Protein AF-A0A2N2X087-F1 (afdb_monomer_lite)

Foldseek 3Di:
DAKDWLNHRLCVVLQKDFPDKPQPPPDFAWPWDWDDDPPDPDIDTDPPDTFGDKTKMKTWMKGKDLDPVSNVVSVVSSVVSQVVQWTWIWDDDPDIDIATKGWDPDWDWDWDDDDPRMTMIITITMIIRRGPQWDKAKDWAAQVDKDKFFFAAADWWKKDFSNRDIDIDRGTDIDIDHDNHTDMGMMTIPDGPGPTPDPSDDDDQDDDDFDDDDDDDDDDDDDDDDDDDDPVPDPDDKQKWKFKAKPNRTPDIDSDLEDDDDDDDRPSDQIAIDIWIWIWDDDPNDTDTDRDDPQQEAGAAACALVQHAADDDDDDDQDAHHYAYEYAHAQYQYDQVRLLNVLVVCLSRDAAEHEEAHYHHNHDDHDPSSVVSVVSNVVSVYHYHYDDD

Radius of gyration: 27.39 Å; chains: 1; bounding box: 71×67×73 Å

pLDDT: mean 71.03, std 23.8, range [21.38, 96.44]

Structure (mmCIF, N/CA/C/O backbone):
data_AF-A0A2N2X087-F1
#
_entry.id   AF-A0A2N2X087-F1
#
loop_
_atom_site.group_PDB
_atom_site.id
_atom_site.type_symbol
_atom_site.label_atom_id
_atom_site.label_alt_id
_atom_site.label_comp_id
_atom_site.label_asym_id
_atom_site.label_entity_id
_atom_site.label_seq_id
_atom_site.pdbx_PDB_ins_code
_atom_site.Cartn_x
_atom_site.Cartn_y
_atom_site.Cartn_z
_atom_site.occupancy
_atom_site.B_iso_or_equiv
_atom_site.auth_seq_id
_atom_site.auth_comp_id
_atom_site.auth_asym_id
_atom_site.auth_atom_id
_atom_site.pdbx_PDB_model_num
ATOM 1 N N . MET A 1 1 ? -4.943 -2.454 8.389 1.00 78.50 1 MET A N 1
ATOM 2 C CA . MET A 1 1 ? -4.763 -2.503 6.923 1.00 78.50 1 MET A CA 1
ATOM 3 C C . MET A 1 1 ? -5.751 -1.544 6.287 1.00 78.50 1 MET A C 1
ATOM 5 O O . MET A 1 1 ? -6.910 -1.565 6.676 1.00 78.50 1 MET A O 1
ATOM 9 N N . GLN A 1 2 ? -5.284 -0.704 5.374 1.00 88.69 2 GLN A N 1
ATOM 10 C CA . GLN A 1 2 ? -6.066 0.229 4.569 1.00 88.69 2 GLN A CA 1
ATOM 11 C C . GLN A 1 2 ? -6.028 -0.224 3.109 1.00 88.69 2 GLN A C 1
ATOM 13 O O . GLN A 1 2 ? -5.008 -0.743 2.646 1.00 88.69 2 GLN A O 1
ATOM 18 N N . TYR A 1 3 ? -7.135 -0.015 2.401 1.00 92.38 3 TYR A N 1
ATOM 19 C CA . TYR A 1 3 ? -7.304 -0.392 1.002 1.00 92.38 3 TYR A CA 1
ATOM 20 C C . TYR A 1 3 ? -7.762 0.841 0.235 1.00 92.38 3 TYR A C 1
ATOM 22 O O . TYR A 1 3 ? -8.877 1.315 0.433 1.00 92.38 3 TYR A O 1
ATOM 30 N N . LEU A 1 4 ? -6.895 1.380 -0.614 1.00 93.75 4 LEU A N 1
ATOM 31 C CA . LEU A 1 4 ? -7.186 2.597 -1.362 1.00 93.75 4 LEU A CA 1
ATOM 32 C C . LEU A 1 4 ? -7.322 2.274 -2.843 1.00 93.75 4 LEU A C 1
ATOM 34 O O . LEU A 1 4 ? -6.470 1.594 -3.408 1.00 93.75 4 LEU A O 1
ATOM 38 N N . ILE A 1 5 ? -8.378 2.783 -3.466 1.00 94.69 5 ILE A N 1
ATOM 39 C CA . ILE A 1 5 ? -8.545 2.773 -4.918 1.00 94.69 5 ILE A CA 1
ATOM 40 C C . ILE A 1 5 ? -8.195 4.165 -5.409 1.00 94.69 5 ILE A C 1
ATOM 42 O O . ILE A 1 5 ? -8.817 5.133 -4.973 1.00 94.69 5 ILE A O 1
ATOM 46 N N . ASN A 1 6 ? -7.196 4.270 -6.284 1.00 94.06 6 ASN A N 1
ATOM 47 C CA . ASN A 1 6 ? -6.706 5.549 -6.797 1.00 94.06 6 ASN A CA 1
ATOM 48 C C . ASN A 1 6 ? -6.433 6.548 -5.650 1.00 94.06 6 ASN A C 1
ATOM 50 O O . ASN A 1 6 ? -6.949 7.665 -5.625 1.00 94.06 6 ASN A O 1
ATOM 54 N N . ASN A 1 7 ? -5.691 6.075 -4.641 1.00 91.38 7 ASN A N 1
ATOM 55 C CA . ASN A 1 7 ? -5.330 6.800 -3.420 1.00 91.38 7 ASN A CA 1
ATOM 56 C C . ASN A 1 7 ? -6.515 7.324 -2.578 1.00 91.38 7 ASN A C 1
ATOM 58 O O . ASN A 1 7 ? -6.328 8.121 -1.663 1.00 91.38 7 ASN A O 1
ATOM 62 N N . THR A 1 8 ? -7.731 6.844 -2.840 1.00 92.19 8 THR A N 1
ATOM 63 C CA . THR A 1 8 ? -8.935 7.170 -2.070 1.00 92.19 8 THR A CA 1
ATOM 64 C C . THR A 1 8 ? -9.412 5.943 -1.299 1.00 92.19 8 THR A C 1
ATOM 66 O O . THR A 1 8 ? -9.586 4.866 -1.874 1.00 92.19 8 THR A O 1
ATOM 69 N N . ASP A 1 9 ? -9.671 6.088 0.004 1.00 92.62 9 ASP A N 1
ATOM 70 C CA . ASP A 1 9 ? -10.248 5.014 0.825 1.00 92.62 9 ASP A CA 1
ATOM 71 C C . ASP A 1 9 ? -11.763 4.892 0.578 1.00 92.62 9 ASP A C 1
ATOM 73 O O . ASP A 1 9 ? -12.613 5.301 1.373 1.00 92.62 9 ASP A O 1
ATOM 77 N N . VAL A 1 10 ? -12.106 4.345 -0.589 1.00 90.50 10 VAL A N 1
ATOM 78 C CA . VAL A 1 10 ? -13.495 4.119 -1.012 1.00 90.50 10 VAL A CA 1
ATOM 79 C C . VAL A 1 10 ? -14.198 3.059 -0.165 1.00 90.50 10 VAL A C 1
ATOM 81 O O . VAL A 1 10 ? -15.427 3.009 -0.163 1.00 90.50 10 VAL A O 1
ATOM 84 N N . PHE A 1 11 ? -13.453 2.221 0.560 1.00 92.56 11 PHE A N 1
ATOM 85 C CA . PHE A 1 11 ? -14.024 1.229 1.464 1.00 92.56 11 PHE A CA 1
ATOM 86 C C . PHE A 1 11 ? -14.569 1.930 2.709 1.00 92.56 11 PHE A C 1
ATOM 88 O O . PHE A 1 11 ? -15.778 1.890 2.957 1.00 92.56 11 PHE A O 1
ATOM 95 N N . ALA A 1 12 ? -13.716 2.674 3.419 1.00 90.56 12 ALA A N 1
ATOM 96 C CA . ALA A 1 12 ? -14.115 3.422 4.606 1.00 90.56 12 ALA A CA 1
ATOM 97 C C . ALA A 1 12 ? -15.182 4.482 4.285 1.00 90.56 12 ALA A C 1
ATOM 99 O O . ALA A 1 12 ? -16.182 4.576 4.998 1.00 90.56 12 ALA A O 1
ATOM 100 N N . ALA A 1 13 ? -15.034 5.215 3.173 1.00 91.25 13 ALA A N 1
ATOM 101 C CA . ALA A 1 13 ? -15.993 6.245 2.761 1.00 91.25 13 ALA A CA 1
ATOM 102 C C . ALA A 1 13 ? -17.414 5.699 2.527 1.00 91.25 13 ALA A C 1
ATOM 104 O O . ALA A 1 13 ? -18.395 6.408 2.748 1.00 91.25 13 ALA A O 1
ATOM 105 N N . ASN A 1 14 ? -17.540 4.431 2.121 1.00 90.44 14 ASN A N 1
ATOM 106 C CA . ASN A 1 14 ? -18.829 3.775 1.891 1.00 90.44 14 ASN A CA 1
ATOM 107 C C . ASN A 1 14 ? -19.262 2.867 3.057 1.00 90.44 14 ASN A C 1
ATOM 109 O O . ASN A 1 14 ? -20.253 2.146 2.940 1.00 90.44 14 ASN A O 1
ATOM 113 N N . GLY A 1 15 ? -18.564 2.904 4.200 1.00 89.06 15 GLY A N 1
ATOM 114 C CA . GLY A 1 15 ? -18.848 2.039 5.351 1.00 89.06 15 GLY A CA 1
ATOM 115 C C . GLY A 1 15 ? -18.732 0.551 5.012 1.00 89.06 15 GLY A C 1
ATOM 116 O O . GLY A 1 15 ? -19.585 -0.242 5.418 1.00 89.06 15 GLY A O 1
ATOM 117 N N . ILE A 1 16 ? -17.734 0.208 4.196 1.00 92.94 16 ILE A N 1
ATOM 118 C CA . ILE A 1 16 ? -17.401 -1.156 3.802 1.00 92.94 16 ILE A CA 1
ATOM 119 C C . ILE A 1 16 ? -16.166 -1.580 4.583 1.00 92.94 16 ILE A C 1
ATOM 121 O O . ILE A 1 16 ? -15.105 -0.968 4.477 1.00 92.94 16 ILE A O 1
ATOM 125 N N . GLU A 1 17 ? -16.295 -2.668 5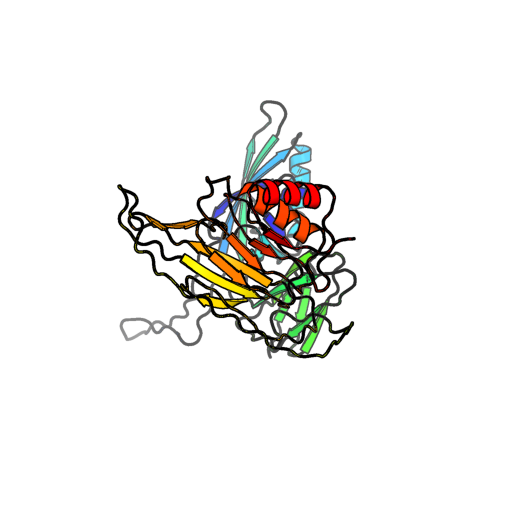.326 1.00 93.25 17 GLU A N 1
ATOM 126 C CA . GLU A 1 17 ? -15.189 -3.291 6.038 1.00 93.25 17 GLU A CA 1
ATOM 127 C C . GLU A 1 17 ? -14.736 -4.544 5.291 1.00 93.25 17 GLU A C 1
ATOM 129 O O . GLU A 1 17 ? -15.550 -5.351 4.836 1.00 93.25 17 GLU A O 1
ATOM 134 N N . VAL A 1 18 ? -13.421 -4.716 5.164 1.00 92.94 18 VAL A N 1
ATOM 135 C CA . VAL A 1 18 ? -12.815 -5.928 4.606 1.00 92.94 18 VAL A CA 1
ATOM 136 C C . VAL A 1 18 ? -12.541 -6.894 5.753 1.00 92.94 18 VAL A C 1
ATOM 138 O O . VAL A 1 18 ? -11.678 -6.642 6.591 1.00 92.94 18 VAL A O 1
ATOM 141 N N . ILE A 1 19 ? -13.263 -8.010 5.773 1.00 93.19 19 ILE A N 1
ATOM 142 C CA . ILE A 1 19 ? -13.162 -9.049 6.805 1.00 93.19 19 ILE A CA 1
ATOM 143 C C . ILE A 1 19 ? -11.949 -9.936 6.539 1.00 93.19 19 ILE A C 1
ATOM 145 O O . ILE A 1 19 ? -11.201 -10.291 7.450 1.00 93.19 19 ILE A O 1
ATOM 149 N N . LYS A 1 20 ? -11.768 -10.320 5.274 1.00 91.25 20 LYS A N 1
ATOM 150 C CA . LYS A 1 20 ? -10.739 -11.269 4.864 1.00 91.25 20 LYS A CA 1
ATOM 151 C C . LYS A 1 20 ? -10.288 -10.985 3.444 1.00 91.25 20 LYS A C 1
ATOM 153 O O . LYS A 1 20 ? -11.096 -10.652 2.582 1.00 91.25 20 LYS A O 1
ATOM 158 N N . VAL A 1 21 ? -9.001 -11.197 3.192 1.00 91.44 21 VAL A N 1
ATOM 159 C CA . VAL A 1 21 ? -8.431 -11.187 1.844 1.00 91.44 21 VAL A CA 1
ATOM 160 C C . VAL A 1 21 ? -7.760 -12.527 1.573 1.00 91.44 21 VAL A C 1
ATOM 162 O O . VAL A 1 21 ? -7.046 -13.054 2.424 1.00 91.44 21 VAL A O 1
ATOM 165 N N . THR A 1 22 ? -8.004 -13.085 0.390 1.00 92.31 22 THR A N 1
ATOM 166 C CA . THR A 1 22 ? -7.371 -14.317 -0.102 1.00 92.31 22 THR A CA 1
ATOM 167 C C . THR A 1 22 ? -6.601 -14.008 -1.386 1.00 92.31 22 THR A C 1
ATOM 169 O O . THR A 1 22 ? -7.081 -13.224 -2.205 1.00 92.31 22 THR A O 1
ATOM 172 N N . GLY A 1 23 ? -5.415 -14.601 -1.554 1.00 85.50 23 GLY A N 1
ATOM 173 C CA . GLY A 1 23 ? -4.579 -14.446 -2.753 1.00 85.50 23 GLY A CA 1
ATOM 174 C C . GLY A 1 23 ? -3.555 -13.308 -2.705 1.00 85.50 23 GLY A C 1
ATOM 175 O O . GLY A 1 23 ? -2.685 -13.233 -3.564 1.00 85.50 23 GLY A O 1
ATOM 176 N N . LEU A 1 24 ? -3.622 -12.414 -1.712 1.00 83.69 24 LEU A N 1
ATOM 177 C CA . LEU A 1 24 ? -2.851 -11.161 -1.713 1.00 83.69 24 LEU A CA 1
ATOM 178 C C . LEU A 1 24 ? -1.328 -11.350 -1.579 1.00 83.69 24 LEU A C 1
ATOM 180 O O . LEU A 1 24 ? -0.558 -10.579 -2.159 1.00 83.69 24 LEU A O 1
ATOM 184 N N . LEU A 1 25 ? -0.911 -12.372 -0.827 1.00 80.12 25 LEU A N 1
ATOM 185 C CA . LEU A 1 25 ? 0.495 -12.738 -0.614 1.00 80.12 25 LEU A CA 1
ATOM 186 C C . LEU A 1 25 ? 0.968 -13.861 -1.546 1.00 80.12 25 LEU A C 1
ATOM 188 O O . LEU A 1 25 ? 2.143 -14.224 -1.513 1.00 80.12 25 LEU A O 1
ATOM 192 N N . ASP A 1 26 ? 0.070 -14.409 -2.364 1.00 81.75 26 ASP A N 1
ATOM 193 C CA . ASP A 1 26 ? 0.421 -15.479 -3.286 1.00 81.75 26 ASP A CA 1
ATOM 194 C C . ASP A 1 26 ? 1.277 -14.909 -4.426 1.00 81.75 26 ASP A C 1
ATOM 196 O O . ASP A 1 26 ? 1.158 -13.738 -4.801 1.00 81.75 26 ASP A O 1
ATOM 200 N N . GLY A 1 27 ? 2.157 -15.734 -4.987 1.00 74.25 27 GLY A N 1
ATOM 201 C CA . GLY A 1 27 ? 2.878 -15.382 -6.207 1.00 74.25 27 GLY A CA 1
ATOM 202 C C . GLY A 1 27 ? 1.988 -15.567 -7.434 1.00 74.25 27 GLY A C 1
ATOM 203 O O . GLY A 1 27 ? 1.254 -16.554 -7.522 1.00 74.25 27 GLY A O 1
ATOM 204 N N . ALA A 1 28 ? 2.080 -14.657 -8.404 1.00 84.00 28 ALA A N 1
ATOM 205 C CA . ALA A 1 28 ? 1.399 -14.829 -9.681 1.00 84.00 28 ALA A CA 1
ATOM 206 C C . ALA A 1 28 ? 1.903 -16.090 -10.404 1.00 84.00 28 ALA A C 1
ATOM 208 O O . ALA A 1 28 ? 3.104 -16.376 -10.452 1.00 84.00 28 ALA A O 1
ATOM 209 N N . ALA A 1 29 ? 0.973 -16.849 -10.983 1.00 84.31 29 ALA A N 1
ATOM 210 C CA . ALA A 1 29 ? 1.307 -18.052 -11.731 1.00 84.31 29 ALA A CA 1
ATOM 211 C C . ALA A 1 29 ? 2.053 -17.699 -13.026 1.00 84.31 29 ALA A C 1
ATOM 213 O O . ALA A 1 29 ? 1.765 -16.695 -13.673 1.00 84.31 29 ALA A O 1
ATOM 214 N N . GLN A 1 30 ? 2.978 -18.556 -13.456 1.00 83.19 30 GLN A N 1
ATOM 215 C CA . GLN A 1 30 ? 3.636 -18.385 -14.750 1.00 83.19 30 GLN A CA 1
ATOM 216 C C . GLN A 1 30 ? 2.669 -18.695 -15.899 1.00 83.19 30 GLN A C 1
ATOM 218 O O . GLN A 1 30 ? 1.930 -19.684 -15.881 1.00 83.19 30 GLN A O 1
ATOM 223 N N . ARG A 1 31 ? 2.715 -17.875 -16.948 1.00 81.38 31 ARG A N 1
ATOM 224 C CA . ARG A 1 31 ? 2.085 -18.150 -18.236 1.00 81.38 31 ARG A CA 1
ATOM 225 C C . ARG A 1 31 ? 2.969 -19.143 -18.990 1.00 81.38 31 ARG A C 1
ATOM 227 O O . ARG A 1 31 ? 3.974 -18.776 -19.589 1.00 81.38 31 ARG A O 1
ATOM 234 N N . ILE A 1 32 ? 2.596 -20.418 -18.939 1.00 78.75 32 ILE A N 1
ATOM 235 C CA . ILE A 1 32 ? 3.364 -21.497 -19.568 1.00 78.75 32 ILE A CA 1
ATOM 236 C C . ILE A 1 32 ? 3.076 -21.524 -21.073 1.00 78.75 32 ILE A C 1
ATOM 238 O O . ILE A 1 32 ? 1.993 -21.934 -21.494 1.00 78.75 32 ILE A O 1
ATOM 242 N N . SER A 1 33 ? 4.065 -21.143 -21.883 1.00 77.75 33 SER A N 1
ATOM 243 C CA . SER A 1 33 ? 4.078 -21.427 -23.321 1.00 77.75 33 SER A CA 1
ATOM 244 C C . SER A 1 33 ? 4.770 -22.768 -23.552 1.00 77.75 33 SER A C 1
ATOM 246 O O . SER A 1 33 ? 5.942 -22.928 -23.209 1.00 77.75 33 SER A O 1
ATOM 248 N N . LYS A 1 34 ? 4.039 -23.754 -24.086 1.00 85.75 34 LYS A N 1
ATOM 249 C CA . LYS A 1 34 ? 4.584 -25.086 -24.372 1.00 85.75 34 LYS A CA 1
ATOM 250 C C . LYS A 1 34 ? 4.253 -25.550 -25.783 1.00 85.75 34 LYS A C 1
ATOM 252 O O . LYS A 1 34 ? 3.119 -25.406 -26.239 1.00 85.75 34 LYS A O 1
ATOM 257 N N . ARG A 1 35 ? 5.220 -26.187 -26.440 1.00 82.25 35 ARG A N 1
ATOM 258 C CA . ARG A 1 35 ? 5.034 -26.900 -27.706 1.00 82.25 35 ARG A CA 1
ATOM 259 C C . ARG A 1 35 ? 5.014 -28.401 -27.440 1.00 82.25 35 ARG A C 1
ATOM 261 O O . ARG A 1 35 ? 5.923 -28.949 -26.821 1.00 82.25 35 ARG A O 1
ATOM 268 N N . VAL A 1 36 ? 3.972 -29.069 -27.923 1.00 86.88 36 VAL A N 1
ATOM 269 C CA . VAL A 1 36 ? 3.868 -30.531 -27.865 1.00 86.88 36 VAL A CA 1
ATOM 270 C C . VAL A 1 36 ? 4.496 -31.114 -29.129 1.00 86.88 36 VAL A C 1
ATOM 272 O O . VAL A 1 36 ? 4.206 -30.656 -30.235 1.00 86.88 36 VAL A O 1
ATOM 275 N N . TRP A 1 37 ? 5.370 -32.103 -28.970 1.00 82.12 37 TRP A N 1
ATOM 276 C CA . TRP A 1 37 ? 5.986 -32.810 -30.091 1.00 82.12 37 TRP A CA 1
ATOM 277 C C . TRP A 1 37 ? 5.013 -33.850 -30.653 1.00 82.12 37 TRP A C 1
ATOM 279 O O . TRP A 1 37 ? 4.328 -34.530 -29.895 1.00 82.12 37 TRP A O 1
ATOM 289 N N . ALA A 1 38 ? 4.945 -33.984 -31.978 1.00 86.69 38 ALA A N 1
ATOM 290 C CA . ALA A 1 38 ? 4.065 -34.970 -32.614 1.00 86.69 38 ALA A CA 1
ATOM 291 C C . ALA A 1 38 ? 4.642 -36.397 -32.559 1.00 86.69 38 ALA A C 1
ATOM 293 O O . ALA A 1 38 ? 3.900 -37.372 -32.608 1.00 86.69 38 ALA A O 1
ATOM 294 N N . ASP A 1 39 ? 5.966 -36.510 -32.469 1.00 90.81 39 ASP A N 1
ATOM 295 C CA . ASP A 1 39 ? 6.742 -37.735 -32.666 1.00 90.81 39 ASP A CA 1
ATOM 296 C C . ASP A 1 39 ? 7.603 -38.121 -31.449 1.00 90.81 39 ASP A C 1
ATOM 298 O O . ASP A 1 39 ? 8.312 -39.126 -31.489 1.00 90.81 39 ASP A O 1
ATOM 302 N N . LYS A 1 40 ? 7.566 -37.337 -30.363 1.00 84.62 40 LYS A N 1
ATOM 303 C CA . LYS A 1 40 ? 8.411 -37.530 -29.173 1.00 84.62 40 LYS A CA 1
ATOM 304 C C . LYS A 1 40 ? 7.601 -37.416 -27.888 1.00 84.62 40 LYS A C 1
ATOM 306 O O . LYS A 1 40 ? 6.651 -36.643 -27.806 1.00 84.62 40 LYS A O 1
ATOM 311 N N . SER A 1 41 ? 8.026 -38.144 -26.859 1.00 85.88 41 SER A N 1
ATOM 312 C CA . SER A 1 41 ? 7.508 -37.975 -25.500 1.00 85.88 41 SER A CA 1
ATOM 313 C C . SER A 1 41 ? 7.981 -36.646 -24.902 1.00 85.88 41 SER A C 1
ATOM 315 O O . SER A 1 41 ? 9.164 -36.319 -24.984 1.00 85.88 41 SER A O 1
ATOM 317 N N . GLY A 1 42 ? 7.076 -35.918 -24.246 1.00 84.44 42 GLY A N 1
ATOM 318 C CA . GLY A 1 42 ? 7.377 -34.672 -23.531 1.00 84.44 42 GLY A CA 1
ATOM 319 C C . GLY A 1 42 ? 6.886 -33.403 -24.234 1.00 84.44 42 GLY A C 1
ATOM 320 O O . GLY A 1 42 ? 6.186 -33.452 -25.246 1.00 84.44 42 GLY A O 1
ATOM 321 N N . VAL A 1 43 ? 7.231 -32.248 -23.662 1.00 88.19 43 VAL A N 1
ATOM 322 C CA . VAL A 1 43 ? 6.901 -30.914 -24.185 1.00 88.19 43 VAL A CA 1
ATOM 323 C C . VAL A 1 43 ? 8.136 -30.023 -24.140 1.00 88.19 43 VAL A C 1
ATOM 325 O O . VAL A 1 43 ? 8.976 -30.180 -23.258 1.00 88.19 43 VAL A O 1
ATOM 328 N N . ASP A 1 44 ? 8.238 -29.105 -25.092 1.00 83.12 44 ASP A N 1
ATOM 329 C CA . ASP A 1 44 ? 9.218 -28.020 -25.074 1.00 83.12 44 ASP A CA 1
ATOM 330 C C . ASP A 1 44 ? 8.598 -26.800 -24.385 1.00 83.12 44 ASP A C 1
ATOM 332 O O . ASP A 1 44 ? 7.475 -26.418 -24.724 1.00 83.12 44 ASP A O 1
ATOM 336 N N . VAL A 1 45 ? 9.286 -26.238 -23.393 1.00 82.44 45 VAL A N 1
ATOM 337 C CA . VAL A 1 45 ? 8.829 -25.091 -22.594 1.00 82.44 45 VAL A CA 1
ATOM 338 C C . VAL A 1 45 ? 9.865 -23.987 -22.729 1.00 82.44 45 VAL A C 1
ATOM 340 O O . VAL A 1 45 ? 11.046 -24.214 -22.472 1.00 82.44 45 VAL A O 1
ATOM 343 N N . ASP A 1 46 ? 9.423 -22.791 -23.114 1.00 75.88 46 ASP A N 1
ATOM 344 C CA . ASP A 1 46 ? 10.311 -21.637 -23.229 1.00 75.88 46 ASP A CA 1
ATOM 345 C C . ASP A 1 46 ? 10.592 -21.035 -21.844 1.00 75.88 46 ASP A C 1
ATOM 347 O O . ASP A 1 46 ? 9.732 -20.391 -21.241 1.00 75.88 46 ASP A O 1
ATOM 351 N N . PHE A 1 47 ? 11.805 -21.255 -21.335 1.00 71.94 47 PHE A N 1
ATOM 352 C CA . PHE A 1 47 ? 12.278 -20.677 -20.073 1.00 71.94 47 PHE A CA 1
ATOM 353 C C . PHE A 1 47 ? 12.969 -19.316 -20.243 1.00 71.94 47 PHE A C 1
ATOM 355 O O . PHE A 1 47 ? 13.268 -18.668 -19.242 1.00 71.94 47 PHE A O 1
ATOM 362 N N . ASN A 1 48 ? 13.225 -18.862 -21.475 1.00 72.00 48 ASN A N 1
ATOM 363 C CA . ASN A 1 48 ? 13.944 -17.607 -21.726 1.00 72.00 48 ASN A CA 1
ATOM 364 C C . ASN A 1 48 ? 13.025 -16.378 -21.671 1.00 72.00 48 ASN A C 1
ATOM 366 O O . ASN A 1 48 ? 13.507 -15.254 -21.562 1.00 72.00 48 ASN A O 1
ATOM 370 N N . ASN A 1 49 ? 11.708 -16.582 -21.739 1.00 70.75 49 ASN A N 1
ATOM 371 C CA . ASN A 1 49 ? 10.708 -15.518 -21.754 1.00 70.75 49 ASN A CA 1
ATOM 372 C C . ASN A 1 49 ? 9.576 -15.813 -20.756 1.00 70.75 49 ASN A C 1
ATOM 374 O O . ASN A 1 49 ? 8.421 -16.011 -21.138 1.00 70.75 49 ASN A O 1
ATOM 378 N N . ILE A 1 50 ? 9.916 -15.878 -19.464 1.00 73.88 50 ILE A N 1
ATOM 379 C CA . ILE A 1 50 ? 8.938 -16.116 -18.395 1.00 73.88 50 ILE A CA 1
ATOM 380 C C . ILE A 1 50 ? 7.990 -14.916 -18.312 1.00 73.88 50 ILE A C 1
ATOM 382 O O . ILE A 1 50 ? 8.403 -13.802 -17.998 1.00 73.88 50 ILE A O 1
ATOM 386 N N . ARG A 1 51 ? 6.703 -15.160 -18.558 1.00 81.19 51 ARG A N 1
ATOM 387 C CA . ARG A 1 51 ? 5.621 -14.187 -18.358 1.00 81.19 51 ARG A CA 1
ATOM 388 C C . ARG A 1 51 ? 4.728 -14.647 -17.223 1.00 81.19 51 ARG A C 1
ATOM 390 O O . ARG A 1 51 ? 4.579 -15.849 -17.004 1.00 81.19 51 ARG A O 1
ATOM 397 N N . LEU A 1 52 ? 4.126 -13.707 -16.510 1.00 86.31 52 LEU A N 1
ATOM 398 C CA . LEU A 1 52 ? 3.163 -14.008 -15.455 1.00 86.31 52 LEU A CA 1
ATOM 399 C C . LEU A 1 52 ? 1.740 -13.953 -16.024 1.00 86.31 52 LEU A C 1
ATOM 401 O O . LEU A 1 52 ? 1.457 -13.230 -16.980 1.00 86.31 52 LEU A O 1
ATOM 405 N N . LYS A 1 53 ? 0.858 -14.791 -15.487 1.00 88.50 53 LYS A N 1
ATOM 406 C CA . LYS A 1 53 ? -0.585 -14.717 -15.718 1.00 88.50 53 LYS A CA 1
ATOM 407 C C . LYS A 1 53 ? -1.176 -13.634 -14.809 1.00 88.50 53 LYS A C 1
ATOM 409 O O . LYS A 1 53 ? -0.588 -13.349 -13.767 1.00 88.50 53 LYS A O 1
ATOM 414 N N . GLU A 1 54 ? -2.334 -13.082 -15.177 1.00 91.81 54 GLU A N 1
ATOM 415 C CA . GLU A 1 54 ? -3.152 -12.304 -14.246 1.00 91.81 54 GLU A CA 1
ATOM 416 C C . GLU A 1 54 ? -3.364 -13.033 -12.903 1.00 91.81 54 GLU A C 1
ATOM 418 O O . GLU A 1 54 ? -3.401 -14.271 -12.846 1.00 91.81 54 GLU A O 1
ATOM 423 N N . GLN A 1 55 ? -3.465 -12.258 -11.821 1.00 92.44 55 GLN A N 1
ATOM 424 C CA . GLN A 1 55 ? -3.594 -12.778 -10.459 1.00 92.44 55 GLN A CA 1
ATOM 425 C C . GLN A 1 55 ? -4.916 -12.346 -9.833 1.00 92.44 55 GLN A C 1
ATOM 427 O O . GLN A 1 55 ? -5.199 -11.157 -9.726 1.00 92.44 55 GLN A O 1
ATOM 432 N N . ASP A 1 56 ? -5.693 -13.317 -9.361 1.00 93.44 56 ASP A N 1
ATOM 433 C CA . ASP A 1 56 ? -6.990 -13.058 -8.746 1.00 93.44 56 ASP A CA 1
ATOM 434 C C . ASP A 1 56 ? -6.876 -12.885 -7.230 1.00 93.44 56 ASP A C 1
ATOM 436 O O . ASP A 1 56 ? -6.189 -13.632 -6.527 1.00 93.44 56 ASP A O 1
ATOM 440 N N . TYR A 1 57 ? -7.634 -11.925 -6.718 1.00 93.44 57 TYR A N 1
ATOM 441 C CA . TYR A 1 57 ? -7.793 -11.639 -5.304 1.00 93.44 57 TYR A CA 1
ATOM 442 C C . TYR A 1 57 ? -9.272 -11.675 -4.944 1.00 93.44 57 TYR A C 1
ATOM 444 O O . TYR A 1 57 ? -10.126 -11.167 -5.673 1.00 93.44 57 TYR A O 1
ATOM 452 N N . THR A 1 58 ? -9.588 -12.245 -3.784 1.00 94.19 58 THR A N 1
ATOM 453 C CA . THR A 1 58 ? -10.952 -12.221 -3.243 1.00 94.19 58 THR A CA 1
ATOM 454 C C . THR A 1 58 ? -10.962 -11.526 -1.894 1.00 94.19 58 THR A C 1
ATOM 456 O O . THR A 1 58 ? -10.298 -11.965 -0.952 1.00 94.19 58 THR A O 1
ATOM 459 N N . PHE A 1 59 ? -11.742 -10.455 -1.821 1.00 94.00 59 PHE A N 1
ATOM 460 C CA . PHE A 1 59 ? -12.000 -9.668 -0.628 1.00 94.00 59 PHE A CA 1
ATOM 461 C C . PHE A 1 59 ? -13.402 -10.013 -0.131 1.00 94.00 59 PHE A C 1
ATOM 463 O O . PHE A 1 59 ? -14.391 -9.792 -0.830 1.00 94.00 59 PHE A O 1
ATOM 470 N N . GLU A 1 60 ? -13.488 -10.575 1.066 1.00 94.06 60 GLU A N 1
ATOM 471 C CA . GLU A 1 60 ? -14.754 -10.760 1.766 1.00 94.06 60 GLU A CA 1
ATOM 472 C C . GLU A 1 60 ? -15.066 -9.470 2.522 1.00 94.06 60 GLU A C 1
ATOM 474 O O . GLU A 1 60 ? -14.296 -9.041 3.387 1.00 94.06 60 GLU A O 1
ATOM 479 N N . CYS A 1 61 ? -16.173 -8.830 2.161 1.00 94.44 61 CYS A N 1
ATOM 480 C CA . CYS A 1 61 ? -16.527 -7.492 2.609 1.00 94.44 61 CYS A CA 1
ATOM 481 C C . CYS A 1 61 ? -17.912 -7.464 3.251 1.00 94.44 61 CYS A C 1
ATOM 483 O O . CYS A 1 61 ? -18.821 -8.181 2.824 1.00 94.44 61 CYS A O 1
ATOM 485 N N . ILE A 1 62 ? -18.097 -6.571 4.221 1.00 93.50 62 ILE A N 1
ATOM 486 C CA . ILE A 1 62 ? -19.401 -6.236 4.793 1.00 93.50 62 ILE A CA 1
ATOM 487 C C . ILE A 1 62 ? -19.672 -4.740 4.644 1.00 93.50 62 ILE A C 1
ATOM 489 O O . ILE A 1 62 ? -18.843 -3.913 5.001 1.00 93.50 62 ILE A O 1
ATOM 493 N N . CYS A 1 63 ? -20.840 -4.392 4.110 1.00 91.69 63 CYS A N 1
ATOM 494 C CA . CYS A 1 63 ? -21.352 -3.024 4.099 1.00 91.69 63 CYS A CA 1
ATOM 495 C C . CYS A 1 63 ? -22.474 -2.895 5.129 1.00 91.69 63 CYS A C 1
ATOM 497 O O . CYS A 1 63 ? -23.422 -3.689 5.104 1.00 91.69 63 CYS A O 1
ATOM 499 N N . LEU A 1 64 ? -22.375 -1.894 6.006 1.00 88.94 64 LEU A N 1
ATOM 500 C CA . LEU A 1 64 ? -23.375 -1.596 7.034 1.00 88.94 64 LEU A CA 1
ATOM 501 C C . LEU A 1 64 ? -24.085 -0.265 6.744 1.00 88.94 64 LEU A C 1
ATOM 503 O O . LEU A 1 64 ? -23.459 0.731 6.361 1.00 88.94 64 LEU A O 1
ATOM 507 N N . ALA A 1 65 ? -25.404 -0.222 6.939 1.00 89.38 65 ALA A N 1
ATOM 508 C CA . ALA A 1 65 ? -26.203 0.991 6.755 1.00 89.38 65 ALA A CA 1
ATOM 509 C C . ALA A 1 65 ? -27.480 0.999 7.608 1.00 89.38 65 ALA A C 1
ATOM 511 O O . ALA A 1 65 ? -28.022 -0.052 7.934 1.00 89.38 65 ALA A O 1
ATOM 512 N N . ASP A 1 66 ? -28.016 2.185 7.892 1.00 90.06 66 ASP A N 1
ATOM 513 C CA . ASP A 1 66 ? -29.221 2.346 8.728 1.00 90.06 66 ASP A CA 1
ATOM 514 C C . ASP A 1 66 ? -30.527 2.063 7.969 1.00 90.06 66 ASP A C 1
ATOM 516 O O . ASP A 1 66 ? -31.600 1.936 8.552 1.00 90.06 66 ASP A O 1
ATOM 520 N N . SER A 1 67 ? -30.459 1.955 6.642 1.00 89.88 67 SER A N 1
ATOM 521 C CA . SER A 1 67 ? -31.595 1.573 5.809 1.00 89.88 67 SER A CA 1
ATOM 522 C C . SER A 1 67 ? -31.144 0.766 4.600 1.00 89.88 67 SER A C 1
ATOM 524 O O . SER A 1 67 ? -30.008 0.874 4.133 1.00 89.88 67 SER A O 1
ATOM 526 N N . LYS A 1 68 ? -32.072 -0.012 4.036 1.00 89.44 68 LYS A N 1
ATOM 527 C CA . LYS A 1 68 ? -31.844 -0.718 2.771 1.00 89.44 68 LYS A CA 1
ATOM 528 C C . LYS A 1 68 ? -31.477 0.242 1.629 1.00 89.44 68 LYS A C 1
ATOM 530 O O . LYS A 1 68 ? -30.629 -0.108 0.819 1.00 89.44 68 LYS A O 1
ATOM 535 N N . GLN A 1 69 ? -32.095 1.425 1.563 1.00 92.44 69 GLN A N 1
ATOM 536 C CA . GLN A 1 69 ? -31.799 2.404 0.511 1.00 92.44 69 GLN A CA 1
ATOM 537 C C . GLN A 1 69 ? -30.374 2.947 0.649 1.00 92.44 69 GLN A C 1
ATOM 539 O O . GLN A 1 69 ? -29.616 2.896 -0.311 1.00 92.44 69 GLN A O 1
ATOM 544 N N . ALA A 1 70 ? -29.971 3.340 1.860 1.00 91.50 70 ALA A N 1
ATOM 545 C CA . ALA A 1 70 ? -28.608 3.804 2.117 1.00 91.50 70 ALA A CA 1
ATOM 546 C C . ALA A 1 70 ? -27.554 2.736 1.776 1.00 91.50 70 ALA A C 1
ATOM 548 O O . ALA A 1 70 ? -26.468 3.064 1.306 1.00 91.50 70 ALA A O 1
ATOM 549 N N . LEU A 1 71 ? -27.877 1.453 1.972 1.00 90.31 71 LEU A N 1
ATOM 550 C CA . LEU A 1 71 ? -27.014 0.351 1.549 1.00 90.31 71 LEU A CA 1
ATOM 551 C C . LEU A 1 71 ? -26.856 0.302 0.022 1.00 90.31 71 LEU A C 1
ATOM 553 O O . LEU A 1 71 ? -25.745 0.128 -0.475 1.00 90.31 71 LEU A O 1
ATOM 557 N N . VAL A 1 72 ? -27.952 0.459 -0.725 1.00 91.81 72 VAL A N 1
ATOM 558 C CA . VAL A 1 72 ? -27.921 0.503 -2.196 1.00 91.81 72 VAL A CA 1
ATOM 559 C C . VAL A 1 72 ? -27.082 1.683 -2.682 1.00 91.81 72 VAL A C 1
ATOM 561 O O . VAL A 1 72 ? -26.213 1.484 -3.528 1.00 91.81 72 VAL A O 1
ATOM 564 N N . ASP A 1 73 ? -27.283 2.870 -2.110 1.00 94.12 73 ASP A N 1
ATOM 565 C CA . ASP A 1 73 ? -26.569 4.089 -2.506 1.00 94.12 73 ASP A CA 1
ATOM 566 C C . ASP A 1 73 ? -25.054 3.949 -2.266 1.00 94.12 73 ASP A C 1
ATOM 568 O O . ASP A 1 73 ? -24.250 4.215 -3.162 1.00 94.12 73 ASP A O 1
ATOM 572 N N . LYS A 1 74 ? -24.656 3.421 -1.097 1.00 94.00 74 LYS A N 1
ATOM 573 C CA . LYS A 1 74 ? -23.253 3.108 -0.769 1.00 94.00 74 LYS A CA 1
ATOM 574 C C . LYS A 1 74 ? -22.635 2.109 -1.748 1.00 94.00 74 LYS A C 1
ATOM 576 O O . LYS A 1 74 ? -21.522 2.313 -2.225 1.00 94.00 74 LYS A O 1
ATOM 581 N N . MET A 1 75 ? -23.353 1.038 -2.092 1.00 92.69 75 MET A N 1
ATOM 582 C CA . MET A 1 75 ? -22.849 0.040 -3.042 1.00 92.69 75 MET A CA 1
ATOM 583 C C . MET A 1 75 ? -22.769 0.576 -4.479 1.00 92.69 75 MET A C 1
ATOM 585 O O . MET A 1 75 ? -21.888 0.164 -5.235 1.00 92.69 75 MET A O 1
ATOM 589 N N . GLN A 1 76 ? -23.653 1.492 -4.880 1.00 92.75 76 GLN A N 1
ATOM 590 C CA . GLN A 1 76 ? -23.571 2.171 -6.177 1.00 92.75 76 GLN A CA 1
ATOM 591 C C . GLN A 1 76 ? -22.367 3.117 -6.241 1.00 92.75 76 GLN A C 1
ATOM 593 O O . GLN A 1 76 ? -21.611 3.077 -7.217 1.00 92.75 76 GLN A O 1
ATOM 598 N N . ALA A 1 77 ? -22.142 3.910 -5.191 1.00 92.69 77 ALA A N 1
ATOM 599 C CA . ALA A 1 77 ? -20.972 4.776 -5.076 1.00 92.69 77 ALA A CA 1
ATOM 600 C C . ALA A 1 77 ? -19.668 3.961 -5.085 1.00 92.69 77 ALA A C 1
ATOM 602 O O . ALA A 1 77 ? -18.750 4.272 -5.844 1.00 92.69 77 ALA A O 1
ATOM 603 N N . PHE A 1 78 ? -19.625 2.851 -4.340 1.00 93.75 78 PHE A N 1
ATOM 604 C CA . PHE A 1 78 ? -18.490 1.929 -4.345 1.00 93.75 78 PHE A CA 1
ATOM 605 C C . PHE A 1 78 ? -18.215 1.336 -5.735 1.00 93.75 78 PHE A C 1
ATOM 607 O O . PHE A 1 78 ? -17.076 1.344 -6.193 1.00 93.75 78 PHE A O 1
ATOM 614 N N . ASN A 1 79 ? -19.244 0.868 -6.452 1.00 91.50 79 ASN A N 1
ATOM 615 C CA . ASN A 1 79 ? -19.065 0.354 -7.815 1.00 91.50 79 ASN A CA 1
ATOM 616 C C . ASN A 1 79 ? -18.582 1.432 -8.796 1.00 91.50 79 ASN A C 1
ATOM 618 O O . ASN A 1 79 ? -17.813 1.128 -9.706 1.00 91.50 79 ASN A O 1
ATOM 622 N N . SER A 1 80 ? -19.002 2.683 -8.602 1.00 91.38 80 SER A N 1
ATOM 623 C CA . SER A 1 80 ? -18.611 3.802 -9.466 1.00 91.38 80 SER A CA 1
ATOM 624 C C . SER A 1 80 ? -17.117 4.124 -9.368 1.00 91.38 80 SER A C 1
ATOM 626 O O . SER A 1 80 ? -16.536 4.584 -10.348 1.00 91.38 80 SER A O 1
ATOM 628 N N . ALA A 1 81 ? -16.464 3.796 -8.247 1.00 90.38 81 ALA A N 1
ATOM 629 C CA . ALA A 1 81 ? -15.011 3.919 -8.109 1.00 90.38 81 ALA A CA 1
ATOM 630 C C . ALA A 1 81 ? -14.227 3.044 -9.110 1.00 90.38 81 ALA A C 1
ATOM 632 O O . ALA A 1 81 ? -13.076 3.342 -9.416 1.00 90.38 81 ALA A O 1
ATOM 633 N N . PHE A 1 82 ? -14.853 1.997 -9.659 1.00 91.62 82 PHE A N 1
ATOM 634 C CA . PHE A 1 82 ? -14.263 1.099 -10.658 1.00 91.62 82 PHE A CA 1
ATOM 635 C C . PHE A 1 82 ? -14.703 1.415 -12.097 1.00 91.62 82 PHE A C 1
ATOM 637 O O . PHE A 1 82 ? -14.387 0.658 -13.013 1.00 91.62 82 PHE A O 1
ATOM 644 N N . ALA A 1 83 ? -15.427 2.516 -12.335 1.00 89.75 83 ALA A N 1
ATOM 645 C CA . ALA A 1 83 ? -15.998 2.826 -13.651 1.00 89.75 83 ALA A CA 1
ATOM 646 C C . ALA A 1 83 ? -14.944 3.009 -14.761 1.00 89.75 83 ALA A C 1
ATOM 648 O O . ALA A 1 83 ? -15.236 2.767 -15.930 1.00 89.75 83 ALA A O 1
ATOM 649 N N . ALA A 1 84 ? -13.711 3.384 -14.403 1.00 86.44 84 ALA A N 1
ATOM 650 C CA . ALA A 1 84 ? -12.585 3.491 -15.335 1.00 86.44 84 ALA A CA 1
ATOM 651 C C . ALA A 1 84 ? -12.078 2.126 -15.860 1.00 86.44 84 ALA A C 1
ATOM 653 O O . ALA A 1 84 ? -11.264 2.082 -16.786 1.00 86.44 84 ALA A O 1
ATOM 654 N N . GLY A 1 85 ? -12.554 1.014 -15.288 1.00 91.12 85 GLY A N 1
ATOM 655 C CA . GLY A 1 85 ? -12.114 -0.346 -15.591 1.00 91.12 85 GLY A CA 1
ATOM 656 C C . GLY A 1 85 ? -10.869 -0.719 -14.793 1.00 91.12 85 GLY A C 1
ATOM 657 O O . GLY A 1 85 ? -10.976 -1.382 -13.763 1.00 91.12 85 GLY A O 1
ATOM 658 N N . LEU A 1 86 ? -9.703 -0.279 -15.270 1.00 94.38 86 LEU A N 1
ATOM 659 C CA . LEU A 1 86 ? -8.415 -0.473 -14.600 1.00 94.38 86 LEU A CA 1
ATOM 660 C C . LEU A 1 86 ? -8.157 0.656 -13.605 1.00 94.38 86 LEU A C 1
ATOM 662 O O . LEU A 1 86 ? -8.258 1.833 -13.956 1.00 94.38 86 LEU A O 1
ATOM 666 N N . VAL A 1 87 ? -7.811 0.286 -12.377 1.00 95.62 87 VAL A N 1
ATOM 667 C CA . VAL A 1 87 ? -7.538 1.209 -11.272 1.00 95.62 87 VAL A CA 1
ATOM 668 C C . VAL A 1 87 ? -6.326 0.744 -10.473 1.00 95.62 87 VAL A C 1
ATOM 670 O O . VAL A 1 87 ? -5.990 -0.442 -10.457 1.00 95.62 87 VAL A O 1
ATOM 673 N N . VAL A 1 88 ? -5.682 1.672 -9.770 1.00 95.81 88 VAL A N 1
ATOM 674 C CA . VAL A 1 88 ? -4.614 1.329 -8.828 1.00 95.81 88 VAL A CA 1
ATOM 675 C C . VAL A 1 88 ? -5.240 0.973 -7.485 1.00 95.81 88 VAL A C 1
ATOM 677 O O . VAL A 1 88 ? -5.922 1.797 -6.877 1.00 95.81 88 VAL A O 1
ATOM 680 N N . LEU A 1 89 ? -4.998 -0.249 -7.012 1.00 95.56 89 LEU A N 1
ATOM 681 C CA . LEU A 1 89 ? -5.299 -0.674 -5.649 1.00 95.56 89 LEU A CA 1
ATOM 682 C C . LEU A 1 89 ? -4.025 -0.621 -4.806 1.00 95.56 89 LEU A C 1
ATOM 684 O O . LEU A 1 89 ? -3.079 -1.370 -5.051 1.00 95.56 89 LEU A O 1
ATOM 688 N N . SER A 1 90 ? -4.046 0.202 -3.765 1.00 93.62 90 SER A N 1
ATOM 689 C CA . SER A 1 90 ? -2.986 0.299 -2.768 1.00 93.62 90 SER A CA 1
ATOM 690 C C . SER A 1 90 ? -3.416 -0.370 -1.473 1.00 93.62 90 SER A C 1
ATOM 692 O O . SER A 1 90 ? -4.386 0.035 -0.833 1.00 93.62 90 SER A O 1
ATOM 694 N N . VAL A 1 91 ? -2.659 -1.374 -1.051 1.00 90.56 91 VAL A N 1
ATOM 695 C CA . VAL A 1 91 ? -2.767 -1.971 0.280 1.00 90.56 91 VAL A CA 1
ATOM 696 C C . VAL A 1 91 ? -1.718 -1.324 1.169 1.00 90.56 91 VAL A C 1
ATOM 698 O O . VAL A 1 91 ? -0.544 -1.315 0.800 1.00 90.56 91 VAL A O 1
ATOM 701 N N . ARG A 1 92 ? -2.126 -0.783 2.321 1.00 87.94 92 ARG A N 1
ATOM 702 C CA . ARG A 1 92 ? -1.232 -0.123 3.288 1.00 87.94 92 ARG A CA 1
ATOM 703 C C . ARG A 1 92 ? -1.443 -0.668 4.701 1.00 87.94 92 ARG A C 1
ATOM 705 O O . ARG A 1 92 ? -2.569 -0.944 5.117 1.00 87.94 92 ARG A O 1
ATOM 712 N N . GLY A 1 93 ? -0.372 -0.821 5.465 1.00 80.44 93 GLY A N 1
ATOM 713 C CA . GLY A 1 93 ? -0.406 -1.375 6.818 1.00 80.44 93 GLY A CA 1
ATOM 714 C C . GLY A 1 93 ? 0.961 -1.924 7.191 1.00 80.44 93 GLY A C 1
ATOM 715 O O . GLY A 1 93 ? 1.961 -1.243 6.990 1.00 80.44 93 GLY A O 1
ATOM 716 N N . ASP A 1 94 ? 0.998 -3.169 7.665 1.00 74.94 94 ASP A N 1
ATOM 717 C CA . ASP A 1 94 ? 2.244 -3.873 8.007 1.00 74.94 94 ASP A CA 1
ATOM 718 C C . ASP A 1 94 ? 3.179 -4.040 6.796 1.00 74.94 94 ASP A C 1
ATOM 720 O O . ASP A 1 94 ? 4.387 -4.199 6.941 1.00 74.94 94 ASP A O 1
ATOM 724 N N . TYR A 1 95 ? 2.612 -3.987 5.591 1.00 76.25 95 TYR A N 1
ATOM 725 C CA . TYR A 1 95 ? 3.328 -3.881 4.330 1.00 76.25 95 TYR A CA 1
ATOM 726 C C . TYR A 1 95 ? 2.564 -2.962 3.375 1.00 76.25 95 TYR A C 1
ATOM 728 O O . TYR A 1 95 ? 1.387 -2.644 3.585 1.00 76.25 95 TYR A O 1
ATOM 736 N N . ARG A 1 96 ? 3.242 -2.555 2.299 1.00 84.31 96 ARG A N 1
ATOM 737 C CA . ARG A 1 96 ? 2.650 -1.791 1.204 1.00 84.31 96 ARG A CA 1
ATOM 738 C C . ARG A 1 96 ? 2.720 -2.579 -0.098 1.00 84.31 96 ARG A C 1
ATOM 740 O O . ARG A 1 96 ? 3.775 -3.109 -0.437 1.00 84.31 96 ARG A O 1
ATOM 747 N N . LYS A 1 97 ? 1.602 -2.654 -0.823 1.00 84.69 97 LYS A N 1
ATOM 748 C CA . LYS A 1 97 ? 1.527 -3.286 -2.149 1.00 84.69 97 LYS A CA 1
ATOM 749 C C . LYS A 1 97 ? 0.589 -2.488 -3.055 1.00 84.69 97 LYS A C 1
ATOM 751 O O . LYS A 1 97 ? -0.596 -2.383 -2.750 1.00 84.69 97 LYS A O 1
ATOM 756 N N . GLY A 1 98 ? 1.120 -1.955 -4.155 1.00 90.06 98 GLY A N 1
ATOM 757 C CA . GLY A 1 98 ? 0.340 -1.371 -5.250 1.00 90.06 98 GLY A CA 1
ATOM 758 C C . GLY A 1 98 ? 0.057 -2.417 -6.330 1.00 90.06 98 GLY A C 1
ATOM 759 O O . GLY A 1 98 ? 0.949 -3.182 -6.699 1.00 90.06 98 GLY A O 1
ATOM 760 N N . MET A 1 99 ? -1.174 -2.492 -6.822 1.00 93.38 99 MET A N 1
ATOM 761 C CA . MET A 1 99 ? -1.602 -3.452 -7.847 1.00 93.38 99 MET A CA 1
ATOM 762 C C . MET A 1 99 ? -2.467 -2.750 -8.886 1.00 93.38 99 MET A C 1
ATOM 764 O O . MET A 1 99 ? -3.256 -1.871 -8.538 1.00 93.38 99 MET A O 1
ATOM 768 N N . LEU A 1 100 ? -2.339 -3.155 -10.147 1.00 95.38 100 LEU A N 1
ATOM 769 C CA . LEU A 1 100 ? -3.161 -2.632 -11.228 1.00 95.38 100 LEU A CA 1
ATOM 770 C C . LEU A 1 100 ? -4.336 -3.581 -11.435 1.00 95.38 100 LEU A C 1
ATOM 772 O O . LEU A 1 100 ? -4.195 -4.632 -12.054 1.00 95.38 100 LEU A O 1
ATOM 776 N N . VAL A 1 101 ? -5.492 -3.234 -10.876 1.00 96.19 101 VAL A N 1
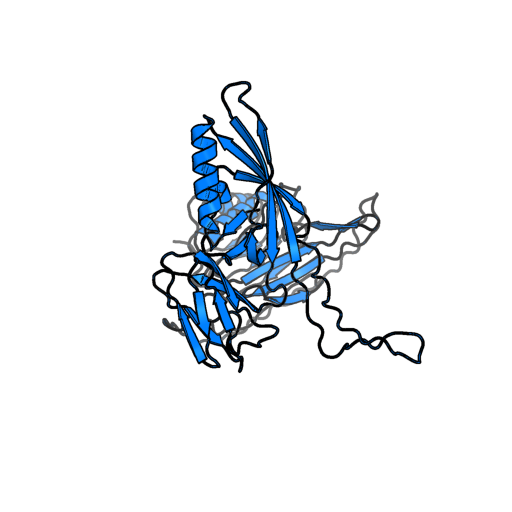ATOM 777 C CA . VAL A 1 101 ? -6.618 -4.163 -10.771 1.00 96.19 101 VAL A CA 1
ATOM 778 C C . VAL A 1 101 ? -7.823 -3.712 -11.574 1.00 96.19 101 VAL A C 1
ATOM 780 O O . VAL A 1 101 ? -8.071 -2.522 -11.760 1.00 96.19 101 VAL A O 1
ATOM 783 N N . PHE A 1 102 ? -8.627 -4.682 -11.985 1.00 95.25 102 PHE A N 1
ATOM 784 C CA . PHE A 1 102 ? -10.001 -4.458 -12.411 1.00 95.25 102 PHE A CA 1
ATOM 785 C C . PHE A 1 102 ? -10.944 -5.364 -11.621 1.00 95.25 102 PHE A C 1
ATOM 787 O O . PHE A 1 102 ? -10.549 -6.395 -11.074 1.00 95.25 102 PHE A O 1
ATOM 794 N N . LYS A 1 103 ? -12.207 -4.948 -11.535 1.00 94.44 103 LYS A N 1
ATOM 795 C CA . LYS A 1 103 ? -13.252 -5.672 -10.809 1.00 94.44 103 LYS A CA 1
ATOM 796 C C . LYS A 1 103 ? -13.946 -6.674 -11.726 1.00 94.44 103 LYS A C 1
ATOM 798 O O . LYS A 1 103 ? -14.307 -6.317 -12.847 1.00 94.44 103 LYS A O 1
ATOM 803 N N . GLU A 1 104 ? -14.242 -7.876 -11.230 1.00 89.69 104 GLU A N 1
ATOM 804 C CA . GLU A 1 104 ? -15.204 -8.745 -11.920 1.00 89.69 104 GLU A CA 1
ATOM 805 C C . GLU A 1 104 ? -16.588 -8.059 -11.993 1.00 89.69 104 GLU A C 1
ATOM 807 O O . GLU A 1 104 ? -16.992 -7.346 -11.064 1.00 89.69 104 GLU A O 1
ATOM 812 N N . PRO A 1 105 ? -17.343 -8.228 -13.092 1.00 81.75 105 PRO A N 1
ATOM 813 C CA . PRO A 1 105 ? -18.577 -7.477 -13.322 1.00 81.75 105 PRO A CA 1
ATOM 814 C C . PRO A 1 105 ? -19.629 -7.718 -12.232 1.00 81.75 105 PRO A C 1
ATOM 816 O O . PRO A 1 105 ? -20.269 -6.766 -11.777 1.00 81.75 105 PRO A O 1
ATOM 819 N N . GLU A 1 106 ? -19.756 -8.951 -11.745 1.00 81.50 106 GLU A N 1
ATOM 820 C CA . GLU A 1 106 ? -20.765 -9.325 -10.757 1.00 81.50 106 GLU A CA 1
ATOM 821 C C . GLU A 1 106 ? -20.215 -9.300 -9.326 1.00 81.50 106 GLU A C 1
ATOM 823 O O . GLU A 1 106 ? -19.217 -9.941 -9.007 1.00 81.50 106 GLU A O 1
ATOM 828 N N . ILE A 1 107 ? -20.915 -8.589 -8.435 1.00 85.06 107 ILE A N 1
ATOM 829 C CA . ILE A 1 107 ? -20.725 -8.714 -6.986 1.00 85.06 107 ILE A CA 1
ATOM 830 C C . ILE A 1 107 ? -21.844 -9.599 -6.449 1.00 85.06 107 ILE A C 1
ATOM 832 O O . ILE A 1 107 ? -22.990 -9.167 -6.321 1.00 85.06 107 ILE A O 1
ATOM 836 N N . THR A 1 108 ? -21.506 -10.835 -6.100 1.00 79.81 108 THR A N 1
ATOM 837 C CA . THR A 1 108 ? -22.436 -11.751 -5.436 1.00 79.81 108 THR A CA 1
ATOM 838 C C . THR A 1 108 ? -22.341 -11.592 -3.923 1.00 79.81 108 THR A C 1
ATOM 840 O O . THR A 1 108 ? -21.245 -11.650 -3.356 1.00 79.81 108 THR A O 1
ATOM 843 N N . GLY A 1 109 ? -23.484 -11.441 -3.256 1.00 87.12 109 GLY A N 1
ATOM 844 C CA . GLY A 1 109 ? -23.537 -11.286 -1.808 1.00 87.12 109 GLY A CA 1
ATOM 845 C C . GLY A 1 109 ? -24.866 -11.706 -1.195 1.00 87.12 109 GLY A C 1
ATOM 846 O O . GLY A 1 109 ? -25.815 -12.089 -1.879 1.00 87.12 109 GLY A O 1
ATOM 847 N N . LYS A 1 110 ? -24.916 -11.649 0.132 1.00 89.44 110 LYS A N 1
ATOM 848 C CA . LYS A 1 110 ? -26.078 -11.947 0.962 1.00 89.44 110 LYS A CA 1
ATOM 849 C C . LYS A 1 110 ? -26.493 -10.682 1.692 1.00 89.44 110 LYS A C 1
ATOM 851 O O . LYS A 1 110 ? -25.713 -10.084 2.430 1.00 89.44 110 LYS A O 1
ATOM 856 N N . TYR A 1 111 ? -27.746 -10.300 1.499 1.00 91.06 111 TYR A N 1
ATOM 857 C CA . TYR A 1 111 ? -28.376 -9.236 2.264 1.00 91.06 111 TYR A CA 1
ATOM 858 C C . TYR A 1 111 ? -28.979 -9.808 3.547 1.00 91.06 111 TYR A C 1
ATOM 860 O O . TYR A 1 111 ? -29.739 -10.777 3.495 1.00 91.06 111 TYR A O 1
ATOM 868 N N . SER A 1 112 ? -28.670 -9.178 4.677 1.00 86.69 112 SER A N 1
ATOM 869 C CA . SER A 1 112 ? -29.327 -9.433 5.953 1.00 86.69 112 SER A CA 1
ATOM 870 C C . SER A 1 112 ? -30.180 -8.218 6.326 1.00 86.69 112 SER A C 1
ATOM 872 O O . SER A 1 112 ? -29.636 -7.122 6.509 1.00 86.69 112 SER A O 1
ATOM 874 N N . PRO A 1 113 ? -31.512 -8.371 6.442 1.00 78.56 113 PRO A N 1
ATOM 875 C CA . PRO A 1 113 ? -32.358 -7.310 6.964 1.00 78.56 113 PRO A CA 1
ATOM 876 C C . PRO A 1 113 ? -32.025 -7.033 8.432 1.00 78.56 113 PRO A C 1
ATOM 878 O O . PRO A 1 113 ? -31.522 -7.901 9.147 1.00 78.56 113 PRO A O 1
ATOM 881 N N . ALA A 1 114 ? -32.315 -5.812 8.869 1.00 71.88 114 ALA A N 1
ATOM 882 C CA . ALA A 1 114 ? -31.985 -5.363 10.206 1.00 71.88 114 ALA A CA 1
ATOM 883 C C . ALA A 1 114 ? -32.663 -6.195 11.303 1.00 71.88 114 ALA A C 1
ATOM 885 O O . ALA A 1 114 ? -33.888 -6.284 11.361 1.00 71.88 114 ALA A O 1
ATOM 886 N N . SER A 1 115 ? -31.857 -6.717 12.227 1.00 56.94 115 SER A N 1
ATOM 887 C CA . SER A 1 115 ? -32.300 -7.100 13.568 1.00 56.94 115 SER A CA 1
ATOM 888 C C . SER A 1 115 ? -31.727 -6.065 14.533 1.00 56.94 115 SER A C 1
ATOM 890 O O . SER A 1 115 ? -30.552 -6.134 14.873 1.00 56.94 115 SER A O 1
ATOM 892 N N . GLY A 1 116 ? -32.528 -5.061 14.911 1.00 63.16 116 GLY A N 1
ATOM 893 C CA . GLY A 1 116 ? -32.080 -3.956 15.777 1.00 63.16 116 GLY A CA 1
ATOM 894 C C . GLY A 1 116 ? -31.695 -2.647 15.067 1.00 63.16 116 GLY A C 1
ATOM 895 O O . GLY A 1 116 ? -31.022 -1.824 15.671 1.00 63.16 116 GLY A O 1
ATOM 896 N N . GLY A 1 117 ? -32.127 -2.430 13.817 1.00 72.12 117 GLY A N 1
ATOM 897 C CA . GLY A 1 117 ? -32.013 -1.131 13.123 1.00 72.12 117 GLY A CA 1
ATOM 898 C C . GLY A 1 117 ? -30.850 -0.973 12.133 1.00 72.12 117 GLY A C 1
ATOM 899 O O . GLY A 1 117 ? -30.817 0.020 11.420 1.00 72.12 117 GLY A O 1
ATOM 900 N N . GLN A 1 118 ? -29.945 -1.950 12.023 1.00 81.62 118 GLN A N 1
ATOM 901 C CA . GLN A 1 118 ? -28.806 -1.900 11.097 1.00 81.62 118 GLN A CA 1
ATOM 902 C C . GLN A 1 118 ? -28.914 -2.970 10.002 1.00 81.62 118 GLN A C 1
ATOM 904 O O . GLN A 1 118 ? -29.060 -4.156 10.290 1.00 81.62 118 GLN A O 1
ATOM 909 N N . HIS A 1 119 ? -28.849 -2.555 8.740 1.00 86.88 119 HIS A N 1
ATOM 910 C CA . HIS A 1 119 ? -28.842 -3.419 7.562 1.00 86.88 119 HIS A CA 1
ATOM 911 C C . HIS A 1 119 ? -27.412 -3.804 7.186 1.00 86.88 119 HIS A C 1
ATOM 913 O O . HIS A 1 119 ? -26.514 -2.963 7.227 1.00 86.88 119 HIS A O 1
ATOM 919 N N . ALA A 1 120 ? -27.223 -5.055 6.761 1.00 89.56 120 ALA A N 1
ATOM 920 C CA . ALA A 1 120 ? -25.919 -5.563 6.356 1.00 89.56 120 ALA A CA 1
ATOM 921 C C . ALA A 1 120 ? -25.968 -6.223 4.975 1.00 89.56 120 ALA A C 1
ATOM 923 O O . ALA A 1 120 ? -26.926 -6.922 4.627 1.00 89.56 120 ALA A O 1
ATOM 924 N N . TYR A 1 121 ? -24.904 -6.039 4.201 1.00 91.44 121 TYR A N 1
ATOM 925 C CA . TYR A 1 121 ? -24.666 -6.761 2.957 1.00 91.44 121 TYR A CA 1
ATOM 926 C C . TYR A 1 121 ? -23.267 -7.353 2.988 1.00 91.44 121 TYR A C 1
ATOM 928 O O . TYR A 1 121 ? -22.280 -6.622 3.006 1.00 91.44 121 TYR A O 1
ATOM 936 N N . LEU A 1 122 ? -23.204 -8.680 3.027 1.00 92.00 122 LEU A N 1
ATOM 937 C CA . LEU A 1 122 ? -21.965 -9.443 3.028 1.00 92.00 122 LEU A CA 1
ATOM 938 C C . LEU A 1 122 ? -21.698 -9.922 1.603 1.00 92.00 122 LEU A C 1
ATOM 940 O O . LEU A 1 122 ? -22.543 -10.605 1.026 1.00 92.00 122 LEU A O 1
ATOM 944 N N . PHE A 1 123 ? -20.563 -9.570 1.015 1.00 91.62 123 PHE A N 1
ATOM 945 C CA . PHE A 1 123 ? -20.286 -9.857 -0.389 1.00 91.62 123 PHE A CA 1
ATOM 946 C C . PHE A 1 123 ? -18.822 -10.183 -0.636 1.00 91.62 123 PHE A C 1
ATOM 948 O O . PHE A 1 123 ? -17.940 -9.778 0.116 1.00 91.62 123 PHE A O 1
ATOM 955 N N . ASN A 1 124 ? -18.582 -10.896 -1.733 1.00 93.38 124 ASN A N 1
ATOM 956 C CA . ASN A 1 124 ? -17.235 -11.145 -2.220 1.00 93.38 124 ASN A CA 1
ATOM 957 C C . ASN A 1 124 ? -16.929 -10.174 -3.355 1.00 93.38 124 ASN A C 1
ATOM 959 O O . ASN A 1 124 ? -17.607 -10.170 -4.384 1.00 93.38 124 ASN A O 1
ATOM 963 N N . LEU A 1 125 ? -15.898 -9.364 -3.158 1.00 94.81 125 LEU A N 1
ATOM 964 C CA . LEU A 1 125 ? -15.299 -8.537 -4.188 1.00 94.81 125 LEU A CA 1
ATOM 965 C C . LEU A 1 125 ? -14.125 -9.299 -4.794 1.00 94.81 125 LEU A C 1
ATOM 967 O O . LEU A 1 125 ? -13.119 -9.553 -4.130 1.00 94.81 125 LEU A O 1
ATOM 971 N N . LYS A 1 126 ? -14.262 -9.653 -6.067 1.00 94.44 126 LYS A N 1
ATOM 972 C CA . LYS A 1 126 ? -13.185 -10.256 -6.841 1.00 94.44 126 LYS A CA 1
ATOM 973 C C . LYS A 1 126 ? -12.498 -9.199 -7.685 1.00 94.44 126 LYS A C 1
ATOM 975 O O . LYS A 1 126 ? -13.159 -8.474 -8.435 1.00 94.44 126 LYS A O 1
ATOM 980 N N . LEU A 1 127 ? -11.187 -9.122 -7.526 1.00 95.31 127 LEU A N 1
ATOM 981 C CA . LEU A 1 127 ? -10.312 -8.214 -8.250 1.00 95.31 127 LEU A CA 1
ATOM 982 C C . LEU A 1 127 ? -9.238 -9.034 -8.945 1.00 95.31 127 LEU A C 1
ATOM 984 O O . LEU A 1 127 ? -8.708 -9.967 -8.348 1.00 95.31 127 LEU A O 1
ATOM 988 N N . THR A 1 128 ? -8.881 -8.646 -10.158 1.00 95.38 128 THR A N 1
ATOM 989 C CA . THR A 1 128 ? -7.825 -9.304 -10.925 1.00 95.38 128 THR A CA 1
ATOM 990 C C . THR A 1 128 ? -6.722 -8.294 -11.214 1.00 95.38 128 THR A C 1
ATOM 992 O O . THR A 1 128 ? -6.994 -7.230 -11.768 1.00 95.38 128 THR A O 1
ATOM 995 N N . ASP A 1 129 ? -5.491 -8.616 -10.814 1.00 94.69 129 ASP A N 1
ATOM 996 C CA . ASP A 1 129 ? -4.274 -7.896 -11.195 1.00 94.69 129 ASP A CA 1
ATOM 997 C C . ASP A 1 129 ? -3.998 -8.146 -12.674 1.00 94.69 129 ASP A C 1
ATOM 999 O O . ASP A 1 129 ? -3.677 -9.271 -13.073 1.00 94.69 129 ASP A O 1
ATOM 1003 N N . ALA A 1 130 ? -4.147 -7.107 -13.488 1.00 93.81 130 ALA A N 1
ATOM 1004 C CA . ALA A 1 130 ? -3.958 -7.204 -14.927 1.00 93.81 130 ALA A CA 1
ATOM 1005 C C . ALA A 1 130 ? -2.495 -7.458 -15.293 1.00 93.81 130 ALA A C 1
ATOM 1007 O O . ALA A 1 130 ? -2.224 -8.180 -16.254 1.00 93.81 130 ALA A O 1
ATOM 1008 N N . ASN A 1 131 ? -1.562 -6.906 -14.511 1.00 91.56 131 ASN A N 1
ATOM 1009 C CA . ASN A 1 131 ? -0.140 -7.104 -14.730 1.00 91.56 131 ASN A CA 1
ATOM 1010 C C . ASN A 1 131 ? 0.631 -7.201 -13.400 1.00 91.56 131 ASN A C 1
ATOM 1012 O O . ASN A 1 131 ? 1.168 -6.208 -12.895 1.00 91.56 131 ASN A O 1
ATOM 1016 N N . PRO A 1 132 ? 0.789 -8.423 -12.857 1.00 89.44 132 PRO A N 1
ATOM 1017 C CA . PRO A 1 132 ? 1.583 -8.639 -11.652 1.00 89.44 132 PRO A CA 1
ATOM 1018 C C . PRO A 1 132 ? 3.061 -8.248 -11.806 1.00 89.44 132 PRO A C 1
ATOM 1020 O O . PRO A 1 132 ? 3.706 -7.931 -10.803 1.00 89.44 132 PRO A O 1
ATOM 1023 N N . ALA A 1 133 ? 3.595 -8.232 -13.032 1.00 86.94 133 ALA A N 1
ATOM 1024 C CA . ALA A 1 133 ? 4.984 -7.891 -13.341 1.00 86.94 133 ALA A CA 1
ATOM 1025 C C . ALA A 1 133 ? 5.210 -6.397 -13.645 1.00 86.94 133 ALA A C 1
ATOM 1027 O O . ALA A 1 133 ? 6.349 -6.014 -13.919 1.00 86.94 133 ALA A O 1
ATOM 1028 N N . ALA A 1 134 ? 4.165 -5.565 -13.567 1.00 88.88 134 ALA A N 1
ATOM 1029 C CA . ALA A 1 134 ? 4.251 -4.135 -13.839 1.00 88.88 134 ALA A CA 1
ATOM 1030 C C . ALA A 1 134 ? 5.295 -3.429 -12.957 1.00 88.88 134 ALA A C 1
ATOM 1032 O O . ALA A 1 134 ? 5.453 -3.744 -11.766 1.00 88.88 134 ALA A O 1
ATOM 1033 N N . THR A 1 135 ? 5.966 -2.428 -13.528 1.00 86.31 135 THR A N 1
ATOM 1034 C CA . THR A 1 135 ? 6.866 -1.540 -12.787 1.00 86.31 135 THR A CA 1
ATOM 1035 C C . THR A 1 135 ? 6.053 -0.655 -11.845 1.00 86.31 135 THR A C 1
ATOM 1037 O O . THR A 1 135 ? 5.058 -0.045 -12.236 1.00 86.31 135 THR A O 1
ATOM 1040 N N . ARG A 1 136 ? 6.475 -0.588 -10.580 1.00 84.50 136 ARG A N 1
ATOM 1041 C CA . ARG A 1 136 ? 5.763 0.122 -9.511 1.00 84.50 136 ARG A CA 1
ATOM 1042 C C . ARG A 1 136 ? 6.682 1.128 -8.851 1.00 84.50 136 ARG A C 1
ATOM 1044 O O . ARG A 1 136 ? 7.852 0.833 -8.610 1.00 84.50 136 ARG A O 1
ATOM 1051 N N . TRP A 1 137 ? 6.123 2.276 -8.507 1.00 80.81 137 TRP A N 1
ATOM 1052 C CA . TRP A 1 137 ? 6.830 3.333 -7.816 1.00 80.81 137 TRP A CA 1
ATOM 1053 C C . TRP A 1 137 ? 5.970 3.936 -6.710 1.00 80.81 137 TRP A C 1
ATOM 1055 O O . TRP A 1 137 ? 4.743 3.956 -6.791 1.00 80.81 137 TRP A O 1
ATOM 1065 N N . ILE A 1 138 ? 6.626 4.407 -5.657 1.00 78.19 138 ILE A N 1
ATOM 1066 C CA . ILE A 1 138 ? 5.988 5.110 -4.552 1.00 78.19 138 ILE A CA 1
ATOM 1067 C C . ILE A 1 138 ? 6.559 6.516 -4.565 1.00 78.19 138 ILE A C 1
ATOM 1069 O O . ILE A 1 138 ? 7.773 6.678 -4.495 1.00 78.19 138 ILE A O 1
ATOM 1073 N N . THR A 1 139 ? 5.685 7.512 -4.620 1.00 77.88 139 THR A N 1
ATOM 1074 C CA . THR A 1 139 ? 6.083 8.910 -4.456 1.00 77.88 139 THR A CA 1
ATOM 1075 C C . THR A 1 139 ? 5.179 9.607 -3.446 1.00 77.88 139 THR A C 1
ATOM 1077 O O . THR A 1 139 ? 4.153 9.066 -3.014 1.00 77.88 139 THR A O 1
ATOM 1080 N N . TYR A 1 140 ? 5.579 10.809 -3.055 1.00 74.88 140 TYR A N 1
ATOM 1081 C CA . TYR A 1 140 ? 4.761 11.735 -2.297 1.00 74.88 140 TYR A CA 1
ATOM 1082 C C . TYR A 1 140 ? 4.241 12.807 -3.254 1.00 74.88 140 TYR A C 1
ATOM 1084 O O . TYR A 1 140 ? 4.981 13.681 -3.704 1.00 74.88 140 TYR A O 1
ATOM 1092 N N . GLY A 1 141 ? 2.956 12.726 -3.587 1.00 69.50 141 GLY A N 1
ATOM 1093 C CA . GLY A 1 141 ? 2.288 13.796 -4.307 1.00 69.50 141 GLY A CA 1
ATOM 1094 C C . GLY A 1 141 ? 2.130 15.003 -3.394 1.00 69.50 141 GLY A C 1
ATOM 1095 O O . GLY A 1 141 ? 1.835 14.845 -2.212 1.00 69.50 141 GLY A O 1
ATOM 1096 N N . SER A 1 142 ? 2.321 16.208 -3.918 1.00 71.38 142 SER A N 1
ATOM 1097 C CA . SER A 1 142 ? 1.899 17.438 -3.255 1.00 71.38 142 SER A CA 1
ATOM 1098 C C . SER A 1 142 ? 1.334 18.407 -4.288 1.00 71.38 142 SER A C 1
ATOM 1100 O O . SER A 1 142 ? 1.706 18.351 -5.460 1.00 71.38 142 SER A O 1
ATOM 1102 N N . GLY A 1 143 ? 0.426 19.282 -3.842 1.00 66.56 143 GLY A N 1
ATOM 1103 C CA . GLY A 1 143 ? -0.176 20.332 -4.673 1.00 66.56 143 GLY A CA 1
ATOM 1104 C C . GLY A 1 143 ? 0.849 21.227 -5.360 1.00 66.56 143 GLY A C 1
ATOM 1105 O O . GLY A 1 143 ? 0.590 21.745 -6.443 1.00 66.56 143 GLY A O 1
ATOM 1106 N N . ASP A 1 144 ? 2.021 21.354 -4.746 1.00 65.56 144 ASP A N 1
ATOM 1107 C CA . ASP A 1 144 ? 3.045 22.319 -5.119 1.00 65.56 144 ASP A CA 1
ATOM 1108 C C . ASP A 1 144 ? 4.231 21.675 -5.859 1.00 65.56 144 ASP A C 1
ATOM 1110 O O . ASP A 1 144 ? 5.110 22.391 -6.329 1.00 65.56 144 ASP A O 1
ATOM 1114 N N . VAL A 1 145 ? 4.261 20.340 -5.994 1.00 67.50 145 VAL A N 1
ATOM 1115 C CA . VAL A 1 145 ? 5.380 19.602 -6.604 1.00 67.50 145 VAL A CA 1
ATOM 1116 C C . VAL A 1 145 ? 4.915 18.815 -7.826 1.00 67.50 145 VAL A C 1
ATOM 1118 O O . VAL A 1 145 ? 4.069 17.918 -7.751 1.00 67.50 145 VAL A O 1
ATOM 1121 N N . VAL A 1 146 ? 5.534 19.119 -8.966 1.00 75.62 146 VAL A N 1
ATOM 1122 C CA . VAL A 1 146 ? 5.395 18.337 -10.196 1.00 75.62 146 VAL A CA 1
ATOM 1123 C C . VAL A 1 146 ? 6.281 17.101 -10.080 1.00 75.62 146 VAL A C 1
ATOM 1125 O O . VAL A 1 146 ? 7.496 17.202 -9.937 1.00 75.62 146 VAL A O 1
ATOM 1128 N N . ASN A 1 147 ? 5.667 15.925 -10.133 1.00 79.75 147 ASN A N 1
ATOM 1129 C CA . ASN A 1 147 ? 6.381 14.657 -10.114 1.00 79.75 147 ASN A CA 1
ATOM 1130 C C . ASN A 1 147 ? 6.790 14.287 -11.537 1.00 79.75 147 ASN A C 1
ATOM 1132 O O . ASN A 1 147 ? 5.942 14.279 -12.426 1.00 79.75 147 ASN A O 1
ATOM 1136 N N . THR A 1 148 ? 8.060 13.937 -11.731 1.00 83.38 148 THR A N 1
ATOM 1137 C CA . THR A 1 148 ? 8.606 13.527 -13.031 1.00 83.38 148 THR A CA 1
ATOM 1138 C C . THR A 1 148 ? 9.004 12.058 -12.995 1.00 83.38 148 THR A C 1
ATOM 1140 O O . THR A 1 148 ? 9.709 11.623 -12.086 1.00 83.38 148 THR A O 1
ATOM 1143 N N . ILE A 1 149 ? 8.576 11.302 -14.004 1.00 83.81 149 ILE A N 1
ATOM 1144 C CA . ILE A 1 149 ? 8.976 9.919 -14.254 1.00 83.81 149 ILE A CA 1
ATOM 1145 C C . ILE A 1 149 ? 9.689 9.831 -15.595 1.00 83.81 149 ILE A C 1
ATOM 1147 O O . ILE A 1 149 ? 9.113 10.140 -16.636 1.00 83.81 149 ILE A O 1
ATOM 1151 N N . THR A 1 150 ? 10.922 9.329 -15.569 1.00 86.50 150 THR A N 1
ATOM 1152 C CA . THR A 1 150 ? 11.669 8.978 -16.777 1.00 86.50 150 THR A CA 1
ATOM 1153 C C . THR A 1 150 ? 11.347 7.543 -17.178 1.00 86.50 150 THR A C 1
ATOM 1155 O O . THR A 1 150 ? 11.771 6.576 -16.533 1.00 86.50 150 THR A O 1
ATOM 1158 N N . TYR A 1 151 ? 10.608 7.386 -18.271 1.00 85.75 151 TYR A N 1
ATOM 1159 C CA . TYR A 1 151 ? 10.341 6.092 -18.882 1.00 85.75 151 TYR A CA 1
ATOM 1160 C C . TYR A 1 151 ? 11.435 5.772 -19.900 1.00 85.75 151 TYR A C 1
ATOM 1162 O O . TYR A 1 151 ? 11.683 6.543 -20.822 1.00 85.75 151 TYR A O 1
ATOM 1170 N N . ALA A 1 152 ? 12.095 4.626 -19.739 1.00 84.38 152 ALA A N 1
ATOM 1171 C CA . ALA A 1 152 ? 13.162 4.176 -20.637 1.00 84.38 152 ALA A CA 1
ATOM 1172 C C . ALA A 1 152 ? 12.711 3.063 -21.600 1.00 84.38 152 ALA A C 1
ATOM 1174 O O . ALA A 1 152 ? 13.518 2.559 -22.381 1.00 84.38 152 ALA A O 1
ATOM 1175 N N . GLY A 1 153 ? 11.445 2.638 -21.527 1.00 82.75 153 GLY A N 1
ATOM 1176 C CA . GLY A 1 153 ? 10.928 1.568 -22.373 1.00 82.75 153 GLY A CA 1
ATOM 1177 C C . GLY A 1 153 ? 10.789 2.019 -23.825 1.00 82.75 153 GLY A C 1
ATOM 1178 O O . GLY A 1 153 ? 10.331 3.123 -24.108 1.00 82.75 153 GLY A O 1
ATOM 1179 N N . THR A 1 154 ? 11.193 1.156 -24.754 1.00 84.88 154 THR A N 1
ATOM 1180 C CA . THR A 1 154 ? 11.104 1.421 -26.199 1.00 84.88 154 THR A CA 1
ATOM 1181 C C . THR A 1 154 ? 9.711 1.172 -26.768 1.00 84.88 154 THR A C 1
ATOM 1183 O O . THR A 1 154 ? 9.402 1.673 -27.843 1.00 84.88 154 THR A O 1
ATOM 1186 N N . GLU A 1 155 ? 8.886 0.405 -26.056 1.00 87.94 155 GLU A N 1
ATOM 1187 C CA . GLU A 1 155 ? 7.512 0.091 -26.441 1.00 87.94 155 GLU A CA 1
ATOM 1188 C C . GLU A 1 155 ? 6.518 1.021 -25.732 1.00 87.94 155 GLU A C 1
ATOM 1190 O O . GLU A 1 155 ? 6.768 1.409 -24.581 1.00 87.94 155 GLU A O 1
ATOM 1195 N N . PRO A 1 156 ? 5.378 1.352 -26.368 1.00 91.88 156 PRO A N 1
ATOM 1196 C CA . PRO A 1 156 ? 4.332 2.121 -25.718 1.00 91.88 156 PRO A CA 1
ATOM 1197 C C . PRO A 1 156 ? 3.777 1.416 -24.475 1.00 91.88 156 PRO A C 1
ATOM 1199 O O . PRO A 1 156 ? 3.519 0.213 -24.503 1.00 91.88 156 PRO A O 1
ATOM 1202 N N . ALA A 1 157 ? 3.537 2.174 -23.408 1.00 93.06 157 ALA A N 1
ATOM 1203 C CA . ALA A 1 157 ? 2.957 1.678 -22.159 1.00 93.06 157 ALA A CA 1
ATOM 1204 C C . ALA A 1 157 ? 1.967 2.689 -21.575 1.00 93.06 157 ALA A C 1
ATOM 1206 O O . ALA A 1 157 ? 1.961 3.853 -21.964 1.00 93.06 157 ALA A O 1
ATOM 1207 N N . TYR A 1 158 ? 1.137 2.270 -20.623 1.00 94.81 158 TYR A N 1
ATOM 1208 C CA . TYR A 1 158 ? 0.310 3.199 -19.849 1.00 94.81 158 TYR A CA 1
ATOM 1209 C C . TYR A 1 158 ? 0.922 3.437 -18.473 1.00 94.81 158 TYR A C 1
ATOM 1211 O O . TYR A 1 158 ? 1.286 2.484 -17.784 1.00 94.81 158 TYR A O 1
ATOM 1219 N N . ILE A 1 159 ? 0.985 4.701 -18.058 1.00 94.19 159 ILE A N 1
ATOM 1220 C CA . ILE A 1 159 ? 1.232 5.073 -16.665 1.00 94.19 159 ILE A CA 1
ATOM 1221 C C . ILE A 1 159 ? -0.096 5.339 -15.964 1.00 94.19 159 ILE A C 1
ATOM 1223 O O . ILE A 1 159 ? -0.997 5.986 -16.503 1.00 94.19 159 ILE A O 1
ATOM 1227 N N . PHE A 1 160 ? -0.197 4.836 -14.743 1.00 95.12 160 PHE A N 1
ATOM 1228 C CA . PHE A 1 160 ? -1.265 5.105 -13.800 1.00 95.12 160 PHE A CA 1
ATOM 1229 C C . PHE A 1 160 ? -0.656 5.876 -12.637 1.00 95.12 160 PHE A C 1
ATOM 1231 O O . PHE A 1 160 ? 0.168 5.334 -11.901 1.00 95.12 160 PHE A O 1
ATOM 1238 N N . TRP A 1 161 ? -1.069 7.128 -12.462 1.00 93.06 161 TRP A N 1
ATOM 1239 C CA . TRP A 1 161 ? -0.483 8.035 -11.470 1.00 93.06 161 TRP A CA 1
ATOM 1240 C C . TRP A 1 161 ? -0.967 7.771 -10.037 1.00 93.06 161 TRP A C 1
ATOM 1242 O O . TRP A 1 161 ? -0.532 8.410 -9.087 1.00 93.06 161 TRP A O 1
ATOM 1252 N N . GLY A 1 162 ? -1.866 6.803 -9.853 1.00 91.38 162 GLY A N 1
ATOM 1253 C CA . GLY A 1 162 ? -2.336 6.400 -8.531 1.00 91.38 162 GLY A CA 1
ATOM 1254 C C . GLY A 1 162 ? -3.415 7.298 -7.934 1.00 91.38 162 GLY A C 1
ATOM 1255 O O . GLY A 1 162 ? -3.941 6.942 -6.892 1.00 91.38 162 GLY A O 1
ATOM 1256 N N . ASP A 1 163 ? -3.799 8.397 -8.584 1.00 91.50 163 ASP A N 1
ATOM 1257 C CA . ASP A 1 163 ? -4.913 9.288 -8.207 1.00 91.50 163 ASP A CA 1
ATOM 1258 C C . ASP A 1 163 ? -6.121 9.184 -9.163 1.00 91.50 163 ASP A C 1
ATOM 1260 O O . ASP A 1 163 ? -7.098 9.924 -9.058 1.00 91.50 163 ASP A O 1
ATOM 1264 N N . GLY A 1 164 ? -6.065 8.228 -10.095 1.00 92.00 164 GLY A N 1
ATOM 1265 C CA . GLY A 1 164 ? -7.082 7.992 -11.119 1.00 92.00 164 GLY A CA 1
ATOM 1266 C C . GLY A 1 164 ? -6.740 8.602 -12.476 1.00 92.00 164 GLY A C 1
ATOM 1267 O O . GLY A 1 164 ? -7.381 8.242 -13.466 1.00 92.00 164 GLY A O 1
ATOM 1268 N N . ALA A 1 165 ? -5.711 9.452 -12.559 1.00 93.31 165 ALA A N 1
ATOM 1269 C CA . ALA A 1 165 ? -5.162 9.879 -13.835 1.00 93.31 165 ALA A CA 1
ATOM 1270 C C . ALA A 1 165 ? -4.366 8.745 -14.500 1.00 93.31 165 ALA A C 1
ATOM 1272 O O . ALA A 1 165 ? -3.679 7.949 -13.848 1.00 93.31 165 ALA A O 1
ATOM 1273 N N . ARG A 1 166 ? -4.457 8.691 -15.830 1.00 94.25 166 ARG A N 1
ATOM 1274 C CA . ARG A 1 166 ? -3.666 7.789 -16.667 1.00 94.25 166 ARG A CA 1
ATOM 1275 C C . ARG A 1 166 ? -3.213 8.496 -17.931 1.00 94.25 166 ARG A C 1
ATOM 1277 O O . ARG A 1 166 ? -3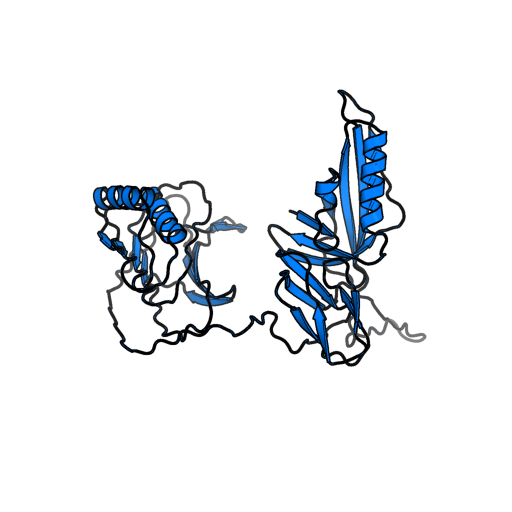.950 9.316 -18.479 1.00 94.25 166 ARG A O 1
ATOM 1284 N N . GLU A 1 167 ? -2.055 8.102 -18.427 1.00 95.44 167 GLU A N 1
ATOM 1285 C CA . GLU A 1 167 ? -1.455 8.670 -19.630 1.00 95.44 167 GLU A CA 1
ATOM 1286 C C . GLU A 1 167 ? -0.797 7.567 -20.466 1.00 95.44 167 GLU A C 1
ATOM 1288 O O . GLU A 1 167 ? -0.324 6.561 -19.933 1.00 95.44 167 GLU A O 1
ATOM 1293 N N . LEU A 1 168 ? -0.819 7.730 -21.792 1.00 95.81 168 LEU A N 1
ATOM 1294 C CA . LEU A 1 168 ? -0.071 6.870 -22.705 1.00 95.81 168 LEU A CA 1
ATOM 1295 C C . LEU A 1 168 ? 1.367 7.383 -22.793 1.00 95.81 168 LEU A C 1
ATOM 1297 O O . LEU A 1 168 ? 1.587 8.520 -23.197 1.00 95.81 168 LEU A O 1
ATOM 1301 N N . LEU A 1 169 ? 2.323 6.511 -22.507 1.00 94.19 169 LEU A N 1
ATOM 1302 C CA . LEU A 1 169 ? 3.746 6.706 -22.739 1.00 94.19 169 LEU A CA 1
ATOM 1303 C C . LEU A 1 169 ? 4.082 6.154 -24.136 1.00 94.19 169 LEU A C 1
ATOM 1305 O O . LEU A 1 169 ? 4.207 4.938 -24.273 1.00 94.19 169 LEU A O 1
ATOM 1309 N N . PRO A 1 170 ? 4.191 6.967 -25.203 1.00 93.31 170 PRO A N 1
ATOM 1310 C CA . PRO A 1 170 ? 4.474 6.465 -26.554 1.00 93.31 170 PRO A CA 1
ATOM 1311 C C . PRO A 1 170 ? 5.881 5.873 -26.732 1.00 93.31 170 PRO A C 1
ATOM 1313 O O . PRO A 1 170 ? 6.128 5.192 -27.724 1.00 93.31 170 PRO A O 1
ATOM 1316 N N . GLY A 1 171 ? 6.805 6.148 -25.815 1.00 89.75 171 GLY A N 1
ATOM 1317 C CA . GLY A 1 171 ? 8.191 5.697 -25.881 1.00 89.75 171 GLY A CA 1
ATOM 1318 C C . GLY A 1 171 ? 9.060 6.417 -24.850 1.00 89.75 171 GLY A C 1
ATOM 1319 O O . GLY A 1 171 ? 8.516 7.080 -23.960 1.00 89.75 171 GLY A O 1
ATOM 1320 N N . PRO A 1 172 ? 10.394 6.322 -24.956 1.00 89.25 172 PRO A N 1
ATOM 1321 C CA . PRO A 1 172 ? 11.292 6.872 -23.953 1.00 89.25 172 PRO A CA 1
ATOM 1322 C C . PRO A 1 172 ? 11.128 8.386 -23.783 1.00 89.25 172 PRO A C 1
ATOM 1324 O O . PRO A 1 172 ? 11.039 9.113 -24.774 1.00 89.25 172 PRO A O 1
ATOM 1327 N N . GLY A 1 173 ? 11.122 8.864 -22.542 1.00 87.38 173 GLY A N 1
ATOM 1328 C CA . GLY A 1 173 ? 10.981 10.285 -22.239 1.00 87.38 173 GLY A CA 1
ATOM 1329 C C . GLY A 1 173 ? 10.631 10.559 -20.784 1.00 87.38 173 GLY A C 1
ATOM 1330 O O . GLY A 1 173 ? 10.418 9.635 -19.996 1.00 87.38 173 GLY A O 1
ATOM 1331 N N . ASP A 1 174 ? 10.558 11.846 -20.462 1.00 89.19 174 ASP A N 1
ATOM 1332 C CA . ASP A 1 174 ? 10.131 12.336 -19.158 1.00 89.19 174 ASP A CA 1
ATOM 1333 C C . ASP A 1 174 ? 8.653 12.712 -19.209 1.00 89.19 174 ASP A C 1
ATOM 1335 O O . ASP A 1 174 ? 8.213 13.457 -20.086 1.00 89.19 174 ASP A O 1
ATOM 1339 N N . TYR A 1 175 ? 7.902 12.196 -18.246 1.00 89.81 175 TYR A N 1
ATOM 1340 C CA . TYR A 1 175 ? 6.468 12.405 -18.113 1.00 89.81 175 TYR A CA 1
ATOM 1341 C C . TYR A 1 175 ? 6.193 13.008 -16.749 1.00 89.81 175 TYR A C 1
ATOM 1343 O O . TYR A 1 175 ? 6.788 12.588 -15.754 1.00 89.81 175 TYR A O 1
ATOM 1351 N N . THR A 1 176 ? 5.319 14.007 -16.702 1.00 90.00 176 THR A N 1
ATOM 1352 C CA . THR A 1 176 ? 5.087 14.790 -15.492 1.00 90.00 176 THR A CA 1
ATOM 1353 C C . THR A 1 176 ? 3.637 14.762 -15.058 1.00 90.00 176 THR A C 1
ATOM 1355 O O . THR A 1 176 ? 2.721 14.750 -15.876 1.00 90.00 176 THR A O 1
ATOM 1358 N N . HIS A 1 177 ? 3.429 14.786 -13.745 1.00 90.62 177 HIS A N 1
ATOM 1359 C CA . HIS A 1 177 ? 2.101 14.835 -13.153 1.00 90.62 177 HIS A CA 1
ATOM 1360 C C . HIS A 1 177 ? 2.097 15.656 -11.872 1.00 90.62 177 HIS A C 1
ATOM 1362 O O . HIS A 1 177 ? 3.015 15.576 -11.055 1.00 90.62 177 HIS A O 1
ATOM 1368 N N . GLN A 1 178 ? 1.047 16.448 -11.692 1.00 88.88 178 GLN A N 1
ATOM 1369 C CA . GLN A 1 178 ? 0.854 17.281 -10.512 1.00 88.88 178 GLN A CA 1
ATOM 1370 C C . GLN A 1 178 ? -0.363 16.781 -9.745 1.00 88.88 178 GLN A C 1
ATOM 1372 O O . GLN A 1 178 ? -1.464 16.689 -10.289 1.00 88.88 178 GLN A O 1
ATOM 1377 N N . TYR A 1 179 ? -0.166 16.476 -8.467 1.00 87.12 179 TYR A N 1
ATOM 1378 C CA . TYR A 1 179 ? -1.228 15.953 -7.618 1.00 87.12 179 TYR A CA 1
ATOM 1379 C C . TYR A 1 179 ? -2.043 17.088 -7.020 1.00 87.12 179 TYR A C 1
ATOM 1381 O O . TYR A 1 179 ? -1.495 18.087 -6.579 1.00 87.12 179 TYR A O 1
ATOM 1389 N N . ALA A 1 180 ? -3.359 16.916 -6.925 1.00 86.88 180 ALA A N 1
ATOM 1390 C CA . ALA A 1 180 ? -4.225 17.925 -6.316 1.00 86.88 180 ALA A CA 1
ATOM 1391 C C . ALA A 1 180 ? -4.090 18.010 -4.782 1.00 86.88 180 ALA A C 1
ATOM 1393 O O . ALA A 1 180 ? -4.581 18.951 -4.161 1.00 86.88 180 ALA A O 1
ATOM 1394 N N . SER A 1 181 ? -3.504 17.004 -4.134 1.00 80.88 181 SER A N 1
ATOM 1395 C CA . SER A 1 181 ? -3.432 16.912 -2.674 1.00 80.88 181 SER A CA 1
ATOM 1396 C C . SER A 1 181 ? -2.137 16.260 -2.226 1.00 80.88 181 SER A C 1
ATOM 1398 O O . SER A 1 181 ? -1.572 15.427 -2.933 1.00 80.88 181 SER A O 1
ATOM 1400 N N . ALA A 1 182 ? -1.683 16.653 -1.036 1.00 80.00 182 ALA A N 1
ATOM 1401 C CA . ALA A 1 182 ? -0.506 16.073 -0.421 1.00 80.00 182 ALA A CA 1
ATOM 1402 C C . ALA A 1 182 ? -0.776 14.648 0.081 1.00 80.00 182 ALA A C 1
ATOM 1404 O O . ALA A 1 182 ? -1.783 14.409 0.751 1.00 80.00 182 ALA A O 1
ATOM 1405 N N . GLY A 1 183 ? 0.127 13.715 -0.214 1.00 79.44 183 GLY A N 1
ATOM 1406 C CA . GLY A 1 183 ? 0.060 12.354 0.301 1.00 79.44 183 GLY A CA 1
ATOM 1407 C C . GLY A 1 183 ? 0.873 11.349 -0.503 1.00 79.44 183 GLY A C 1
ATOM 1408 O O . GLY A 1 183 ? 1.250 11.572 -1.650 1.00 79.44 183 GLY A O 1
ATOM 1409 N N . GLU A 1 184 ? 1.117 10.195 0.107 1.00 82.94 184 GLU A N 1
ATOM 1410 C CA . GLU A 1 184 ? 1.771 9.088 -0.581 1.00 82.94 184 GLU A CA 1
ATOM 1411 C C . GLU A 1 184 ? 0.850 8.473 -1.640 1.00 82.94 184 GLU A C 1
ATOM 1413 O O . GLU A 1 184 ? -0.321 8.198 -1.369 1.00 82.94 184 GLU A O 1
ATOM 1418 N N . VAL A 1 185 ? 1.402 8.175 -2.812 1.00 86.81 185 VAL A N 1
ATOM 1419 C CA . VAL A 1 185 ? 0.695 7.593 -3.964 1.00 86.81 185 VAL A CA 1
ATOM 1420 C C . VAL A 1 185 ? 1.494 6.427 -4.542 1.00 86.81 185 VAL A C 1
ATOM 1422 O O . VAL A 1 185 ? 2.714 6.358 -4.384 1.00 86.81 185 VAL A O 1
ATOM 1425 N N . ASP A 1 186 ? 0.795 5.474 -5.156 1.00 90.06 186 ASP A N 1
ATOM 1426 C CA . ASP A 1 186 ? 1.399 4.329 -5.842 1.00 90.06 186 ASP A CA 1
ATOM 1427 C C . ASP A 1 186 ? 1.239 4.532 -7.352 1.00 90.06 186 ASP A C 1
ATOM 1429 O O . ASP A 1 186 ? 0.125 4.499 -7.870 1.00 90.06 186 ASP A O 1
ATOM 1433 N N . ILE A 1 187 ? 2.352 4.751 -8.045 1.00 90.81 187 ILE A N 1
ATOM 1434 C CA . ILE A 1 187 ? 2.400 4.883 -9.501 1.00 90.81 187 ILE A CA 1
ATOM 1435 C C . ILE A 1 187 ? 2.699 3.509 -10.093 1.00 90.81 187 ILE A C 1
ATOM 1437 O O . ILE A 1 187 ? 3.574 2.787 -9.608 1.00 90.81 187 ILE A O 1
ATOM 1441 N N . ILE A 1 188 ? 1.988 3.140 -11.155 1.00 92.38 188 ILE A N 1
ATOM 1442 C CA . ILE A 1 188 ? 2.199 1.870 -11.854 1.00 92.38 188 ILE A CA 1
ATOM 1443 C C . ILE A 1 188 ? 2.355 2.142 -13.343 1.00 92.38 188 ILE A C 1
ATOM 1445 O O . ILE A 1 188 ? 1.500 2.783 -13.948 1.00 92.38 188 ILE A O 1
ATOM 1449 N N . ILE A 1 189 ? 3.430 1.633 -13.938 1.00 92.56 189 ILE A N 1
ATOM 1450 C CA . ILE A 1 189 ? 3.604 1.598 -15.389 1.00 92.56 189 ILE A CA 1
ATOM 1451 C C . ILE A 1 189 ? 3.292 0.177 -15.840 1.00 92.56 189 ILE A C 1
ATOM 1453 O O . ILE A 1 189 ? 3.952 -0.770 -15.407 1.00 92.56 189 ILE A O 1
ATOM 1457 N N . ASP A 1 190 ? 2.291 0.030 -16.706 1.00 92.62 190 ASP A N 1
ATOM 1458 C CA . ASP A 1 190 ? 1.901 -1.252 -17.294 1.00 92.62 190 ASP A CA 1
ATOM 1459 C C . ASP A 1 190 ? 2.903 -1.678 -18.375 1.00 92.62 190 ASP A C 1
ATOM 1461 O O . ASP A 1 190 ? 2.650 -1.604 -19.577 1.00 92.62 190 ASP A O 1
ATOM 1465 N N . ALA A 1 191 ? 4.096 -2.045 -17.918 1.00 86.56 191 ALA A N 1
ATOM 1466 C CA . ALA A 1 191 ? 5.176 -2.583 -18.720 1.00 86.56 191 ALA A CA 1
ATOM 1467 C C . ALA A 1 191 ? 5.990 -3.575 -17.882 1.00 86.56 191 ALA A C 1
ATOM 1469 O O . ALA A 1 191 ? 6.300 -3.322 -16.714 1.00 86.56 191 ALA A O 1
ATOM 1470 N N . ASP A 1 192 ? 6.365 -4.696 -18.494 1.00 78.81 192 ASP A N 1
ATOM 1471 C CA . ASP A 1 192 ? 7.161 -5.731 -17.840 1.00 78.81 192 ASP A CA 1
ATOM 1472 C C . ASP A 1 192 ? 8.641 -5.334 -17.818 1.00 78.81 192 ASP A C 1
ATOM 1474 O O . ASP A 1 192 ? 9.263 -5.183 -18.872 1.00 78.81 192 ASP A O 1
ATOM 1478 N N . GLY A 1 193 ? 9.242 -5.248 -16.629 1.00 61.56 193 GLY A N 1
ATOM 1479 C CA . GLY A 1 193 ? 10.703 -5.213 -16.484 1.00 61.56 193 GLY A CA 1
ATOM 1480 C C . GLY A 1 193 ? 11.396 -3.983 -17.079 1.00 61.56 193 GLY A C 1
ATOM 1481 O O . GLY A 1 193 ? 12.591 -4.046 -17.371 1.00 61.56 193 GLY A O 1
ATOM 1482 N N . VAL A 1 194 ? 10.683 -2.867 -17.259 1.00 57.44 194 VAL A N 1
ATOM 1483 C CA . VAL A 1 194 ? 11.310 -1.609 -17.680 1.00 57.44 194 VAL A CA 1
ATOM 1484 C C . VAL A 1 194 ? 12.140 -1.069 -16.520 1.00 57.44 194 VAL A C 1
ATOM 1486 O O . VAL A 1 194 ? 11.599 -0.629 -15.506 1.00 57.44 194 VAL A O 1
ATOM 1489 N N . THR A 1 195 ? 13.463 -1.084 -16.685 1.00 48.59 195 THR A N 1
ATOM 1490 C CA . THR A 1 195 ? 14.398 -0.297 -15.87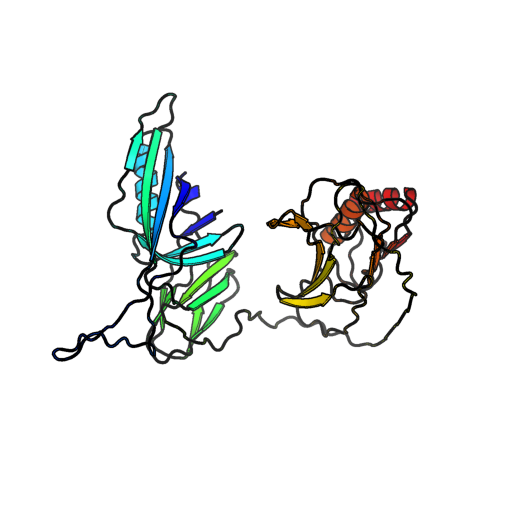6 1.00 48.59 195 THR A CA 1
ATOM 1491 C C . THR A 1 195 ? 14.178 1.178 -16.180 1.00 48.59 195 THR A C 1
ATOM 1493 O O . THR A 1 195 ? 14.715 1.702 -17.151 1.00 48.59 195 THR A O 1
ATOM 1496 N N . THR A 1 196 ? 13.370 1.856 -15.375 1.00 43.72 196 THR A N 1
ATOM 1497 C CA . THR A 1 196 ? 13.314 3.320 -15.359 1.00 43.72 196 THR A CA 1
ATOM 1498 C C . THR A 1 196 ? 14.674 3.863 -14.913 1.00 43.72 196 THR A C 1
ATOM 1500 O O . THR A 1 196 ? 15.190 3.465 -13.867 1.00 43.72 196 THR A O 1
ATOM 1503 N N . VAL A 1 197 ? 15.287 4.741 -15.716 1.00 35.31 197 VAL A N 1
ATOM 1504 C CA . VAL A 1 197 ? 16.519 5.457 -15.341 1.00 35.31 197 VAL A CA 1
ATOM 1505 C C . VAL A 1 197 ? 16.104 6.645 -14.484 1.00 35.31 197 VAL A C 1
ATOM 1507 O O . VAL A 1 197 ? 15.937 7.759 -14.955 1.00 35.31 197 VAL A O 1
ATOM 1510 N N . GLY A 1 198 ? 15.871 6.352 -13.217 1.00 32.19 198 GLY A N 1
ATOM 1511 C CA . GLY A 1 198 ? 15.545 7.298 -12.167 1.00 32.19 198 GLY A CA 1
ATOM 1512 C C . GLY A 1 198 ? 15.625 6.517 -10.871 1.00 32.19 198 GLY A C 1
ATOM 1513 O O . GLY A 1 198 ? 15.082 5.413 -10.779 1.00 32.19 198 GLY A O 1
ATOM 1514 N N . TYR A 1 199 ? 16.368 7.021 -9.890 1.00 27.89 199 TYR A N 1
ATOM 1515 C CA . TYR A 1 199 ? 16.296 6.449 -8.552 1.00 27.89 199 TYR A CA 1
ATOM 1516 C C . TYR A 1 199 ? 14.821 6.423 -8.127 1.00 27.89 199 TYR A C 1
ATOM 1518 O O . TYR A 1 199 ? 14.096 7.367 -8.443 1.00 27.89 199 TYR A O 1
ATOM 1526 N N . PRO A 1 200 ? 14.364 5.425 -7.350 1.00 31.38 200 PRO A N 1
ATOM 1527 C CA . PRO A 1 200 ? 13.039 5.474 -6.743 1.00 31.38 200 PRO A CA 1
ATOM 1528 C C . PRO A 1 200 ? 12.854 6.651 -5.756 1.00 31.38 200 PRO A C 1
ATOM 1530 O O . PRO A 1 200 ? 11.834 6.712 -5.080 1.00 31.38 200 PRO A O 1
ATOM 1533 N N . TYR A 1 201 ? 13.805 7.587 -5.696 1.00 28.42 201 TYR A N 1
ATOM 1534 C CA . TYR A 1 201 ? 13.766 8.836 -4.958 1.00 28.42 201 TYR A CA 1
ATOM 1535 C C . TYR A 1 201 ? 14.465 9.917 -5.793 1.00 28.42 201 TYR A C 1
ATOM 1537 O O . TYR A 1 201 ? 15.618 9.758 -6.187 1.00 28.42 201 TYR A O 1
ATOM 1545 N N . THR A 1 202 ? 13.785 11.023 -6.077 1.00 27.12 202 THR A N 1
ATOM 1546 C CA . THR A 1 202 ? 14.425 12.281 -6.485 1.00 27.12 202 THR A CA 1
ATOM 1547 C C . THR A 1 202 ? 13.703 13.389 -5.726 1.00 27.12 202 THR A C 1
ATOM 1549 O O . THR A 1 202 ? 12.501 13.563 -5.905 1.00 27.12 202 THR A O 1
ATOM 1552 N N . LEU A 1 203 ? 14.414 14.059 -4.817 1.00 26.66 203 LEU A N 1
ATOM 1553 C CA . LEU A 1 203 ? 13.954 15.261 -4.121 1.00 26.66 203 LEU A CA 1
ATOM 1554 C C . LEU A 1 203 ? 14.540 16.495 -4.825 1.00 26.66 203 LEU A C 1
ATOM 1556 O O . LEU A 1 203 ? 15.647 16.453 -5.358 1.00 26.66 203 LEU A O 1
ATOM 1560 N N . ASP A 1 204 ? 13.746 17.561 -4.867 1.00 28.56 204 ASP A N 1
ATOM 1561 C CA . ASP A 1 204 ? 14.010 18.836 -5.544 1.00 28.56 204 ASP A CA 1
ATOM 1562 C C . ASP A 1 204 ? 15.127 19.648 -4.828 1.00 28.56 204 ASP A C 1
ATOM 1564 O O . ASP A 1 204 ? 15.050 19.823 -3.607 1.00 28.56 204 ASP A O 1
ATOM 1568 N N . PRO A 1 205 ? 16.176 20.133 -5.532 1.00 33.75 205 PRO A N 1
ATOM 1569 C CA . PRO A 1 205 ? 17.397 20.675 -4.930 1.00 33.75 205 PRO A CA 1
ATOM 1570 C C . PRO A 1 205 ? 17.422 22.211 -4.792 1.00 33.75 205 PRO A C 1
ATOM 1572 O O . PRO A 1 205 ? 18.336 22.867 -5.301 1.00 33.75 205 PRO A O 1
ATOM 1575 N N . THR A 1 206 ? 16.492 22.816 -4.053 1.00 28.59 206 THR A N 1
ATOM 1576 C CA . THR A 1 206 ? 16.580 24.258 -3.739 1.00 28.59 206 THR A CA 1
ATOM 1577 C C . THR A 1 206 ? 16.177 24.582 -2.306 1.00 28.59 206 THR A C 1
ATOM 1579 O O . THR A 1 206 ? 15.024 24.886 -2.032 1.00 28.59 206 THR A O 1
ATOM 1582 N N . ASP A 1 207 ? 17.147 24.510 -1.393 1.00 24.77 207 ASP A N 1
ATOM 1583 C CA . ASP A 1 207 ? 17.588 25.675 -0.611 1.00 24.77 207 ASP A CA 1
ATOM 1584 C C . ASP A 1 207 ? 18.825 25.296 0.217 1.00 24.77 207 ASP A C 1
ATOM 1586 O O . ASP A 1 207 ? 18.766 24.614 1.239 1.00 24.77 207 ASP A O 1
ATOM 1590 N N . GLY A 1 208 ? 19.992 25.707 -0.283 1.00 25.28 208 GLY A N 1
ATOM 1591 C CA . GLY A 1 208 ? 21.280 25.411 0.326 1.00 25.28 208 GLY A CA 1
ATOM 1592 C C . GLY A 1 208 ? 21.575 26.278 1.549 1.00 25.28 208 GLY A C 1
ATOM 1593 O O . GLY A 1 208 ? 21.476 27.501 1.497 1.00 25.28 208 GLY A O 1
ATOM 1594 N N . LEU A 1 209 ? 22.079 25.642 2.606 1.00 21.66 209 LEU A N 1
ATOM 1595 C CA . LEU A 1 209 ? 22.952 26.275 3.592 1.00 21.66 209 LEU A CA 1
ATOM 1596 C C . LEU A 1 209 ? 24.144 25.350 3.851 1.00 21.66 209 LEU A C 1
ATOM 1598 O O . LEU A 1 209 ? 24.075 24.403 4.627 1.00 21.66 209 LEU A O 1
ATOM 1602 N N . SER A 1 210 ? 25.252 25.628 3.167 1.00 23.00 210 SER A N 1
ATOM 1603 C CA . SER A 1 210 ? 26.541 24.984 3.407 1.00 23.00 210 SER A CA 1
ATOM 1604 C C . SER A 1 210 ? 27.216 25.582 4.643 1.00 23.00 210 SER A C 1
ATOM 1606 O O . SER A 1 210 ? 27.415 26.797 4.692 1.00 23.00 210 SER A O 1
ATOM 1608 N N . PHE A 1 211 ? 27.677 24.740 5.569 1.00 22.42 211 PHE A N 1
ATOM 1609 C CA . PHE A 1 211 ? 28.718 25.111 6.528 1.00 22.42 211 PHE A CA 1
ATOM 1610 C C . PHE A 1 211 ? 29.895 24.138 6.433 1.00 22.42 211 PHE A C 1
ATOM 1612 O O . PHE A 1 211 ? 29.725 22.921 6.432 1.00 22.42 211 PHE A O 1
ATOM 1619 N N . THR A 1 212 ? 31.096 24.708 6.364 1.00 27.95 212 THR A N 1
ATOM 1620 C CA . THR A 1 212 ? 32.383 24.010 6.402 1.00 27.95 212 THR A CA 1
ATOM 1621 C C . THR A 1 212 ? 33.053 24.339 7.732 1.00 27.95 212 THR A C 1
ATOM 1623 O O . THR A 1 212 ? 33.266 25.522 7.984 1.00 27.95 212 THR A O 1
ATOM 1626 N N . ALA A 1 213 ? 33.414 23.336 8.542 1.00 26.08 213 ALA A N 1
ATOM 1627 C CA . ALA A 1 213 ? 34.682 23.280 9.292 1.00 26.08 213 ALA A CA 1
ATOM 1628 C C . ALA A 1 213 ? 34.768 22.045 10.217 1.00 26.08 213 ALA A C 1
ATOM 1630 O O . ALA A 1 213 ? 33.941 21.855 11.101 1.00 26.08 213 ALA A O 1
ATOM 1631 N N . ASN A 1 214 ? 35.807 21.249 9.950 1.00 30.95 214 ASN A N 1
ATOM 1632 C CA . ASN A 1 214 ? 36.628 20.368 10.793 1.00 30.95 214 ASN A CA 1
ATOM 1633 C C . ASN A 1 214 ? 36.392 20.352 12.321 1.00 30.95 214 ASN A C 1
ATOM 1635 O O . ASN A 1 214 ? 36.371 21.402 12.952 1.00 30.95 214 ASN A O 1
ATOM 1639 N N . ASP A 1 215 ? 36.358 19.153 12.918 1.00 23.78 215 ASP A N 1
ATOM 1640 C CA . ASP A 1 215 ? 37.483 18.592 13.698 1.00 23.78 215 ASP A CA 1
ATOM 1641 C C . ASP A 1 215 ? 37.117 17.203 14.269 1.00 23.78 215 ASP A C 1
ATOM 1643 O O . ASP A 1 215 ? 36.054 17.002 14.860 1.00 23.78 215 ASP A O 1
ATOM 1647 N N . ASP A 1 216 ? 38.012 16.231 14.070 1.00 28.08 216 ASP A N 1
ATOM 1648 C CA . ASP A 1 216 ? 37.931 14.871 14.611 1.00 28.08 216 ASP A CA 1
ATOM 1649 C C . ASP A 1 216 ? 38.099 14.866 16.139 1.00 28.08 216 ASP A C 1
ATOM 1651 O O . ASP A 1 216 ? 39.068 15.415 16.662 1.00 28.08 216 ASP A O 1
ATOM 1655 N N . PHE A 1 217 ? 37.244 14.135 16.864 1.00 22.81 217 PHE A N 1
ATOM 1656 C CA . PHE A 1 217 ? 37.540 13.716 18.239 1.00 22.81 217 PHE A CA 1
ATOM 1657 C C . PHE A 1 217 ? 37.262 12.225 18.434 1.00 22.81 217 PHE A C 1
ATOM 1659 O O . PHE A 1 217 ? 36.146 11.739 18.262 1.00 22.81 217 PHE A O 1
ATOM 1666 N N . THR A 1 218 ? 38.313 11.493 18.811 1.00 22.61 218 THR A N 1
ATOM 1667 C CA . THR A 1 218 ? 38.277 10.067 19.155 1.00 22.61 218 THR A CA 1
ATOM 1668 C C . THR A 1 218 ? 38.313 9.922 20.675 1.00 22.61 218 THR A C 1
ATOM 1670 O O . THR A 1 218 ? 39.207 10.477 21.310 1.00 22.61 218 THR A O 1
ATOM 1673 N N . PHE A 1 219 ? 37.417 9.126 21.262 1.00 22.20 219 PHE A N 1
ATOM 1674 C CA . PHE A 1 219 ? 37.593 8.611 22.624 1.00 22.20 219 PHE A CA 1
ATOM 1675 C C . PHE A 1 219 ? 37.458 7.087 22.622 1.00 22.20 219 PHE A C 1
ATOM 1677 O O . PHE A 1 219 ? 36.451 6.536 22.181 1.00 22.20 219 PHE A O 1
ATOM 1684 N N . ALA A 1 220 ? 38.500 6.412 23.105 1.00 23.64 220 ALA A N 1
ATOM 1685 C CA . ALA A 1 220 ? 38.501 4.982 23.380 1.00 23.64 220 ALA A CA 1
ATOM 1686 C C . ALA A 1 220 ? 38.037 4.741 24.821 1.00 23.64 220 ALA A C 1
ATOM 1688 O O . ALA A 1 220 ? 38.504 5.424 25.732 1.00 23.64 220 ALA A O 1
ATOM 1689 N N . VAL A 1 221 ? 37.168 3.749 25.035 1.00 22.16 221 VAL A N 1
ATOM 1690 C CA . VAL A 1 221 ? 36.904 3.196 26.370 1.00 22.16 221 VAL A CA 1
ATOM 1691 C C . VAL A 1 221 ? 36.860 1.670 26.277 1.00 22.16 221 VAL A C 1
ATOM 1693 O O . VAL A 1 221 ? 36.195 1.108 25.405 1.00 22.16 221 VAL A O 1
ATOM 1696 N N . ASP A 1 222 ? 37.621 1.032 27.164 1.00 21.38 222 ASP A N 1
ATOM 1697 C CA . ASP A 1 222 ? 37.859 -0.407 27.269 1.00 21.38 222 ASP A CA 1
ATOM 1698 C C . ASP A 1 222 ? 36.577 -1.233 27.450 1.00 21.38 222 ASP A C 1
ATOM 1700 O O . ASP A 1 222 ? 35.738 -0.962 28.311 1.00 21.38 222 ASP A O 1
ATOM 1704 N N . ALA A 1 223 ? 36.459 -2.313 26.675 1.00 23.11 223 ALA A N 1
ATOM 1705 C CA . ALA A 1 223 ? 35.396 -3.296 26.825 1.00 23.11 223 ALA A CA 1
ATOM 1706 C C . ALA A 1 223 ? 35.775 -4.342 27.885 1.00 23.11 223 ALA A C 1
ATOM 1708 O O . ALA A 1 223 ? 36.622 -5.204 27.645 1.00 23.11 223 ALA A O 1
ATOM 1709 N N . VAL A 1 224 ? 35.083 -4.347 29.027 1.00 22.09 224 VAL A N 1
ATOM 1710 C CA . VAL A 1 224 ? 35.053 -5.534 29.893 1.00 22.09 224 VAL A CA 1
ATOM 1711 C C . VAL A 1 224 ? 33.944 -6.461 29.399 1.00 22.09 224 VAL A C 1
ATOM 1713 O O . VAL A 1 224 ? 32.754 -6.182 29.530 1.00 22.09 224 VAL A O 1
ATOM 1716 N N . LYS A 1 225 ? 34.345 -7.586 28.806 1.00 26.06 225 LYS A N 1
ATOM 1717 C CA . LYS A 1 225 ? 33.453 -8.651 28.338 1.00 26.06 225 LYS A CA 1
ATOM 1718 C C . LYS A 1 225 ? 32.916 -9.433 29.543 1.00 26.06 225 LYS A C 1
ATOM 1720 O O . LYS A 1 225 ? 33.568 -10.369 29.996 1.00 26.06 225 LYS A O 1
ATOM 1725 N N . TYR A 1 226 ? 31.736 -9.083 30.056 1.00 26.23 226 TYR A N 1
ATOM 1726 C CA . TYR A 1 226 ? 31.042 -9.943 31.021 1.00 26.23 226 TYR A CA 1
ATOM 1727 C C . TYR A 1 226 ? 30.227 -11.020 30.299 1.00 26.23 226 TYR A C 1
ATOM 1729 O O . TYR A 1 226 ? 29.430 -10.745 29.402 1.00 26.23 226 TYR A O 1
ATOM 1737 N N . GLY A 1 227 ? 30.515 -12.270 30.664 1.00 29.16 227 GLY A N 1
ATOM 1738 C CA . GLY A 1 227 ? 29.943 -13.476 30.082 1.00 29.16 227 GLY A CA 1
ATOM 1739 C C . GLY A 1 227 ? 28.447 -13.645 30.343 1.00 29.16 227 GLY A C 1
ATOM 1740 O O . GLY A 1 227 ? 27.876 -13.059 31.256 1.00 29.16 227 GLY A O 1
ATOM 1741 N N . ALA A 1 228 ? 27.854 -14.473 29.483 1.00 32.12 228 ALA A N 1
ATOM 1742 C CA . ALA A 1 228 ? 26.488 -14.984 29.478 1.00 32.12 228 ALA A CA 1
ATOM 1743 C C . ALA A 1 228 ? 25.717 -14.873 30.808 1.00 32.12 228 ALA A C 1
ATOM 1745 O O . ALA A 1 228 ? 26.021 -15.563 31.779 1.00 32.12 228 ALA A O 1
ATOM 1746 N N . PHE A 1 229 ? 24.626 -14.104 30.801 1.00 32.81 229 PHE A N 1
ATOM 1747 C CA . PHE A 1 229 ? 23.577 -14.255 31.803 1.00 32.81 229 PHE A CA 1
ATOM 1748 C C . PHE A 1 229 ? 22.641 -15.383 31.375 1.00 32.81 229 PHE A C 1
ATOM 1750 O O . PHE A 1 229 ? 21.804 -15.223 30.487 1.00 32.81 229 PHE A O 1
ATOM 1757 N N . GLY A 1 230 ? 22.803 -16.540 32.016 1.00 30.83 230 GLY A N 1
ATOM 1758 C CA . GLY A 1 230 ? 21.794 -17.585 32.017 1.00 30.83 230 GLY A CA 1
ATOM 1759 C C . GLY A 1 230 ? 20.578 -17.119 32.812 1.00 30.83 230 GLY A C 1
ATOM 1760 O O . GLY A 1 230 ? 20.657 -16.936 34.024 1.00 30.83 230 GLY A O 1
ATOM 1761 N N . HIS A 1 231 ? 19.438 -16.969 32.140 1.00 31.34 231 HIS A N 1
ATOM 1762 C CA . HIS A 1 231 ? 18.157 -17.130 32.818 1.00 31.34 231 HIS A CA 1
ATOM 1763 C C . HIS A 1 231 ? 18.078 -18.603 33.259 1.00 31.34 231 HIS A C 1
ATOM 1765 O O . HIS A 1 231 ? 18.306 -19.473 32.413 1.00 31.34 231 HIS A O 1
ATOM 1771 N N . PRO A 1 232 ? 17.735 -18.929 34.519 1.00 36.38 232 PRO A N 1
ATOM 1772 C CA . PRO A 1 232 ? 17.826 -20.289 35.079 1.00 36.38 232 PRO A CA 1
ATOM 1773 C C . PRO A 1 232 ? 16.883 -21.328 34.439 1.00 36.38 232 PRO A C 1
ATOM 1775 O O . PRO A 1 232 ? 16.743 -22.439 34.935 1.00 36.38 232 PRO A O 1
ATOM 1778 N N . THR A 1 233 ? 16.235 -20.989 33.326 1.00 41.38 233 THR A N 1
ATOM 1779 C CA . THR A 1 233 ? 15.280 -21.849 32.616 1.00 41.38 233 THR A CA 1
ATOM 1780 C C . THR A 1 233 ? 15.520 -21.882 31.104 1.00 41.38 233 THR A C 1
ATOM 1782 O O . THR A 1 233 ? 14.993 -22.765 30.437 1.00 41.38 233 THR A O 1
ATOM 1785 N N . TYR A 1 234 ? 16.319 -20.967 30.537 1.00 42.06 234 TYR A N 1
ATOM 1786 C CA . TYR A 1 234 ? 16.385 -20.777 29.083 1.00 42.06 234 TYR A CA 1
ATOM 1787 C C . TYR A 1 234 ? 17.826 -20.506 28.634 1.00 42.06 234 TYR A C 1
ATOM 1789 O O . TYR A 1 234 ? 18.326 -19.387 28.713 1.00 42.06 234 TYR A O 1
ATOM 1797 N N . GLY A 1 235 ? 18.508 -21.568 28.204 1.00 33.72 235 GLY A N 1
ATOM 1798 C CA . GLY A 1 235 ? 19.942 -21.589 27.913 1.00 33.72 235 GLY A CA 1
ATOM 1799 C C . GLY A 1 235 ? 20.328 -21.337 26.455 1.00 33.72 235 GLY A C 1
ATOM 1800 O O . GLY A 1 235 ? 21.120 -22.110 25.934 1.00 33.72 235 GLY A O 1
ATOM 1801 N N . ASN A 1 236 ? 19.824 -20.282 25.802 1.00 40.06 236 ASN A N 1
ATOM 1802 C CA . ASN A 1 236 ? 20.287 -19.903 24.458 1.00 40.06 236 ASN A CA 1
ATOM 1803 C C . ASN A 1 236 ? 20.722 -18.430 24.396 1.00 40.06 236 ASN A C 1
ATOM 1805 O O . ASN A 1 236 ? 20.083 -17.554 24.976 1.00 40.06 236 ASN A O 1
ATOM 1809 N N . ALA A 1 237 ? 21.833 -18.177 23.697 1.00 42.72 237 ALA A N 1
ATOM 1810 C CA . ALA A 1 237 ? 22.441 -16.860 23.536 1.00 42.72 237 ALA A CA 1
ATOM 1811 C C . ALA A 1 237 ? 21.509 -15.878 22.800 1.00 42.72 237 ALA A C 1
ATOM 1813 O O . ALA A 1 237 ? 20.874 -16.236 21.810 1.00 42.72 237 ALA A O 1
ATOM 1814 N N . ILE A 1 238 ? 21.447 -14.635 23.285 1.00 45.66 238 ILE A N 1
ATOM 1815 C CA . ILE A 1 238 ? 20.748 -13.526 22.627 1.00 45.66 238 ILE A CA 1
ATOM 1816 C C . ILE A 1 238 ? 21.744 -12.856 21.676 1.00 45.66 238 ILE A C 1
ATOM 1818 O O . ILE A 1 238 ? 22.643 -12.159 22.151 1.00 45.66 238 ILE A O 1
ATOM 1822 N N . ASP A 1 239 ? 21.568 -13.011 20.364 1.00 48.94 239 ASP A N 1
ATOM 1823 C CA . ASP A 1 239 ? 22.270 -12.171 19.389 1.00 48.94 239 ASP A CA 1
ATOM 1824 C C . ASP A 1 239 ? 21.540 -10.826 19.303 1.00 48.94 239 ASP A C 1
ATOM 1826 O O . ASP A 1 239 ? 20.416 -10.723 18.808 1.00 48.94 239 ASP A O 1
ATOM 1830 N N . SER A 1 240 ? 22.160 -9.793 19.876 1.00 47.69 240 SER A N 1
ATOM 1831 C CA . SER A 1 240 ? 21.700 -8.406 19.757 1.00 47.69 240 SER A CA 1
ATOM 1832 C C . SER A 1 240 ? 22.481 -7.738 18.624 1.00 47.69 240 SER A C 1
ATOM 1834 O O . SER A 1 240 ? 23.708 -7.849 18.603 1.00 47.69 240 SER A O 1
ATOM 1836 N N . LYS A 1 241 ? 21.794 -7.069 17.692 1.00 51.44 241 LYS A N 1
ATOM 1837 C CA . LYS A 1 241 ? 22.411 -6.356 16.566 1.00 51.44 241 LYS A CA 1
ATOM 1838 C C . LYS A 1 241 ? 22.020 -4.886 16.570 1.00 51.44 241 LYS A C 1
ATOM 1840 O O . LYS A 1 241 ? 20.850 -4.553 16.745 1.00 51.44 241 LYS A O 1
ATOM 1845 N N . TRP A 1 242 ? 22.991 -4.023 16.325 1.00 47.59 242 TRP A N 1
ATOM 1846 C CA . TRP A 1 242 ? 22.779 -2.621 16.004 1.00 47.59 242 TRP A CA 1
ATOM 1847 C C . TRP A 1 242 ? 22.613 -2.452 14.505 1.00 47.59 242 TRP A C 1
ATOM 1849 O O . TRP A 1 242 ? 23.378 -3.044 13.744 1.00 47.59 242 TRP A O 1
ATOM 1859 N N . GLN A 1 243 ? 21.668 -1.605 14.103 1.00 50.44 243 GLN A N 1
ATOM 1860 C CA . GLN A 1 243 ? 21.557 -1.112 12.739 1.00 50.44 243 GLN A CA 1
ATOM 1861 C C . GLN A 1 243 ? 21.533 0.418 12.726 1.00 50.44 243 GLN A C 1
ATOM 1863 O O . GLN A 1 243 ? 20.763 1.035 13.466 1.00 50.44 243 GLN A O 1
ATOM 1868 N N . ILE A 1 244 ? 22.353 1.020 11.865 1.00 51.03 244 ILE A N 1
ATOM 1869 C CA . ILE A 1 244 ? 22.215 2.428 11.476 1.00 51.03 244 ILE A CA 1
ATOM 1870 C C . ILE A 1 244 ? 21.474 2.436 10.154 1.00 51.03 244 ILE A C 1
ATOM 1872 O O . ILE A 1 244 ? 21.943 1.835 9.188 1.00 51.03 244 ILE A O 1
ATOM 1876 N N . ILE A 1 245 ? 20.325 3.096 10.118 1.00 47.00 245 ILE A N 1
ATOM 1877 C CA . ILE A 1 245 ? 19.484 3.193 8.934 1.00 47.00 245 ILE A CA 1
ATOM 1878 C C . ILE A 1 245 ? 19.398 4.664 8.548 1.00 47.00 245 ILE A C 1
ATOM 1880 O O . ILE A 1 245 ? 19.120 5.522 9.384 1.00 47.00 245 ILE A O 1
ATOM 1884 N N . ARG A 1 246 ? 19.646 4.958 7.278 1.00 44.84 246 ARG A N 1
ATOM 1885 C CA . ARG A 1 246 ? 19.483 6.290 6.703 1.00 44.84 246 ARG A CA 1
ATOM 1886 C C . ARG A 1 246 ? 18.540 6.179 5.528 1.00 44.84 246 ARG A C 1
ATOM 1888 O O . ARG A 1 246 ? 18.770 5.351 4.650 1.00 44.84 246 ARG A O 1
ATOM 1895 N N . ASP A 1 247 ? 17.487 6.987 5.536 1.00 45.78 247 ASP A N 1
ATOM 1896 C CA . ASP A 1 247 ? 16.529 7.060 4.428 1.00 45.78 247 ASP A CA 1
ATOM 1897 C C . ASP A 1 247 ? 15.984 5.657 4.047 1.00 45.78 247 ASP A C 1
ATOM 1899 O O . ASP A 1 247 ? 15.824 5.305 2.882 1.00 45.78 247 ASP A O 1
ATOM 1903 N N . GLY A 1 248 ? 15.758 4.807 5.062 1.00 41.47 248 GLY A N 1
ATOM 1904 C CA . GLY A 1 248 ? 15.282 3.424 4.908 1.00 41.47 248 GLY A CA 1
ATOM 1905 C C . GLY A 1 248 ? 16.348 2.381 4.537 1.00 41.47 248 GLY A C 1
ATOM 1906 O O . GLY A 1 248 ? 16.040 1.189 4.496 1.00 41.47 248 GLY A O 1
ATOM 1907 N N . VAL A 1 249 ? 17.602 2.785 4.319 1.00 43.03 249 VAL A N 1
ATOM 1908 C CA . VAL A 1 249 ? 18.722 1.905 3.952 1.00 43.03 249 VAL A CA 1
ATOM 1909 C C . VAL A 1 249 ? 19.600 1.605 5.165 1.00 43.03 249 VAL A C 1
ATOM 1911 O O . VAL A 1 249 ? 20.087 2.519 5.825 1.00 43.03 249 VAL A O 1
ATOM 1914 N N . VAL A 1 250 ? 19.850 0.322 5.448 1.00 48.66 250 VAL A N 1
ATOM 1915 C CA . VAL A 1 250 ? 20.796 -0.102 6.496 1.00 48.66 250 VAL A CA 1
ATOM 1916 C C . VAL A 1 250 ? 22.222 0.229 6.045 1.00 48.66 250 VAL A C 1
ATOM 1918 O O . VAL A 1 250 ? 22.768 -0.422 5.158 1.00 48.66 250 VAL A O 1
ATOM 1921 N N . LEU A 1 251 ? 22.829 1.241 6.661 1.00 46.03 251 LEU A N 1
ATOM 1922 C CA . LEU A 1 251 ? 24.209 1.663 6.413 1.00 46.03 251 LEU A CA 1
ATOM 1923 C C . LEU A 1 251 ? 25.229 0.785 7.141 1.00 46.03 251 LEU A C 1
ATOM 1925 O O . LEU A 1 251 ? 26.342 0.585 6.659 1.00 46.03 251 LEU A O 1
ATOM 1929 N N . LEU A 1 252 ? 24.864 0.284 8.320 1.00 53.19 252 LEU A N 1
ATOM 1930 C CA . LEU A 1 252 ? 25.741 -0.524 9.157 1.00 53.19 252 LEU A CA 1
ATOM 1931 C C . LEU A 1 252 ? 24.911 -1.519 9.957 1.00 53.19 252 LEU A C 1
ATOM 1933 O O . LEU A 1 252 ? 23.919 -1.125 10.560 1.00 53.19 252 LEU A O 1
ATOM 1937 N N . GLU A 1 253 ? 25.358 -2.773 10.011 1.00 54.06 253 GLU A N 1
ATOM 1938 C CA . GLU A 1 253 ? 24.849 -3.798 10.921 1.00 54.06 253 GLU A CA 1
ATOM 1939 C C . GLU A 1 253 ? 26.017 -4.386 11.722 1.00 54.06 253 GLU A C 1
ATOM 1941 O O . GLU A 1 253 ? 27.027 -4.792 11.145 1.00 54.06 253 GLU A O 1
ATOM 1946 N N . THR A 1 254 ? 25.911 -4.429 13.052 1.00 51.91 254 THR A N 1
ATOM 1947 C CA . THR A 1 254 ? 26.974 -4.990 13.899 1.00 51.91 254 THR A CA 1
ATOM 1948 C C . THR A 1 254 ? 26.443 -5.629 15.175 1.00 51.91 254 THR A C 1
ATOM 1950 O O . THR A 1 254 ? 25.480 -5.159 15.771 1.00 51.91 254 THR A O 1
ATOM 1953 N N . ASN A 1 255 ? 27.121 -6.679 15.637 1.00 57.00 255 ASN A N 1
ATOM 1954 C CA . ASN A 1 255 ? 26.851 -7.330 16.924 1.00 57.00 255 ASN A CA 1
ATOM 1955 C C . ASN A 1 255 ? 27.758 -6.770 18.040 1.00 57.00 255 ASN A C 1
ATOM 1957 O O . ASN A 1 255 ? 27.888 -7.371 19.107 1.00 57.00 255 ASN A O 1
ATOM 1961 N N . ALA A 1 256 ? 28.462 -5.663 17.776 1.00 51.25 256 ALA A N 1
ATOM 1962 C CA . ALA A 1 256 ? 29.377 -5.054 18.729 1.00 51.25 256 ALA A CA 1
ATOM 1963 C C . ALA A 1 256 ? 28.627 -4.511 19.957 1.00 51.25 256 ALA A C 1
ATOM 1965 O O . ALA A 1 256 ? 27.543 -3.940 19.852 1.00 51.25 256 ALA A O 1
ATOM 1966 N N . SER A 1 257 ? 29.228 -4.657 21.139 1.00 45.78 257 SER A N 1
ATOM 1967 C CA . SER A 1 257 ? 28.699 -4.087 22.386 1.00 45.78 257 SER A CA 1
ATOM 1968 C C . SER A 1 257 ? 28.817 -2.560 22.446 1.00 45.78 257 SER A C 1
ATOM 1970 O O . SER A 1 257 ? 28.116 -1.934 23.239 1.00 45.78 257 SER A O 1
ATOM 1972 N N . VAL A 1 258 ? 29.683 -1.982 21.606 1.00 42.09 258 VAL A N 1
ATOM 1973 C CA . VAL A 1 258 ? 29.914 -0.543 21.443 1.00 42.09 258 VAL A CA 1
ATOM 1974 C C . VAL A 1 258 ? 29.773 -0.201 19.963 1.00 42.09 258 VAL A C 1
ATOM 1976 O O . VAL A 1 258 ? 30.414 -0.833 19.122 1.00 42.09 258 VAL A O 1
ATOM 1979 N N . LEU A 1 259 ? 28.953 0.803 19.655 1.00 44.47 259 LEU A N 1
ATOM 1980 C CA . LEU A 1 259 ? 28.791 1.348 18.313 1.00 44.47 259 LEU A CA 1
ATOM 1981 C C . LEU A 1 259 ? 29.352 2.772 18.290 1.00 44.47 259 LEU A C 1
ATOM 1983 O O . LEU A 1 259 ? 28.736 3.696 18.815 1.00 44.47 259 LEU A O 1
ATOM 1987 N N . ASN A 1 260 ? 30.520 2.936 17.670 1.00 46.16 260 ASN A N 1
ATOM 1988 C CA . ASN A 1 260 ? 31.094 4.245 17.379 1.00 46.16 260 ASN A CA 1
ATOM 1989 C C . ASN A 1 260 ? 30.911 4.518 15.889 1.00 46.16 260 ASN A C 1
ATOM 1991 O O . ASN A 1 260 ? 31.449 3.786 15.059 1.00 46.16 260 ASN A O 1
ATOM 1995 N N . TYR A 1 261 ? 30.145 5.552 15.558 1.00 42.34 261 TYR A N 1
ATOM 1996 C CA . TYR A 1 261 ? 29.928 5.973 14.182 1.00 42.34 261 TYR A CA 1
ATOM 1997 C C . TYR A 1 261 ? 30.169 7.474 14.088 1.00 42.34 261 TYR A C 1
ATOM 1999 O O . TYR A 1 261 ? 29.339 8.270 14.518 1.00 42.34 261 TYR A O 1
ATOM 2007 N N . SER A 1 262 ? 31.331 7.853 13.556 1.00 40.62 262 SER A N 1
ATOM 2008 C CA . SER A 1 262 ? 31.609 9.221 13.136 1.00 40.62 262 SER A CA 1
ATOM 2009 C C . SER A 1 262 ? 31.827 9.211 11.631 1.00 40.62 262 SER A C 1
ATOM 2011 O O . SER A 1 262 ? 32.725 8.556 11.104 1.00 40.62 262 SER A O 1
ATOM 2013 N N . GLN A 1 263 ? 30.962 9.909 10.915 1.00 39.41 263 GLN A N 1
ATOM 2014 C CA . GLN A 1 263 ? 31.163 10.183 9.507 1.00 39.41 263 GLN A CA 1
ATOM 2015 C C . GLN A 1 263 ? 30.752 11.631 9.291 1.00 39.41 263 GLN A C 1
ATOM 2017 O O . GLN A 1 263 ? 29.647 12.030 9.648 1.00 39.41 263 GLN A O 1
ATOM 2022 N N . ALA A 1 264 ? 31.673 12.432 8.761 1.00 36.09 264 ALA A N 1
ATOM 2023 C CA . ALA A 1 264 ? 31.352 13.781 8.338 1.00 36.09 264 ALA A CA 1
ATOM 2024 C C . ALA A 1 264 ? 30.423 13.673 7.126 1.00 36.09 264 ALA A C 1
ATOM 2026 O O . ALA A 1 264 ? 30.804 13.127 6.087 1.00 36.09 264 ALA A O 1
ATOM 2027 N N . PHE A 1 265 ? 29.197 14.163 7.267 1.00 39.62 265 PHE A N 1
ATOM 2028 C CA . PHE A 1 265 ? 28.256 14.244 6.163 1.00 39.62 265 PHE A CA 1
ATOM 2029 C C . PHE A 1 265 ? 28.173 15.684 5.691 1.00 39.62 265 PHE A C 1
ATOM 2031 O O . PHE A 1 265 ? 27.917 16.597 6.472 1.00 39.62 265 PHE A O 1
ATOM 2038 N N . THR A 1 266 ? 28.351 15.890 4.392 1.00 33.41 266 THR A N 1
ATOM 2039 C CA . THR A 1 266 ? 27.889 17.116 3.749 1.00 33.41 266 THR A CA 1
ATOM 2040 C C . THR A 1 266 ? 26.370 17.011 3.662 1.00 33.41 266 THR A C 1
ATOM 2042 O O . THR A 1 266 ? 25.831 16.328 2.791 1.00 33.41 266 THR A O 1
ATOM 2045 N N . VAL A 1 267 ? 25.679 17.585 4.645 1.00 33.81 267 VAL A N 1
ATOM 2046 C CA . VAL A 1 267 ? 24.216 17.565 4.713 1.00 33.81 267 VAL A CA 1
ATOM 2047 C C . VAL A 1 267 ? 23.692 18.635 3.758 1.00 33.81 267 VAL A C 1
ATOM 2049 O O . VAL A 1 267 ? 23.620 19.805 4.115 1.00 33.81 267 VAL A O 1
ATOM 2052 N N . ASN A 1 268 ? 23.373 18.232 2.528 1.00 31.45 268 ASN A N 1
ATOM 2053 C CA . ASN A 1 268 ? 22.707 19.095 1.546 1.00 31.45 268 ASN A CA 1
ATOM 2054 C C . ASN A 1 268 ? 21.172 18.905 1.537 1.00 31.45 268 ASN A C 1
ATOM 2056 O O . ASN A 1 268 ? 20.493 19.599 0.793 1.00 31.45 268 ASN A O 1
ATOM 2060 N N . GLU A 1 269 ? 20.629 17.989 2.355 1.00 34.94 269 GLU A N 1
ATOM 2061 C CA . GLU A 1 269 ? 19.201 17.626 2.431 1.00 34.94 269 GLU A CA 1
ATOM 2062 C C . GLU A 1 269 ? 18.798 17.235 3.874 1.00 34.94 269 GLU A C 1
ATOM 2064 O O . GLU A 1 269 ? 19.651 16.739 4.622 1.00 34.94 269 GLU A O 1
ATOM 2069 N N . PRO A 1 270 ? 17.525 17.402 4.296 1.00 33.62 270 PRO A N 1
ATOM 2070 C CA . PRO A 1 270 ? 17.042 16.891 5.578 1.00 33.62 270 PRO A CA 1
ATOM 2071 C C . PRO A 1 270 ? 17.060 15.358 5.567 1.00 33.62 270 PRO A C 1
ATOM 2073 O O . PRO A 1 270 ? 16.257 14.710 4.906 1.00 33.62 270 PRO A O 1
ATOM 2076 N N . THR A 1 271 ? 17.989 14.773 6.314 1.00 39.09 271 THR A N 1
ATOM 2077 C CA . THR A 1 271 ? 18.160 13.319 6.408 1.00 39.09 271 THR A CA 1
ATOM 2078 C C . THR A 1 271 ? 17.479 12.789 7.663 1.00 39.09 271 THR A C 1
ATOM 2080 O O . THR A 1 271 ? 17.551 13.397 8.739 1.00 39.09 271 THR A O 1
ATOM 2083 N N . VAL A 1 272 ? 16.796 11.649 7.533 1.00 37.31 272 VAL A N 1
ATOM 2084 C CA . VAL A 1 272 ? 16.229 10.933 8.680 1.00 37.31 272 VAL A CA 1
ATOM 2085 C C . VAL A 1 272 ? 17.157 9.776 9.003 1.00 37.31 272 VAL A C 1
ATOM 2087 O O . VAL A 1 272 ? 17.235 8.779 8.283 1.00 37.31 272 VAL A O 1
ATOM 2090 N N . PHE A 1 273 ? 17.867 9.924 10.112 1.00 37.97 273 PHE A N 1
ATOM 2091 C CA . PHE A 1 273 ? 18.630 8.841 10.703 1.00 37.97 273 PHE A CA 1
ATOM 2092 C C . PHE A 1 273 ? 17.741 8.077 11.676 1.00 37.97 273 PHE A C 1
ATOM 2094 O O . PHE A 1 273 ? 17.165 8.654 12.596 1.00 37.97 273 PHE A O 1
ATOM 2101 N N . GLU A 1 274 ? 17.654 6.767 11.478 1.00 40.47 274 GLU A N 1
ATOM 2102 C CA . GLU A 1 274 ? 16.987 5.851 12.389 1.00 40.47 274 GLU A CA 1
ATOM 2103 C C . GLU A 1 274 ? 18.029 4.900 12.987 1.00 40.47 274 GLU A C 1
ATOM 2105 O O . GLU A 1 274 ? 18.733 4.174 12.281 1.00 40.47 274 GLU A O 1
ATOM 2110 N N . LEU A 1 275 ? 18.135 4.904 14.316 1.00 43.41 275 LEU A N 1
ATOM 2111 C CA . LEU A 1 275 ? 18.927 3.928 15.053 1.00 43.41 275 LEU A CA 1
ATOM 2112 C C . LEU A 1 275 ? 18.000 2.812 15.534 1.00 43.41 275 LEU A C 1
ATOM 2114 O O . LEU A 1 275 ? 17.065 3.074 16.291 1.00 43.41 275 LEU A O 1
ATOM 2118 N N . ARG A 1 276 ? 18.279 1.562 15.147 1.00 46.50 276 ARG A N 1
ATOM 2119 C CA . ARG A 1 276 ? 17.535 0.396 15.647 1.00 46.50 276 ARG A CA 1
ATOM 2120 C C . ARG A 1 276 ? 18.443 -0.541 16.438 1.00 46.50 276 ARG A C 1
ATOM 2122 O O . ARG A 1 276 ? 19.498 -0.946 15.950 1.00 46.50 276 ARG A O 1
ATOM 2129 N N . LEU A 1 277 ? 17.986 -0.957 17.622 1.00 43.59 277 LEU A N 1
ATOM 2130 C CA . LEU A 1 277 ? 18.536 -2.106 18.345 1.00 43.59 277 LEU A CA 1
ATOM 2131 C C . LEU A 1 277 ? 17.600 -3.309 18.188 1.00 43.59 277 LEU A C 1
ATOM 2133 O O . LEU A 1 277 ? 16.419 -3.258 18.532 1.00 43.59 277 LEU A O 1
ATOM 2137 N N . TRP A 1 278 ? 18.141 -4.409 17.674 1.00 43.34 278 TRP A N 1
ATOM 2138 C CA . TRP A 1 278 ? 17.416 -5.658 17.472 1.00 43.34 278 TRP A CA 1
ATOM 2139 C C . TRP A 1 278 ? 17.913 -6.680 18.489 1.00 43.34 278 TRP A C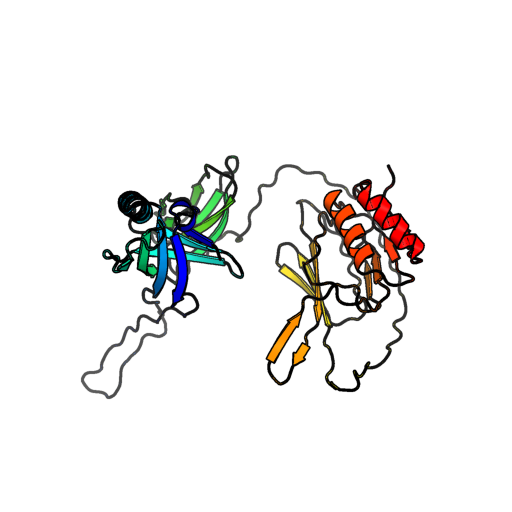 1
ATOM 2141 O O . TRP A 1 278 ? 19.120 -6.864 18.641 1.00 43.34 278 TRP A O 1
ATOM 2151 N N . ALA A 1 279 ? 17.001 -7.378 19.163 1.00 40.22 279 ALA A N 1
ATOM 2152 C CA . ALA A 1 279 ? 17.331 -8.569 19.940 1.00 40.22 279 ALA A CA 1
ATOM 2153 C C . ALA A 1 279 ? 16.627 -9.771 19.307 1.00 40.22 279 ALA A C 1
ATOM 2155 O O . ALA A 1 279 ? 15.396 -9.825 19.273 1.00 40.22 279 ALA A O 1
ATOM 2156 N N . LEU A 1 280 ? 17.398 -10.733 18.795 1.00 35.69 280 LEU A N 1
ATOM 2157 C CA . LEU A 1 280 ? 16.833 -11.961 18.246 1.00 35.69 280 LEU A CA 1
ATOM 2158 C C . LEU A 1 280 ? 16.581 -12.957 19.387 1.00 35.69 280 LEU A C 1
ATOM 2160 O O . LEU A 1 280 ? 17.518 -13.367 20.077 1.00 35.69 280 LEU A O 1
ATOM 2164 N N . TYR A 1 281 ? 15.325 -13.368 19.576 1.00 34.16 281 TYR A N 1
ATOM 2165 C CA . TYR A 1 281 ? 14.978 -14.461 20.484 1.00 34.16 281 TYR A CA 1
ATOM 2166 C C . TYR A 1 281 ? 14.717 -15.737 19.681 1.00 34.16 281 TYR A C 1
ATOM 2168 O O . TYR A 1 281 ? 13.798 -15.802 18.863 1.00 34.16 281 TYR A O 1
ATOM 2176 N N . ASN A 1 282 ? 15.518 -16.772 19.941 1.00 32.44 282 ASN A N 1
ATOM 2177 C CA . ASN A 1 282 ? 15.277 -18.116 19.424 1.00 32.44 282 ASN A CA 1
ATOM 2178 C C . ASN A 1 282 ? 14.402 -18.890 20.415 1.00 32.44 282 ASN A C 1
ATOM 2180 O O . ASN A 1 282 ? 14.886 -19.340 21.456 1.00 32.44 282 ASN A O 1
ATOM 2184 N N . TYR A 1 283 ? 13.118 -19.052 20.095 1.00 29.55 283 TYR A N 1
ATOM 2185 C CA . TYR A 1 283 ? 12.176 -19.817 20.908 1.00 29.55 283 TYR A CA 1
ATOM 2186 C C . TYR A 1 283 ? 11.822 -21.121 20.193 1.00 29.55 283 TYR A C 1
ATOM 2188 O O . TYR A 1 283 ? 11.035 -21.092 19.259 1.00 29.55 283 TYR A O 1
ATOM 2196 N N . ASN A 1 284 ? 12.398 -22.262 20.596 1.00 30.17 284 ASN A N 1
ATOM 2197 C CA . ASN A 1 284 ? 12.013 -23.606 20.116 1.00 30.17 284 ASN A CA 1
ATOM 2198 C C . ASN A 1 284 ? 11.670 -23.693 18.605 1.00 30.17 284 ASN A C 1
ATOM 2200 O O . ASN A 1 284 ? 10.628 -24.221 18.227 1.00 30.17 284 ASN A O 1
ATOM 2204 N N . GLY A 1 285 ? 12.531 -23.152 17.735 1.00 37.72 285 GLY A N 1
ATOM 2205 C CA . GLY A 1 285 ? 12.337 -23.199 16.277 1.00 37.72 285 GLY A CA 1
ATOM 2206 C C . GLY A 1 285 ? 11.386 -22.146 15.684 1.00 37.72 285 GLY A C 1
ATOM 2207 O O . GLY A 1 285 ? 11.180 -22.146 14.475 1.00 37.72 285 GLY A O 1
ATOM 2208 N N . ALA A 1 286 ? 10.855 -21.227 16.490 1.00 25.28 286 ALA A N 1
ATOM 2209 C CA . ALA A 1 286 ? 10.167 -20.018 16.053 1.00 25.28 286 ALA A CA 1
ATOM 2210 C C . ALA A 1 286 ? 11.025 -18.787 16.391 1.00 25.28 286 ALA A C 1
ATOM 2212 O O . ALA A 1 286 ? 11.377 -18.537 17.548 1.00 25.28 286 ALA A O 1
ATOM 2213 N N . THR A 1 287 ? 11.385 -18.017 15.366 1.00 28.12 287 THR A N 1
ATOM 2214 C CA . THR A 1 287 ? 12.048 -16.722 15.538 1.00 28.12 287 THR A CA 1
ATOM 2215 C C . THR A 1 287 ? 11.001 -15.714 15.994 1.00 28.12 287 THR A C 1
ATOM 2217 O O . THR A 1 287 ? 10.029 -15.463 15.281 1.00 28.12 287 THR A O 1
ATOM 2220 N N . PHE A 1 288 ? 11.172 -15.161 17.193 1.00 25.16 288 PHE A N 1
ATOM 2221 C CA . PHE A 1 288 ? 10.298 -14.114 17.712 1.00 25.16 288 PHE A CA 1
ATOM 2222 C C . PHE A 1 288 ? 11.025 -12.771 17.636 1.00 25.16 288 PHE A C 1
ATOM 2224 O O . PHE A 1 288 ? 12.163 -12.642 18.094 1.00 25.16 288 PHE A O 1
ATOM 2231 N N . TRP A 1 289 ? 10.368 -11.781 17.033 1.00 31.11 289 TRP A N 1
ATOM 2232 C CA . TRP A 1 289 ? 10.923 -10.453 16.797 1.00 31.11 289 TRP A CA 1
ATOM 2233 C C . TRP A 1 289 ? 10.486 -9.519 17.922 1.00 31.11 289 TRP A C 1
ATOM 2235 O O . TRP A 1 289 ? 9.299 -9.252 18.093 1.00 31.11 289 TRP A O 1
ATOM 2245 N N . LEU A 1 290 ? 11.445 -9.011 18.689 1.00 31.84 290 LEU A N 1
ATOM 2246 C CA . LEU A 1 290 ? 11.224 -7.924 19.637 1.00 31.84 290 LEU A CA 1
ATOM 2247 C C . LEU A 1 290 ? 12.140 -6.777 19.222 1.00 31.84 290 LEU A C 1
ATOM 2249 O O . LEU A 1 290 ? 13.361 -6.888 19.349 1.00 31.84 290 LEU A O 1
ATOM 2253 N N . SER A 1 291 ? 11.565 -5.673 18.733 1.00 36.28 291 SER A N 1
ATOM 2254 C CA . SER A 1 291 ? 12.311 -4.415 18.721 1.00 36.28 291 SER A CA 1
ATOM 2255 C C . SER A 1 291 ? 12.404 -3.978 20.175 1.00 36.28 291 SER A C 1
ATOM 2257 O O . SER A 1 291 ? 11.384 -3.715 20.816 1.00 36.28 291 SER A O 1
ATOM 2259 N N . LYS A 1 292 ? 13.609 -4.028 20.729 1.00 41.81 292 LYS A N 1
ATOM 2260 C CA . LYS A 1 292 ? 13.840 -3.742 22.137 1.00 41.81 292 LYS A CA 1
ATOM 2261 C C . LYS A 1 292 ? 14.451 -2.359 22.229 1.00 41.81 292 LYS A C 1
ATOM 2263 O O . LYS A 1 292 ? 15.353 -2.029 21.467 1.00 41.81 292 LYS A O 1
ATOM 2268 N N . ASP A 1 293 ? 13.954 -1.582 23.175 1.00 46.56 293 ASP A N 1
ATOM 2269 C CA . ASP A 1 293 ? 14.519 -0.288 23.526 1.00 46.56 293 ASP A CA 1
ATOM 2270 C C . ASP A 1 293 ? 16.040 -0.417 23.775 1.00 46.56 293 ASP A C 1
ATOM 2272 O O . ASP A 1 293 ? 16.458 -1.415 24.387 1.00 46.56 293 ASP A O 1
ATOM 2276 N N . PRO A 1 294 ? 16.886 0.544 23.349 1.00 45.66 294 PRO A N 1
ATOM 2277 C CA . PRO A 1 294 ? 18.337 0.458 23.525 1.00 45.66 294 PRO A CA 1
ATOM 2278 C C . PRO A 1 294 ? 18.798 0.434 24.992 1.00 45.66 294 PRO A C 1
ATOM 2280 O O . PRO A 1 294 ? 19.973 0.208 25.266 1.00 45.66 294 PRO A O 1
ATOM 2283 N N . PHE A 1 295 ? 17.875 0.603 25.938 1.00 46.38 295 PHE A N 1
ATOM 2284 C CA . PHE A 1 295 ? 18.132 0.857 27.354 1.00 46.38 295 PHE A CA 1
ATOM 2285 C C . PHE A 1 295 ? 18.175 -0.400 28.245 1.00 46.38 295 PHE A C 1
ATOM 2287 O O . PHE A 1 295 ? 18.301 -0.292 29.459 1.00 46.38 295 PHE A O 1
ATOM 2294 N N . ASN A 1 296 ? 18.066 -1.615 27.694 1.00 44.19 296 ASN A N 1
ATOM 2295 C CA . ASN A 1 296 ? 17.971 -2.844 28.510 1.00 44.19 296 ASN A CA 1
ATOM 2296 C C . ASN A 1 296 ? 19.311 -3.591 28.704 1.00 44.19 296 ASN A C 1
ATOM 2298 O O . ASN A 1 296 ? 19.317 -4.778 29.028 1.00 44.19 296 ASN A O 1
ATOM 2302 N N . LYS A 1 297 ? 20.441 -2.925 28.438 1.00 49.00 297 LYS A N 1
ATOM 2303 C CA . LYS A 1 297 ? 21.821 -3.342 28.755 1.00 49.00 297 LYS A CA 1
ATOM 2304 C C . LYS A 1 297 ? 22.708 -2.088 28.787 1.00 49.00 297 LYS A C 1
ATOM 2306 O O . LYS A 1 297 ? 22.333 -1.080 28.198 1.00 49.00 297 LYS A O 1
ATOM 2311 N N . THR A 1 298 ? 23.886 -2.167 29.415 1.00 51.84 298 THR A N 1
ATOM 2312 C CA . THR A 1 298 ? 24.894 -1.093 29.376 1.00 51.84 298 THR A CA 1
ATOM 2313 C C . THR A 1 298 ? 25.412 -0.895 27.958 1.00 51.84 298 THR A C 1
ATOM 2315 O O . THR A 1 298 ? 26.339 -1.573 27.517 1.00 51.84 298 THR A O 1
ATOM 2318 N N . HIS A 1 299 ? 24.756 -0.003 27.227 1.00 50.62 299 HIS A N 1
ATOM 2319 C CA . HIS A 1 299 ? 25.092 0.352 25.862 1.00 50.62 299 HIS A CA 1
ATOM 2320 C C . HIS A 1 299 ? 25.456 1.827 25.794 1.00 50.62 299 HIS A C 1
ATOM 2322 O O . HIS A 1 299 ? 24.732 2.686 26.302 1.00 50.62 299 HIS A O 1
ATOM 2328 N N . THR A 1 300 ? 26.581 2.089 25.135 1.00 58.03 300 THR A N 1
ATOM 2329 C CA . THR A 1 300 ? 27.021 3.436 24.792 1.00 58.03 300 THR A CA 1
ATOM 2330 C C . THR A 1 300 ? 26.770 3.672 23.313 1.00 58.03 300 THR A C 1
ATOM 2332 O O . THR A 1 300 ? 27.272 2.927 22.469 1.00 58.03 300 THR A O 1
ATOM 2335 N N . VAL A 1 301 ? 25.996 4.708 23.012 1.00 60.25 301 VAL A N 1
ATOM 2336 C CA . VAL A 1 301 ? 25.665 5.164 21.665 1.00 60.25 301 VAL A CA 1
ATOM 2337 C C . VAL A 1 301 ? 26.178 6.589 21.520 1.00 60.25 301 VAL A C 1
ATOM 2339 O O . VAL A 1 301 ? 25.706 7.488 22.210 1.00 60.25 301 VAL A O 1
ATOM 2342 N N . ASN A 1 302 ? 27.127 6.795 20.609 1.00 61.66 302 ASN A N 1
ATOM 2343 C CA . ASN A 1 302 ? 27.690 8.109 20.307 1.00 61.66 302 ASN A CA 1
ATOM 2344 C C . ASN A 1 302 ? 27.395 8.475 18.849 1.00 61.66 302 ASN A C 1
ATOM 2346 O O . ASN A 1 302 ? 27.977 7.895 17.935 1.00 61.66 302 ASN A O 1
ATOM 2350 N N . LEU A 1 303 ? 26.502 9.441 18.648 1.00 62.41 303 LEU A N 1
ATOM 2351 C CA . LEU A 1 303 ? 26.075 9.982 17.358 1.00 62.41 303 LEU A CA 1
ATOM 2352 C C . LEU A 1 303 ? 26.215 11.511 17.386 1.00 62.41 303 LEU A C 1
ATOM 2354 O O . LEU A 1 303 ? 25.232 12.251 17.357 1.00 62.41 303 LEU A O 1
ATOM 2358 N N . VAL A 1 304 ? 27.454 11.980 17.508 1.00 67.75 304 VAL A N 1
ATOM 2359 C CA . VAL A 1 304 ? 27.790 13.406 17.626 1.00 67.75 304 VAL A CA 1
ATOM 2360 C C . VAL A 1 304 ? 27.913 14.033 16.237 1.00 67.75 304 VAL A C 1
ATOM 2362 O O . VAL A 1 304 ? 28.555 13.442 15.372 1.00 67.75 304 VAL A O 1
ATOM 2365 N N . ASN A 1 305 ? 27.328 15.218 16.020 1.00 59.41 305 ASN A N 1
ATOM 2366 C CA . ASN A 1 305 ? 27.328 15.922 14.723 1.00 59.41 305 ASN A CA 1
ATOM 2367 C C . ASN A 1 305 ? 26.846 15.048 13.546 1.00 59.41 305 ASN A C 1
ATOM 2369 O O . ASN A 1 305 ? 27.311 15.186 12.416 1.00 59.41 305 ASN A O 1
ATOM 2373 N N . ALA A 1 306 ? 25.923 14.123 13.807 1.00 52.69 306 ALA A N 1
ATOM 2374 C CA . ALA A 1 306 ? 25.475 13.132 12.834 1.00 52.69 306 ALA A CA 1
ATOM 2375 C C . ALA A 1 306 ? 24.356 13.645 11.905 1.00 52.69 306 ALA A C 1
ATOM 2377 O O . ALA A 1 306 ? 23.892 12.901 11.048 1.00 52.69 306 ALA A O 1
ATOM 2378 N N . GLY A 1 307 ? 23.915 14.899 12.056 1.00 57.47 307 GLY A N 1
ATOM 2379 C CA . GLY A 1 307 ? 22.836 15.479 11.249 1.00 57.47 307 GLY A CA 1
ATOM 2380 C C . GLY A 1 307 ? 21.442 14.965 11.622 1.00 57.47 307 GLY A C 1
ATOM 2381 O O . GLY A 1 307 ? 20.524 15.020 10.809 1.00 57.47 307 GLY A O 1
ATOM 2382 N N . ILE A 1 308 ? 21.263 14.450 12.841 1.00 59.72 308 ILE A N 1
ATOM 2383 C CA . ILE A 1 308 ? 19.991 13.866 13.280 1.00 59.72 308 ILE A CA 1
ATOM 2384 C C . ILE A 1 308 ? 18.977 14.981 13.544 1.00 59.72 308 ILE A C 1
ATOM 2386 O O . ILE A 1 308 ? 19.218 15.873 14.355 1.00 59.72 308 ILE A O 1
ATOM 2390 N N . THR A 1 309 ? 17.822 14.906 12.885 1.00 65.38 309 THR A N 1
ATOM 2391 C CA . THR A 1 309 ? 16.744 15.906 13.001 1.00 65.38 309 THR A CA 1
ATOM 2392 C C . THR A 1 309 ? 15.539 15.409 13.796 1.00 65.38 309 THR A C 1
ATOM 2394 O O . THR A 1 309 ? 14.784 16.203 14.362 1.00 65.38 309 THR A O 1
ATOM 2397 N N . THR A 1 310 ? 15.357 14.088 13.868 1.00 59.50 310 THR A N 1
ATOM 2398 C CA . THR A 1 310 ? 14.174 13.463 14.462 1.00 59.50 310 THR A CA 1
ATOM 2399 C C . THR A 1 310 ? 14.556 12.255 15.313 1.00 59.50 310 THR A C 1
ATOM 2401 O O . THR A 1 310 ? 15.367 11.430 14.909 1.00 59.50 310 THR A O 1
ATOM 2404 N N . TYR A 1 311 ? 13.921 12.132 16.474 1.00 67.81 311 TYR A N 1
ATOM 2405 C CA . TYR A 1 311 ? 13.873 10.930 17.303 1.00 67.81 311 TYR A CA 1
ATOM 2406 C C . TYR A 1 311 ? 12.420 10.455 17.379 1.00 67.81 311 TYR A C 1
ATOM 2408 O O . TYR A 1 311 ? 11.514 11.287 17.445 1.00 67.81 311 TYR A O 1
ATOM 2416 N N . ARG A 1 312 ? 12.211 9.134 17.354 1.00 58.53 312 ARG A N 1
ATOM 2417 C CA . ARG A 1 312 ? 10.911 8.492 17.591 1.00 58.53 312 ARG A CA 1
ATOM 2418 C C . ARG A 1 312 ? 11.092 7.258 18.458 1.00 58.53 312 ARG A C 1
ATOM 2420 O O . ARG A 1 312 ? 11.952 6.424 18.177 1.00 58.53 312 ARG A O 1
ATOM 2427 N N . HIS A 1 313 ? 10.239 7.113 19.460 1.00 57.69 313 HIS A N 1
ATOM 2428 C CA . HIS A 1 313 ? 10.194 5.945 20.322 1.00 57.69 313 HIS A CA 1
ATOM 2429 C C . HIS A 1 313 ? 9.172 4.923 19.794 1.00 57.69 313 HIS A C 1
ATOM 2431 O O . HIS A 1 313 ? 8.001 5.231 19.552 1.00 57.69 313 HIS A O 1
ATOM 2437 N N . GLY A 1 314 ? 9.604 3.673 19.608 1.00 49.72 314 GLY A N 1
ATOM 2438 C CA . GLY A 1 314 ? 8.719 2.577 19.213 1.00 49.72 314 GLY A CA 1
ATOM 2439 C C . GLY A 1 314 ? 7.800 2.166 20.366 1.00 49.72 314 GLY A C 1
ATOM 2440 O O . GLY A 1 314 ? 8.272 1.845 21.450 1.00 49.72 314 GLY A O 1
ATOM 2441 N N . LYS A 1 315 ? 6.479 2.136 20.145 1.00 42.41 315 LYS A N 1
ATOM 2442 C CA . LYS A 1 315 ? 5.497 1.724 21.165 1.00 42.41 315 LYS A CA 1
ATOM 2443 C C . LYS A 1 315 ? 5.674 0.247 21.550 1.00 42.41 315 LYS A C 1
ATOM 2445 O O . LYS A 1 315 ? 5.156 -0.625 20.858 1.00 42.41 315 LYS A O 1
ATOM 2450 N N . PHE A 1 316 ? 6.312 -0.033 22.685 1.00 39.97 316 PHE A N 1
ATOM 2451 C CA . PHE A 1 316 ? 6.248 -1.336 23.362 1.00 39.97 316 PHE A CA 1
ATOM 2452 C C . PHE A 1 316 ? 5.761 -1.170 24.810 1.00 39.97 316 PHE A C 1
ATOM 2454 O O . PHE A 1 316 ? 5.973 -0.116 25.410 1.00 39.97 316 PHE A O 1
ATOM 2461 N N . PRO A 1 317 ? 5.067 -2.174 25.386 1.00 38.62 317 PRO A N 1
ATOM 2462 C CA . PRO A 1 317 ? 4.642 -2.118 26.780 1.00 38.62 317 PRO A CA 1
ATOM 2463 C C . PRO A 1 317 ? 5.862 -1.989 27.709 1.00 38.62 317 PRO A C 1
ATOM 2465 O O . PRO A 1 317 ? 6.912 -2.560 27.400 1.00 38.62 317 PRO A O 1
ATOM 2468 N N . PRO A 1 318 ? 5.733 -1.275 28.843 1.00 45.28 318 PRO A N 1
ATOM 2469 C CA . PRO A 1 318 ? 6.832 -1.044 29.773 1.00 45.28 318 PRO A CA 1
ATOM 2470 C C . PRO A 1 318 ? 7.315 -2.382 30.340 1.00 45.28 318 PRO A C 1
ATOM 2472 O O . PRO A 1 318 ? 6.696 -2.966 31.229 1.00 45.28 318 PRO A O 1
ATOM 2475 N N . TYR A 1 319 ? 8.420 -2.894 29.803 1.00 45.09 319 TYR A N 1
ATOM 2476 C CA . TYR A 1 319 ? 9.174 -3.961 30.446 1.00 45.09 319 TYR A CA 1
ATOM 2477 C C . TYR A 1 319 ? 10.051 -3.334 31.534 1.00 45.09 319 TYR A C 1
ATOM 2479 O O . TYR A 1 319 ? 10.616 -2.267 31.292 1.00 45.09 319 TYR A O 1
ATOM 2487 N N . PRO A 1 320 ? 10.205 -3.972 32.710 1.00 44.56 320 PRO A N 1
ATOM 2488 C CA . PRO A 1 320 ? 11.108 -3.472 33.737 1.00 44.56 320 PRO A CA 1
ATOM 2489 C C . PRO A 1 320 ? 12.511 -3.311 33.140 1.00 44.56 320 PRO A C 1
ATOM 2491 O O . PRO A 1 320 ? 13.089 -4.254 32.588 1.00 44.56 320 PRO A O 1
ATOM 2494 N N . ALA A 1 321 ? 12.998 -2.074 33.178 1.00 48.47 321 ALA A N 1
ATOM 2495 C CA . ALA A 1 321 ? 14.280 -1.688 32.632 1.00 48.47 321 ALA A CA 1
ATOM 2496 C C . ALA A 1 321 ? 15.406 -2.221 33.518 1.00 48.47 321 ALA A C 1
ATOM 2498 O O . ALA A 1 321 ? 15.440 -1.975 34.723 1.00 48.47 321 ALA A O 1
ATOM 2499 N N . TYR A 1 322 ? 16.334 -2.954 32.910 1.00 42.81 322 TYR A N 1
ATOM 2500 C CA . TYR A 1 322 ? 17.560 -3.398 33.557 1.00 42.81 322 TYR A CA 1
ATOM 2501 C C . TYR A 1 322 ? 18.740 -2.937 32.696 1.00 42.81 322 TYR A C 1
ATOM 2503 O O . TYR A 1 322 ? 19.191 -3.668 31.820 1.00 42.81 322 TYR A O 1
ATOM 2511 N N . GLY A 1 323 ? 19.227 -1.712 32.907 1.00 50.94 323 GLY A N 1
ATOM 2512 C CA . GLY A 1 323 ? 20.440 -1.233 32.242 1.00 50.94 323 GLY A CA 1
ATOM 2513 C C . GLY A 1 323 ? 20.665 0.274 32.340 1.00 50.94 323 GLY A C 1
ATOM 2514 O O . GLY A 1 323 ? 19.753 1.063 32.121 1.00 50.94 323 GLY A O 1
ATOM 2515 N N . THR A 1 324 ? 21.911 0.665 32.614 1.00 51.00 324 THR A N 1
ATOM 2516 C CA . THR A 1 324 ? 22.397 2.038 32.444 1.00 51.00 324 THR A CA 1
ATOM 2517 C C . THR A 1 324 ? 22.558 2.340 30.958 1.00 51.00 324 THR A C 1
ATOM 2519 O O . THR A 1 324 ? 23.227 1.592 30.253 1.00 51.00 324 THR A O 1
ATOM 2522 N N . ALA A 1 325 ? 21.972 3.420 30.450 1.00 64.12 325 ALA A N 1
ATOM 2523 C CA . ALA A 1 325 ? 22.160 3.815 29.054 1.00 64.12 325 ALA A CA 1
ATOM 2524 C C . ALA A 1 325 ? 23.036 5.055 28.954 1.00 64.12 325 ALA A C 1
ATOM 2526 O O . ALA A 1 325 ? 22.899 5.977 29.756 1.00 64.12 325 ALA A O 1
ATOM 2527 N N . HIS A 1 326 ? 23.946 5.052 27.982 1.00 73.12 326 HIS A N 1
ATOM 2528 C CA . HIS A 1 326 ? 24.832 6.171 27.694 1.00 73.12 326 HIS A CA 1
ATOM 2529 C C . HIS A 1 326 ? 24.575 6.619 26.255 1.00 73.12 326 HIS A C 1
ATOM 2531 O O . HIS A 1 326 ? 25.049 5.991 25.312 1.00 73.12 326 HIS A O 1
ATOM 2537 N N . LEU A 1 327 ? 23.803 7.686 26.070 1.00 78.25 327 LEU A N 1
ATOM 2538 C CA . LEU A 1 327 ? 23.435 8.208 24.758 1.00 78.25 327 LEU A CA 1
ATOM 2539 C C . LEU A 1 327 ? 24.007 9.612 24.565 1.00 78.25 327 LEU A C 1
ATOM 2541 O O . LEU A 1 327 ? 23.689 10.533 25.310 1.00 78.25 327 LEU A O 1
ATOM 2545 N N . ASN A 1 328 ? 24.827 9.786 23.537 1.00 78.00 328 ASN A N 1
ATOM 2546 C CA . ASN A 1 328 ? 25.381 11.071 23.143 1.00 78.00 328 ASN A CA 1
ATOM 2547 C C . ASN A 1 328 ? 24.928 11.431 21.726 1.00 78.00 328 ASN A C 1
ATOM 2549 O O . ASN A 1 328 ? 25.386 10.856 20.746 1.00 78.00 328 ASN A O 1
ATOM 2553 N N . LEU A 1 329 ? 24.035 12.405 21.645 1.00 78.06 329 LEU A N 1
ATOM 2554 C CA . LEU A 1 329 ? 23.450 13.023 20.459 1.00 78.06 329 LEU A CA 1
ATOM 2555 C C . LEU A 1 329 ? 23.842 14.507 20.365 1.00 78.06 329 LEU A C 1
ATOM 2557 O O . LEU A 1 329 ? 23.080 15.328 19.838 1.00 78.06 329 LEU A O 1
ATOM 2561 N N . SER A 1 330 ? 25.006 14.880 20.898 1.00 80.56 330 SER A N 1
ATOM 2562 C CA . SER A 1 330 ? 25.437 16.274 20.861 1.00 80.56 330 SER A CA 1
ATOM 2563 C C . SER A 1 330 ? 25.719 16.772 19.441 1.00 80.56 330 SER A C 1
ATOM 2565 O O . SER A 1 330 ? 26.096 16.005 18.557 1.00 80.56 330 SER A O 1
ATOM 2567 N N . GLY A 1 331 ? 25.508 18.066 19.196 1.00 72.62 331 GLY A N 1
ATOM 2568 C CA . GLY A 1 331 ? 25.845 18.670 17.903 1.00 72.62 331 GLY A CA 1
ATOM 2569 C C . GLY A 1 331 ? 24.887 18.348 16.746 1.00 72.62 331 GLY A C 1
ATOM 2570 O O . GLY A 1 331 ? 25.231 18.556 15.588 1.00 72.62 331 GLY A O 1
ATOM 2571 N N . ASN A 1 332 ? 23.693 17.825 17.032 1.00 78.19 332 ASN A N 1
ATOM 2572 C CA . ASN A 1 332 ? 22.678 17.499 16.022 1.00 78.19 332 ASN A CA 1
ATOM 2573 C C . ASN A 1 332 ? 21.680 18.657 15.796 1.00 78.19 332 ASN A C 1
ATOM 2575 O O . ASN A 1 332 ? 21.923 19.783 16.231 1.00 78.19 332 ASN A O 1
ATOM 2579 N N . ALA A 1 333 ? 20.577 18.384 15.091 1.00 78.19 333 ALA A N 1
ATOM 2580 C CA . ALA A 1 333 ? 19.524 19.338 14.733 1.00 78.19 333 ALA A CA 1
ATOM 2581 C C . ALA A 1 333 ? 18.123 18.841 15.150 1.00 78.19 333 ALA A C 1
ATOM 2583 O O . ALA A 1 333 ? 17.148 18.993 14.412 1.00 78.19 333 ALA A O 1
ATOM 2584 N N . LEU A 1 334 ? 18.024 18.184 16.310 1.00 77.44 334 LEU A N 1
ATOM 2585 C CA . LEU A 1 334 ? 16.789 17.577 16.807 1.00 77.44 334 LEU A CA 1
ATOM 2586 C C . LEU A 1 334 ? 15.680 18.619 16.996 1.00 77.44 334 LEU A C 1
ATOM 2588 O O . LEU A 1 334 ? 15.877 19.633 17.665 1.00 77.44 334 LEU A O 1
ATOM 2592 N N . SER A 1 335 ? 14.486 18.329 16.474 1.00 83.19 335 SER A N 1
ATOM 2593 C CA . SER A 1 335 ? 13.292 19.143 16.733 1.00 83.19 335 SER A CA 1
ATOM 2594 C C . SER A 1 335 ? 12.895 19.138 18.218 1.00 83.19 335 SER A C 1
ATOM 2596 O O . SER A 1 335 ? 13.211 18.196 18.948 1.00 83.19 335 SER A O 1
ATOM 2598 N N . GLN A 1 336 ? 12.137 20.150 18.663 1.00 92.19 336 GLN A N 1
ATOM 2599 C CA . GLN A 1 336 ? 11.653 20.225 20.051 1.00 92.19 336 GLN A CA 1
ATOM 2600 C C . GLN A 1 336 ? 10.843 18.979 20.431 1.00 92.19 336 GLN A C 1
ATOM 2602 O O . GLN A 1 336 ? 11.099 18.375 21.467 1.00 92.19 336 GLN A O 1
ATOM 2607 N N . ALA A 1 337 ? 9.950 18.526 19.544 1.00 82.25 337 ALA A N 1
ATOM 2608 C CA . ALA A 1 337 ? 9.163 17.313 19.756 1.00 82.25 337 ALA A CA 1
ATOM 2609 C C . ALA A 1 337 ? 10.045 16.070 19.967 1.00 82.25 337 ALA A C 1
ATOM 2611 O O . ALA A 1 337 ? 9.769 15.258 20.843 1.00 82.25 337 ALA A O 1
ATOM 2612 N N . SER A 1 338 ? 11.127 15.942 19.197 1.00 80.00 338 SER A N 1
ATOM 2613 C CA . SER A 1 338 ? 12.071 14.828 19.313 1.00 80.00 338 SER A CA 1
ATOM 2614 C C . SER A 1 338 ? 12.913 14.883 20.583 1.00 80.00 338 SER A C 1
ATOM 2616 O O . SER A 1 338 ? 13.150 13.843 21.194 1.00 80.00 338 SER A O 1
ATOM 2618 N N . VAL A 1 339 ? 13.343 16.079 20.992 1.00 87.56 339 VAL A N 1
ATOM 2619 C CA . VAL A 1 339 ? 14.022 16.292 22.276 1.00 87.56 339 VAL A CA 1
ATOM 2620 C C . VAL A 1 339 ? 13.108 15.887 23.433 1.00 87.56 339 VAL A C 1
ATOM 2622 O O . VAL A 1 339 ? 13.516 15.109 24.293 1.00 87.56 339 VAL A O 1
ATOM 2625 N N . ASP A 1 340 ? 11.858 16.349 23.425 1.00 85.75 340 ASP A N 1
ATOM 2626 C CA . ASP A 1 340 ? 10.893 16.050 24.483 1.00 85.75 340 ASP A CA 1
ATOM 2627 C C . ASP A 1 340 ? 10.536 14.556 24.527 1.00 85.75 340 ASP A C 1
ATOM 2629 O O . ASP A 1 340 ? 10.511 13.953 25.600 1.00 85.75 340 ASP A O 1
ATOM 2633 N N . GLU A 1 341 ? 10.312 13.927 23.371 1.00 80.50 341 GLU A N 1
ATOM 2634 C CA . GLU A 1 341 ? 10.026 12.492 23.273 1.00 80.50 341 GLU A CA 1
ATOM 2635 C C . GLU A 1 341 ? 11.203 11.635 23.762 1.00 80.50 341 GLU A C 1
ATOM 2637 O O . GLU A 1 341 ? 11.000 10.632 24.455 1.00 80.50 341 GLU A O 1
ATOM 2642 N N . LEU A 1 342 ? 12.442 12.030 23.460 1.00 83.38 342 LEU A N 1
ATOM 2643 C CA . LEU A 1 342 ? 13.634 11.342 23.950 1.00 83.38 342 LEU A CA 1
ATOM 2644 C C . LEU A 1 342 ? 13.759 11.429 25.470 1.00 83.38 342 LEU A C 1
ATOM 2646 O O . LEU A 1 342 ? 14.049 10.425 26.119 1.00 83.38 342 LEU A O 1
ATOM 2650 N N . LEU A 1 343 ? 13.515 12.606 26.042 1.00 89.25 343 LEU A N 1
ATOM 2651 C CA . LEU A 1 343 ? 13.572 12.814 27.487 1.00 89.25 343 LEU A CA 1
ATOM 2652 C C . LEU A 1 343 ? 12.487 12.011 28.211 1.00 89.25 343 LEU A C 1
ATOM 2654 O O . LEU A 1 343 ? 12.790 11.307 29.173 1.00 89.25 343 LEU A O 1
ATOM 2658 N N . LEU A 1 344 ? 11.251 12.048 27.708 1.00 84.25 344 LEU A N 1
ATOM 2659 C CA . LEU A 1 344 ? 10.121 11.307 28.275 1.00 84.25 344 LEU A CA 1
ATOM 2660 C C . LEU A 1 344 ? 10.308 9.790 28.154 1.00 84.25 344 LEU A C 1
ATOM 2662 O O . LEU A 1 344 ? 10.062 9.057 29.110 1.00 84.25 344 LEU A O 1
ATOM 2666 N N . SER A 1 345 ? 10.769 9.300 27.000 1.00 77.62 345 SER A N 1
ATOM 2667 C CA . SER A 1 345 ? 11.056 7.868 26.835 1.00 77.62 345 SER A CA 1
ATOM 2668 C C . SER A 1 345 ? 12.203 7.421 27.740 1.00 77.62 345 SER A C 1
ATOM 2670 O O . SER A 1 345 ? 12.063 6.410 28.426 1.00 77.62 345 SER A O 1
ATOM 2672 N N . SER A 1 346 ? 13.274 8.217 27.839 1.00 79.69 346 SER A N 1
ATOM 2673 C CA . SER A 1 346 ? 14.383 7.958 28.763 1.00 79.69 346 SER A CA 1
ATOM 2674 C C . SER A 1 346 ? 13.905 7.921 30.214 1.00 79.69 346 SER A C 1
ATOM 2676 O O . SER A 1 346 ? 14.299 7.033 30.958 1.00 79.69 346 SER A O 1
ATOM 2678 N N . GLU A 1 347 ? 13.017 8.830 30.629 1.00 83.56 347 GLU A N 1
ATOM 2679 C CA . GLU A 1 347 ? 12.453 8.852 31.985 1.00 83.56 347 GLU A CA 1
ATOM 2680 C C . GLU A 1 347 ? 11.711 7.552 32.329 1.00 83.56 347 GLU A C 1
ATOM 2682 O O . GLU A 1 347 ? 11.906 7.008 33.427 1.00 83.56 347 GLU A O 1
ATOM 2687 N N . ILE A 1 348 ? 10.894 7.050 31.393 1.00 75.06 348 ILE A N 1
ATOM 2688 C CA . ILE A 1 348 ? 10.089 5.827 31.548 1.00 75.06 348 ILE A CA 1
ATOM 2689 C C . ILE A 1 348 ? 10.985 4.605 31.768 1.00 75.06 348 ILE A C 1
ATOM 2691 O O . ILE A 1 348 ? 10.661 3.749 32.594 1.00 75.06 348 ILE A O 1
ATOM 2695 N N . VAL A 1 349 ? 12.111 4.528 31.055 1.00 65.56 349 VAL A N 1
ATOM 2696 C CA . VAL A 1 349 ? 12.996 3.351 31.057 1.00 65.56 349 VAL A CA 1
ATOM 2697 C C . VAL A 1 349 ? 14.266 3.525 31.884 1.00 65.56 349 VAL A C 1
ATOM 2699 O O . VAL A 1 349 ? 15.057 2.595 32.000 1.00 65.56 349 VAL A O 1
ATOM 2702 N N . ALA A 1 350 ? 14.480 4.688 32.491 1.00 67.19 350 ALA A N 1
ATOM 2703 C CA . ALA A 1 350 ? 15.679 4.955 33.269 1.00 67.19 350 ALA A CA 1
ATOM 2704 C C . ALA A 1 350 ? 15.749 4.115 34.552 1.00 67.19 350 ALA A C 1
ATOM 2706 O O . ALA A 1 350 ? 14.894 4.259 35.436 1.00 67.19 350 ALA A O 1
ATOM 2707 N N . SER A 1 351 ? 16.819 3.319 34.672 1.00 70.19 351 SER A N 1
ATOM 2708 C CA . SER A 1 351 ? 17.385 2.860 35.949 1.00 70.19 351 SER A CA 1
ATOM 2709 C C . SER A 1 351 ? 18.350 3.906 36.530 1.00 70.19 351 SER A C 1
ATOM 2711 O O . SER A 1 351 ? 18.544 4.958 35.927 1.00 70.19 351 SER A O 1
ATOM 2713 N N . ASP A 1 352 ? 18.992 3.624 37.665 1.00 72.88 352 ASP A N 1
ATOM 2714 C CA . ASP A 1 352 ? 19.946 4.561 38.275 1.00 72.88 352 ASP A CA 1
ATOM 2715 C C . ASP A 1 352 ? 21.232 4.725 37.434 1.00 72.88 352 ASP A C 1
ATOM 2717 O O . ASP A 1 352 ? 21.719 3.739 36.881 1.00 72.88 352 ASP A O 1
ATOM 2721 N N . ASN A 1 353 ? 21.811 5.935 37.402 1.00 73.88 353 ASN A N 1
ATOM 2722 C CA . ASN A 1 353 ? 23.131 6.288 36.827 1.00 73.88 353 ASN A CA 1
ATOM 2723 C C . ASN A 1 353 ? 23.303 6.148 35.292 1.00 73.88 353 ASN A C 1
ATOM 2725 O O . ASN A 1 353 ? 24.194 5.432 34.828 1.00 73.88 353 ASN A O 1
ATOM 2729 N N . GLY A 1 354 ? 22.476 6.828 34.488 1.00 81.19 354 GLY A N 1
ATOM 2730 C CA . GLY A 1 354 ? 22.654 6.926 33.027 1.00 81.19 354 GLY A CA 1
ATOM 2731 C C . GLY A 1 354 ? 23.320 8.224 32.547 1.00 81.19 354 GLY A C 1
ATOM 2732 O O . GLY A 1 354 ? 23.569 9.146 33.319 1.00 81.19 354 GLY A O 1
ATOM 2733 N N . TYR A 1 355 ? 23.589 8.305 31.246 1.00 85.69 355 TYR A N 1
ATOM 2734 C CA . TYR A 1 355 ? 24.153 9.481 30.583 1.00 85.69 355 TYR A CA 1
ATOM 2735 C C . TYR A 1 355 ? 23.327 9.815 29.340 1.00 85.69 355 TYR A C 1
ATOM 2737 O O . TYR A 1 355 ? 23.120 8.958 28.478 1.00 85.69 355 TYR A O 1
ATOM 2745 N N . LEU A 1 356 ? 22.881 11.064 29.223 1.00 88.88 356 LEU A N 1
ATOM 2746 C CA . LEU A 1 356 ? 22.179 11.582 28.054 1.00 88.88 356 LEU A CA 1
ATOM 2747 C C . LEU A 1 356 ? 22.734 12.953 27.672 1.00 88.88 356 LEU A C 1
ATOM 2749 O O . LEU A 1 356 ? 22.580 13.925 28.402 1.00 88.88 356 LEU A O 1
ATOM 2753 N N . ASN A 1 357 ? 23.330 13.065 26.493 1.00 91.81 357 ASN A N 1
ATOM 2754 C CA . ASN A 1 357 ? 23.808 14.337 25.975 1.00 91.81 357 ASN A CA 1
ATOM 2755 C C . ASN A 1 357 ? 23.111 14.691 24.666 1.00 91.81 357 ASN A C 1
ATOM 2757 O O . ASN A 1 357 ? 23.363 14.079 23.641 1.00 91.81 357 ASN A O 1
ATOM 2761 N N . ILE A 1 358 ? 22.259 15.707 24.706 1.00 91.88 358 ILE A N 1
ATOM 2762 C CA . ILE A 1 358 ? 21.557 16.321 23.572 1.00 91.88 358 ILE A CA 1
ATOM 2763 C C . ILE A 1 358 ? 21.930 17.806 23.416 1.00 91.88 358 ILE A C 1
ATOM 2765 O O . ILE A 1 358 ? 21.181 18.587 22.834 1.00 91.88 358 ILE A O 1
ATOM 2769 N N . SER A 1 359 ? 23.085 18.219 23.943 1.00 93.12 359 SER A N 1
ATOM 2770 C CA . SER A 1 359 ? 23.577 19.604 23.860 1.00 93.12 359 SER A CA 1
ATOM 2771 C C . SER A 1 359 ? 24.321 19.911 22.550 1.00 93.12 359 SER A C 1
ATOM 2773 O O . SER A 1 359 ? 24.732 19.011 21.824 1.00 93.12 359 SER A O 1
ATOM 2775 N N . GLY A 1 360 ? 24.532 21.188 22.237 1.00 86.62 360 GLY A N 1
ATOM 2776 C CA . GLY A 1 360 ? 25.229 21.645 21.032 1.00 86.62 360 GLY A CA 1
ATOM 2777 C C . GLY A 1 360 ? 24.377 21.595 19.757 1.00 86.62 360 GLY A C 1
ATOM 2778 O O . GLY A 1 360 ? 23.202 21.225 19.783 1.00 86.62 360 GLY A O 1
ATOM 2779 N N . GLY A 1 361 ? 24.984 21.990 18.633 1.00 84.44 361 GLY A N 1
ATOM 2780 C CA . GLY A 1 361 ? 24.325 22.028 17.322 1.00 84.44 361 GLY A CA 1
ATOM 2781 C C . GLY A 1 361 ? 23.108 22.958 17.294 1.00 84.44 361 GLY A C 1
ATOM 2782 O O . GLY A 1 361 ? 23.085 23.982 17.975 1.00 84.44 361 GLY A O 1
ATOM 2783 N N . THR A 1 362 ? 22.092 22.582 16.519 1.00 87.06 362 THR A N 1
ATOM 2784 C CA . THR A 1 362 ? 20.768 23.228 16.472 1.00 87.06 362 THR A CA 1
ATOM 2785 C C . THR A 1 362 ? 19.680 22.369 17.123 1.00 87.06 362 THR A C 1
ATOM 2787 O O . THR A 1 362 ? 18.496 22.568 16.853 1.00 87.06 362 THR A O 1
ATOM 2790 N N . ASN A 1 363 ? 20.056 21.424 17.996 1.00 86.94 363 ASN A N 1
ATOM 2791 C CA . ASN A 1 363 ? 19.101 20.714 18.847 1.00 86.94 363 ASN A CA 1
ATOM 2792 C C . ASN A 1 363 ? 18.208 21.731 19.573 1.00 86.94 363 ASN A C 1
ATOM 2794 O O . ASN A 1 363 ? 18.696 22.679 20.195 1.00 86.94 363 ASN A O 1
ATOM 2798 N N . ALA A 1 364 ? 16.897 21.543 19.487 1.00 91.88 364 ALA A N 1
ATOM 2799 C CA . ALA A 1 364 ? 15.939 22.455 20.082 1.00 91.88 364 ALA A CA 1
ATOM 2800 C C . ALA A 1 364 ? 15.983 22.421 21.619 1.00 91.88 364 ALA A C 1
ATOM 2802 O O . ALA A 1 364 ? 16.361 21.426 22.239 1.00 91.88 364 ALA A O 1
ATOM 2803 N N . VAL A 1 365 ? 15.550 23.520 22.237 1.00 95.88 365 VAL A N 1
ATOM 2804 C CA . VAL A 1 365 ? 15.386 23.610 23.692 1.00 95.88 365 VAL A CA 1
ATOM 2805 C C . VAL A 1 365 ? 14.163 22.776 24.115 1.00 95.88 365 VAL A C 1
ATOM 2807 O O . VAL A 1 365 ? 13.097 22.929 23.504 1.00 95.88 365 VAL A O 1
ATOM 2810 N N . PRO A 1 366 ? 14.274 21.912 25.145 1.00 96.44 366 PRO A N 1
ATOM 2811 C CA . PRO A 1 366 ? 13.144 21.131 25.649 1.00 96.44 366 PRO A CA 1
ATOM 2812 C C . PRO A 1 366 ? 11.994 22.026 26.124 1.00 96.44 366 PRO A C 1
ATOM 2814 O O . PRO A 1 366 ? 12.202 23.136 26.620 1.00 96.44 366 PRO A O 1
ATOM 2817 N N . ASN A 1 367 ? 10.764 21.533 25.998 1.00 94.88 367 ASN A N 1
ATOM 2818 C CA . ASN A 1 367 ? 9.586 22.190 26.556 1.00 94.88 367 ASN A CA 1
ATOM 2819 C C . ASN A 1 367 ? 9.442 21.898 28.068 1.00 94.88 367 ASN A C 1
ATOM 2821 O O . ASN A 1 367 ? 10.261 21.209 28.675 1.00 94.88 367 ASN A O 1
ATOM 2825 N N . ALA A 1 368 ? 8.376 22.397 28.702 1.00 95.00 368 ALA A N 1
ATOM 2826 C CA . ALA A 1 368 ? 8.144 22.197 30.138 1.00 95.00 368 ALA A CA 1
ATOM 2827 C C . ALA A 1 368 ? 8.081 20.713 30.570 1.00 95.00 368 ALA A C 1
ATOM 2829 O O . ALA A 1 368 ? 8.560 20.366 31.650 1.00 95.00 368 ALA A O 1
ATOM 2830 N N . SER A 1 369 ? 7.520 19.833 29.738 1.00 92.19 369 SER A N 1
ATOM 2831 C CA . SER A 1 369 ? 7.504 18.384 29.968 1.00 92.19 369 SER A CA 1
ATOM 2832 C C . SER A 1 369 ? 8.898 17.775 29.830 1.00 92.19 369 SER A C 1
ATOM 2834 O O . SER A 1 369 ? 9.287 16.988 30.691 1.00 92.19 369 SER A O 1
ATOM 2836 N N . GLY A 1 370 ? 9.675 18.184 28.821 1.00 94.00 370 GLY A N 1
ATOM 2837 C CA . GLY A 1 370 ? 11.076 17.781 28.680 1.00 94.00 370 GLY A CA 1
ATOM 2838 C C . GLY A 1 370 ? 11.916 18.187 29.896 1.00 94.00 370 GLY A C 1
ATOM 2839 O O . GLY A 1 370 ? 12.643 17.367 30.451 1.00 94.00 370 GLY A O 1
ATOM 2840 N N . ILE A 1 371 ? 11.742 19.414 30.398 1.00 95.62 371 ILE A N 1
ATOM 2841 C CA . ILE A 1 371 ? 12.395 19.892 31.630 1.00 95.62 371 ILE A CA 1
ATOM 2842 C C . ILE A 1 371 ? 11.989 19.055 32.852 1.00 95.62 371 ILE A C 1
ATOM 2844 O O . ILE A 1 371 ? 12.835 18.728 33.686 1.00 95.62 371 ILE A O 1
ATOM 2848 N N . SER A 1 372 ? 10.715 18.672 32.967 1.00 95.00 372 SER A N 1
ATOM 2849 C CA . SER A 1 372 ? 10.265 17.782 34.044 1.00 95.00 372 SER A CA 1
ATOM 2850 C C . SER A 1 372 ? 10.964 16.421 33.978 1.00 95.00 372 SER A C 1
ATOM 2852 O O . SER A 1 372 ? 11.468 15.952 34.998 1.00 95.00 372 SER A O 1
ATOM 2854 N N . ALA A 1 373 ? 11.058 15.827 32.786 1.00 92.31 373 ALA A N 1
AT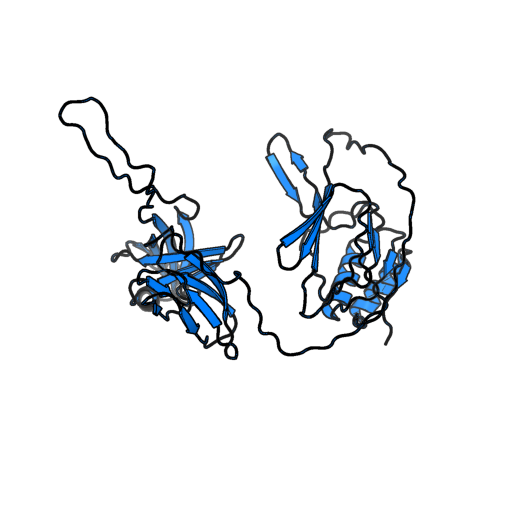OM 2855 C CA . ALA A 1 373 ? 11.741 14.554 32.574 1.00 92.31 373 ALA A CA 1
ATOM 2856 C C . ALA A 1 373 ? 13.243 14.641 32.897 1.00 92.31 373 ALA A C 1
ATOM 2858 O O . ALA A 1 373 ? 13.785 13.740 33.537 1.00 92.31 373 ALA A O 1
ATOM 2859 N N . ILE A 1 374 ? 13.906 15.754 32.551 1.00 94.81 374 ILE A N 1
ATOM 2860 C CA . ILE A 1 374 ? 15.303 16.028 32.937 1.00 94.81 374 ILE A CA 1
ATOM 2861 C C . ILE A 1 374 ? 15.464 15.971 34.460 1.00 94.81 374 ILE A C 1
ATOM 2863 O O . ILE A 1 374 ? 16.358 15.288 34.957 1.00 94.81 374 ILE A O 1
ATOM 2867 N N . ASN A 1 375 ? 14.585 16.639 35.210 1.00 94.50 375 ASN A N 1
ATOM 2868 C CA . ASN A 1 375 ? 14.649 16.636 36.672 1.00 94.50 375 ASN A CA 1
ATOM 2869 C C . ASN A 1 375 ? 14.451 15.226 37.248 1.00 94.50 375 ASN A C 1
ATOM 2871 O O . ASN A 1 375 ? 15.172 14.838 38.171 1.00 94.50 375 ASN A O 1
ATOM 2875 N N . THR A 1 376 ? 13.530 14.437 36.683 1.00 92.62 376 THR A N 1
ATOM 2876 C CA . THR A 1 376 ? 13.351 13.038 37.086 1.00 92.62 376 THR A CA 1
ATOM 2877 C C . THR A 1 376 ? 14.613 12.219 36.812 1.00 92.62 376 THR A C 1
ATOM 2879 O O . THR A 1 376 ? 15.079 11.507 37.701 1.00 92.62 376 THR A O 1
ATOM 2882 N N . LEU A 1 377 ? 15.209 12.340 35.623 1.00 89.31 377 LEU A N 1
ATOM 2883 C CA . LEU A 1 377 ? 16.435 11.627 35.250 1.00 89.31 377 LEU A CA 1
ATOM 2884 C C . LEU A 1 377 ? 17.600 11.982 36.186 1.00 89.31 377 LEU A C 1
ATOM 2886 O O . LEU A 1 377 ? 18.248 11.086 36.726 1.00 89.31 377 LEU A O 1
ATOM 2890 N N . ILE A 1 378 ? 17.813 13.272 36.458 1.00 92.88 378 ILE A N 1
ATOM 2891 C CA . ILE A 1 378 ? 18.845 13.740 37.396 1.00 92.88 378 ILE A CA 1
ATOM 2892 C C . ILE A 1 378 ? 18.595 13.181 38.804 1.00 92.88 378 ILE A C 1
ATOM 2894 O O . ILE A 1 378 ? 19.536 12.750 39.469 1.00 92.88 378 ILE A O 1
ATOM 2898 N N . SER A 1 379 ? 17.338 13.109 39.258 1.00 90.75 379 SER A N 1
ATOM 2899 C CA . SER A 1 379 ? 17.010 12.507 40.562 1.00 90.75 379 SER A CA 1
ATOM 2900 C C . SER A 1 379 ? 17.316 11.003 40.636 1.00 90.75 379 SER A C 1
ATOM 2902 O O . SER A 1 379 ? 17.600 10.494 41.718 1.00 90.75 379 SER A O 1
ATOM 2904 N N . LYS A 1 380 ? 17.331 10.313 39.484 1.00 85.81 380 LYS A N 1
ATOM 2905 C CA . LYS A 1 380 ? 17.794 8.924 39.313 1.00 85.81 380 LYS A CA 1
ATOM 2906 C C . LYS A 1 380 ? 19.320 8.826 39.105 1.00 85.81 380 LYS A C 1
ATOM 2908 O O . LYS A 1 380 ? 19.834 7.777 38.728 1.00 85.81 380 LYS A O 1
ATOM 2913 N N . GLY A 1 381 ? 20.065 9.914 39.300 1.00 88.44 381 GLY A N 1
ATOM 2914 C CA . GLY A 1 381 ? 21.523 9.951 39.153 1.00 88.44 381 GLY A CA 1
ATOM 2915 C C . GLY A 1 381 ? 22.020 10.043 37.710 1.00 88.44 381 GLY A C 1
ATOM 2916 O O . GLY A 1 381 ? 23.176 9.717 37.459 1.00 88.44 381 GLY A O 1
ATOM 2917 N N . TRP A 1 382 ? 21.177 10.443 36.753 1.00 90.56 382 TRP A N 1
ATOM 2918 C CA . TRP A 1 382 ? 21.628 10.633 35.375 1.00 90.56 382 TRP A CA 1
ATOM 2919 C C . TRP A 1 382 ? 22.398 11.937 35.190 1.00 90.56 382 TRP A C 1
ATOM 2921 O O . TRP A 1 382 ? 22.030 12.981 35.729 1.00 90.56 382 TRP A O 1
ATOM 2931 N N . GLU A 1 383 ? 23.398 11.889 34.318 1.00 92.88 383 GLU A N 1
ATOM 2932 C CA . GLU A 1 383 ? 24.021 13.076 33.744 1.00 92.88 383 GLU A CA 1
ATOM 2933 C C . GLU A 1 383 ? 23.274 13.460 32.463 1.00 92.88 383 GLU A C 1
ATOM 2935 O O . GLU A 1 383 ? 23.302 12.719 31.479 1.00 92.88 383 GLU A O 1
ATOM 2940 N N . VAL A 1 384 ? 22.583 14.606 32.475 1.00 93.19 384 VAL A N 1
ATOM 2941 C CA . VAL A 1 384 ? 21.813 15.092 31.321 1.00 93.19 384 VAL A CA 1
ATOM 2942 C C . VAL A 1 384 ? 22.343 16.443 30.845 1.00 93.19 384 VAL A C 1
ATOM 2944 O O . VAL A 1 384 ? 22.303 17.427 31.582 1.00 93.19 384 VAL A O 1
ATOM 2947 N N . TYR A 1 385 ? 22.797 16.505 29.594 1.00 95.56 385 TYR A N 1
ATOM 2948 C CA . TYR A 1 385 ? 23.271 17.722 28.929 1.00 95.56 385 TYR A CA 1
ATOM 2949 C C . TYR A 1 385 ? 22.305 18.103 27.809 1.00 95.56 385 TYR A C 1
ATOM 2951 O O . TYR A 1 385 ? 21.974 17.265 26.977 1.00 95.56 385 TYR A O 1
ATOM 2959 N N . TYR A 1 386 ? 21.861 19.357 27.761 1.00 95.06 386 TYR A N 1
ATOM 2960 C CA . TYR A 1 386 ? 20.870 19.843 26.796 1.00 95.06 386 TYR A CA 1
ATOM 2961 C C . TYR A 1 386 ? 21.091 21.326 26.476 1.00 95.06 386 TYR A C 1
ATOM 2963 O O . TYR A 1 386 ? 21.808 22.019 27.199 1.00 95.06 386 TYR A O 1
ATOM 2971 N N . ASN A 1 387 ? 20.486 21.814 25.391 1.00 93.56 387 ASN A N 1
ATOM 2972 C CA . ASN A 1 387 ? 20.505 23.238 25.063 1.00 93.56 387 ASN A CA 1
ATOM 2973 C C . ASN A 1 387 ? 19.527 23.991 25.970 1.00 93.56 387 ASN A C 1
ATOM 2975 O O . ASN A 1 387 ? 18.334 23.693 25.982 1.00 93.56 387 ASN A O 1
ATOM 2979 N N . ALA A 1 388 ? 20.040 24.952 26.737 1.00 87.75 388 ALA A N 1
ATOM 2980 C CA . ALA A 1 388 ? 19.226 25.850 27.548 1.00 87.75 388 ALA A CA 1
ATOM 2981 C C . ALA A 1 388 ? 18.745 27.049 26.714 1.00 87.75 388 ALA A C 1
ATOM 2983 O O . ALA A 1 388 ? 19.410 27.445 25.756 1.00 87.75 388 ALA A O 1
ATOM 2984 N N . SER A 1 389 ? 17.583 27.592 27.086 1.00 71.12 389 SER A N 1
ATOM 2985 C CA . SER A 1 389 ? 16.993 28.812 26.512 1.00 71.12 389 SER A CA 1
ATOM 2986 C C . SER A 1 389 ? 17.840 30.055 26.730 1.00 71.12 389 SER A C 1
ATOM 2988 O O . SER A 1 389 ? 18.355 30.187 27.867 1.00 71.12 389 SER A O 1
#

Secondary structure (DSSP, 8-state):
-EEEETTB-HHHHTTEEEEEEESTTSPPPEE--EEE-SSSSSEEE--SS-EEPPEEEEEEEEEEESSHHHHHHHHHHHHHTTTTSEEEEEEESSS-EEEEEEE-S--EEEEE--SSS-EEEEEEEEEEES-TTEEEEEEEEBTTBEEEEEE--SS-EEEE-SSS-EEEE-SSEEEEEE-SS-EEEEEEEEEES---SS-S------------------------------BTTB----EEEEEEEETTEEEEEE--SEEE--------S---EEEEEEEEEEETTEEEEEE--TTSS-EEEE-TT-------------PPP---EEEE-TT----HHHHHHHHHHHHHH--SS-EEEE-STTPPPP-HHHHHHHHHHHHTT-EEEE---

Sequence (389 aa):
MQYLINNTDVFAANGIEVIKVTGLLDGAAQRISKRVWADKSGVDVDFNNIRLKEQDYTFECICLADSKQALVDKMQAFNSAFAAGLVVLSVRGDYRKGMLVFKEPEITGKYSPASGGQHAYLFNLKLTDANPAATRWITYGSGDVVNTITYAGTEPAYIFWGDGARELLPGPGDYTHQYASAGEVDIIIDADGVTTVGYPYTLDPTDGLSFTANDDFTFAVDAVKYGAFGHPTYGNAIDSKWQIIRDGVVLLETNASVLNYSQAFTVNEPTVFELRLWALYNYNGATFWLSKDPFNKTHTVNLVNAGITTYRHGKFPPYPAYGTAHLNLSGNALSQASVDELLLSSEIVASDNGYLNISGGTNAVPNASGISAINTLISKGWEVYYNAS